Protein AF-C3ZPA9-F1 (afdb_monomer_lite)

Secondary structure (DSSP, 8-state):
-HHHHHTTSBSSSTT-SB-HHHHHHHHHHHHHHTTSS--TTSHHHHHHHHHHHTTPPPPPP------HHHHHHHHHHHHHH--HHHHTT-B-TT-SSS--BTTTT--HHHHHHHHHHHHHHHHHHHHTTSHHHHHT-EEEETTEEEEEEPTTTHHHHTT-HHHHHHHHHHHHSSEEEEEEEEETTEEEEEEEEES-HHHHHHHHHHHHHHHHHTTSS----TTS--B-TT-EEEEETT---TT-EEEEEE--S---GGGTTS-EEEEEE-------TTSTTSHHHHHHHHHHHHHHHHHHHH--HHHH-EEEEEEEEEEEEEE-GGGS-SEEEHHHHHHHHHHHHHHHHHHHHHHTT-SS----------------EEEEEE----HHHHHHHHHHTTEEEEEEEEEEEEEEE-GGG-EEEEEE-TTS-EEEEEPPPEEEEEEEEEPPBS-SS-SS--B--EEEEEEEEE-EE-THHHHT-TTTGGGGSTT--SEEE---TT---TT----EEE-GGGTTT--EEEEEEEEEEEE-TT----HHHHTPEEEEEEEEEEEEE-TTSBEEEEEEEEEEEEEEPPPP-TT-HHHHHHHHHHHHHHHHHHHHH--

pLDDT: mean 75.66, std 15.26, range [31.34, 95.25]

Structure (mmCIF, N/CA/C/O backbone):
data_AF-C3ZPA9-F1
#
_entry.id   AF-C3ZPA9-F1
#
loop_
_atom_site.group_PDB
_atom_site.id
_atom_site.type_symbol
_atom_site.label_atom_id
_atom_site.label_alt_id
_atom_site.label_comp_id
_atom_site.label_asym_id
_atom_site.label_entity_id
_atom_site.label_seq_id
_atom_site.pdbx_PDB_ins_code
_atom_site.Cartn_x
_atom_site.Cartn_y
_atom_site.Cartn_z
_atom_site.occupancy
_atom_site.B_iso_or_equiv
_atom_site.auth_seq_id
_atom_site.auth_comp_id
_atom_site.auth_asym_id
_atom_site.auth_atom_id
_atom_site.pdbx_PDB_model_num
ATOM 1 N N . MET A 1 1 ? -14.128 16.216 23.736 1.00 67.00 1 MET A N 1
ATOM 2 C CA . MET A 1 1 ? -14.723 16.176 22.376 1.00 67.00 1 MET A CA 1
ATOM 3 C C . MET A 1 1 ? -15.664 14.995 22.166 1.00 67.00 1 MET A C 1
ATOM 5 O O . MET A 1 1 ? -16.767 15.211 21.679 1.00 67.00 1 MET A O 1
ATOM 9 N N . ASP A 1 2 ? -15.293 13.771 22.547 1.00 66.31 2 ASP A N 1
ATOM 10 C CA . ASP A 1 2 ? -16.101 12.574 22.236 1.00 66.31 2 ASP A CA 1
ATOM 11 C C . ASP A 1 2 ? -17.494 12.567 22.873 1.00 66.31 2 ASP A C 1
ATOM 13 O O . ASP A 1 2 ? -18.472 12.213 22.214 1.00 66.31 2 ASP A O 1
ATOM 17 N N . TRP A 1 3 ? -17.613 13.076 24.103 1.00 81.00 3 TRP A N 1
ATOM 18 C CA . TRP A 1 3 ? -18.906 13.357 24.731 1.00 81.00 3 TRP A CA 1
ATOM 19 C C . TRP A 1 3 ? -19.785 14.263 23.851 1.00 81.00 3 TRP A C 1
ATOM 21 O O . TRP A 1 3 ? -20.915 13.916 23.510 1.00 81.00 3 TRP A O 1
ATOM 31 N N . ALA A 1 4 ? -19.254 15.403 23.414 1.00 75.06 4 ALA A N 1
ATOM 32 C CA . ALA A 1 4 ? -20.023 16.391 22.672 1.00 75.06 4 ALA A CA 1
ATOM 33 C C . ALA A 1 4 ? -20.476 15.886 21.292 1.00 75.06 4 ALA A C 1
ATOM 35 O O . ALA A 1 4 ? -21.582 16.212 20.859 1.00 75.06 4 ALA A O 1
ATOM 36 N N . ARG A 1 5 ? -19.679 15.039 20.630 1.00 70.38 5 ARG A N 1
ATOM 37 C CA . ARG A 1 5 ? -20.080 14.374 19.378 1.00 70.38 5 ARG A CA 1
ATOM 38 C C . ARG A 1 5 ? -21.204 13.363 19.611 1.00 70.38 5 ARG A C 1
ATOM 40 O O . ARG A 1 5 ? -22.167 13.329 18.843 1.00 70.38 5 ARG A O 1
ATOM 47 N N . LYS A 1 6 ? -21.102 12.566 20.683 1.00 70.44 6 LYS A N 1
ATOM 48 C CA . LYS A 1 6 ? -22.097 11.550 21.062 1.00 70.44 6 LYS A CA 1
ATOM 49 C C . LYS A 1 6 ? -23.479 12.160 21.307 1.00 70.44 6 LYS A C 1
ATOM 51 O O . LYS A 1 6 ? -24.470 11.594 20.860 1.00 70.44 6 LYS A O 1
ATOM 56 N N . PHE A 1 7 ? -23.540 13.320 21.960 1.00 72.19 7 PHE A N 1
ATOM 57 C CA . PHE A 1 7 ? -24.799 13.970 22.348 1.00 72.19 7 PHE A CA 1
ATOM 58 C C . PHE A 1 7 ? -25.251 15.109 21.411 1.00 72.19 7 PHE A C 1
ATOM 60 O O . PHE A 1 7 ? -26.175 15.854 21.738 1.00 72.19 7 PHE A O 1
ATOM 67 N N . HIS A 1 8 ? -24.644 15.245 20.224 1.00 69.69 8 HIS A N 1
ATOM 68 C CA . HIS A 1 8 ? -24.975 16.302 19.245 1.00 69.69 8 HIS A CA 1
ATOM 69 C C . HIS A 1 8 ? -24.857 17.713 19.830 1.00 69.69 8 HIS A C 1
ATOM 71 O O . HIS A 1 8 ? -25.686 18.593 19.582 1.00 69.69 8 HIS A O 1
ATOM 77 N N . ILE A 1 9 ? -23.825 17.901 20.647 1.00 81.38 9 ILE A N 1
ATOM 78 C CA . ILE A 1 9 ? -23.425 19.195 21.185 1.00 81.38 9 ILE A CA 1
ATOM 79 C C . ILE A 1 9 ? -22.490 19.864 20.198 1.00 81.38 9 ILE A C 1
ATOM 81 O O . ILE A 1 9 ? -22.755 20.998 19.813 1.00 81.38 9 ILE A O 1
ATOM 85 N N . CYS A 1 10 ? -21.467 19.145 19.723 1.00 74.50 10 CYS A N 1
ATOM 86 C CA . CYS A 1 10 ? -20.591 19.639 18.671 1.00 74.50 10 CYS A CA 1
ATOM 87 C C . CYS A 1 10 ? -20.725 18.860 17.357 1.00 74.50 10 CYS A C 1
ATOM 89 O O . CYS A 1 10 ? -20.904 17.641 17.356 1.00 74.50 10 CYS A O 1
ATOM 91 N N . GLY A 1 11 ? -20.634 19.576 16.235 1.00 64.62 11 GLY A N 1
ATOM 92 C CA . GLY A 1 11 ? -20.637 18.998 14.896 1.00 64.62 11 GLY A CA 1
ATOM 93 C C . GLY A 1 11 ? -21.068 19.992 13.816 1.00 64.62 11 GLY A C 1
ATOM 94 O O . GLY A 1 11 ? -21.208 21.188 14.056 1.00 64.62 11 GLY A O 1
ATOM 95 N N . ARG A 1 12 ? -21.240 19.498 12.586 1.00 59.47 12 ARG A N 1
ATOM 96 C CA . ARG A 1 12 ? -21.636 20.306 11.410 1.00 59.47 12 ARG A CA 1
ATOM 97 C C . ARG A 1 12 ? -23.031 19.945 10.878 1.00 59.47 12 ARG A C 1
ATOM 99 O O . ARG A 1 12 ? -23.401 20.335 9.773 1.00 59.47 12 ARG A O 1
ATOM 106 N N . GLY A 1 13 ? -23.788 19.147 11.628 1.00 53.38 13 GLY A N 1
ATOM 107 C CA . GLY A 1 13 ? -25.154 18.732 11.336 1.00 53.38 13 GLY A CA 1
ATOM 108 C C . GLY A 1 13 ? -26.199 19.752 11.793 1.00 53.38 13 GLY A C 1
ATOM 109 O O . GLY A 1 13 ? -25.956 20.596 12.650 1.00 53.38 13 GLY A O 1
ATOM 110 N N . ARG A 1 14 ? -27.410 19.656 11.228 1.00 54.62 14 ARG A N 1
ATOM 111 C CA . ARG A 1 14 ? -28.530 20.565 11.541 1.00 54.62 14 ARG A CA 1
ATOM 112 C C . ARG A 1 14 ? -28.908 20.544 13.029 1.00 54.62 14 ARG A C 1
ATOM 114 O O . ARG A 1 14 ? -29.235 21.597 13.580 1.00 54.62 14 ARG A O 1
ATOM 121 N N . ASP A 1 15 ? -28.809 19.372 13.653 1.00 62.81 15 ASP A N 1
ATOM 122 C CA . ASP A 1 15 ? -29.200 19.116 15.047 1.00 62.81 15 ASP A CA 1
ATOM 123 C C . ASP A 1 15 ? -28.067 19.345 16.060 1.00 62.81 15 ASP A C 1
ATOM 125 O O . ASP A 1 15 ? -28.302 19.274 17.273 1.00 62.81 15 ASP A O 1
ATOM 129 N N . ASP A 1 16 ? -26.856 19.628 15.570 1.00 71.88 16 ASP A N 1
ATOM 130 C CA . ASP A 1 16 ? -25.703 19.937 16.409 1.00 71.88 16 ASP A CA 1
ATOM 131 C C . ASP A 1 16 ? -25.826 21.370 16.944 1.00 71.88 16 ASP A C 1
ATOM 133 O O . ASP A 1 16 ? -26.370 22.264 16.276 1.00 71.88 16 ASP A O 1
ATOM 137 N N . VAL A 1 17 ? -25.375 21.590 18.179 1.00 76.75 17 VAL A N 1
ATOM 138 C CA . VAL A 1 17 ? -25.522 22.889 18.841 1.00 76.75 17 VAL A CA 1
ATOM 139 C C . VAL A 1 17 ? -24.467 23.878 18.352 1.00 76.75 17 VAL A C 1
ATOM 141 O O . VAL A 1 17 ? -24.832 24.938 17.846 1.00 76.75 17 VAL A O 1
ATOM 144 N N . ILE A 1 18 ? -23.192 23.508 18.461 1.00 78.75 18 ILE A N 1
ATOM 145 C CA . ILE A 1 18 ? -22.013 24.312 18.111 1.00 78.75 18 ILE A CA 1
ATOM 146 C C . ILE A 1 18 ? -21.097 23.552 17.132 1.00 78.75 18 ILE A C 1
ATOM 148 O O . ILE A 1 18 ? -21.102 22.326 17.111 1.00 78.75 18 ILE A O 1
ATOM 152 N N . PRO A 1 19 ? -20.269 24.230 16.328 1.00 77.50 19 PRO A N 1
ATOM 153 C CA . PRO A 1 19 ? -19.122 23.618 15.660 1.00 77.50 19 PRO A CA 1
ATOM 154 C C . PRO A 1 19 ? -18.093 23.062 16.657 1.00 77.50 19 PRO A C 1
ATOM 156 O O . PRO A 1 19 ? -18.027 23.491 17.812 1.00 77.50 19 PRO A O 1
ATOM 159 N N . GLU A 1 20 ? -17.264 22.119 16.204 1.00 75.44 20 GLU A N 1
ATOM 160 C CA . GLU A 1 20 ? -16.182 21.546 17.021 1.00 75.44 20 GLU A CA 1
ATOM 161 C C . GLU A 1 20 ? -15.175 22.615 17.448 1.00 75.44 20 GLU A C 1
ATOM 163 O O . GLU A 1 20 ? -14.760 22.651 18.601 1.00 75.44 20 GLU A O 1
ATOM 168 N N . GLU A 1 21 ? -14.872 23.525 16.530 1.00 75.75 21 GLU A N 1
ATOM 169 C CA . GLU A 1 21 ? -13.952 24.639 16.703 1.00 75.75 21 GLU A CA 1
ATOM 170 C C . GLU A 1 21 ? -14.412 25.567 17.840 1.00 75.75 21 GLU A C 1
ATOM 172 O O . GLU A 1 21 ? -13.604 26.000 18.658 1.00 75.75 21 GLU A O 1
ATOM 177 N N . ILE A 1 22 ? -15.724 25.800 17.959 1.00 77.31 22 ILE A N 1
ATOM 178 C CA . ILE A 1 22 ? -16.294 26.618 19.038 1.00 77.31 22 ILE A CA 1
ATOM 179 C C . ILE A 1 22 ? -16.170 25.911 20.387 1.00 77.31 22 ILE A C 1
ATOM 181 O O . ILE A 1 22 ? -15.834 26.553 21.376 1.00 77.31 22 ILE A O 1
ATOM 185 N N . LEU A 1 23 ? -16.403 24.597 20.451 1.00 82.19 23 LEU A N 1
ATOM 186 C CA . LEU A 1 23 ? -16.243 23.856 21.704 1.00 82.19 23 LEU A CA 1
ATOM 187 C C . LEU A 1 23 ? -14.784 23.847 22.179 1.00 82.19 23 LEU A C 1
ATOM 189 O O . LEU A 1 23 ? -14.530 23.951 23.377 1.00 82.19 23 LEU A O 1
ATOM 193 N N . THR A 1 24 ? -13.831 23.755 21.250 1.00 81.56 24 THR A N 1
ATOM 194 C CA . THR A 1 24 ? -12.404 23.885 21.562 1.00 81.56 24 THR A CA 1
ATOM 195 C C . THR A 1 24 ? -12.087 25.267 22.124 1.00 81.56 24 THR A C 1
ATOM 197 O O . THR A 1 24 ? -11.423 25.360 23.151 1.00 81.56 24 THR A O 1
ATOM 200 N N . LEU A 1 25 ? -12.606 26.333 21.510 1.00 77.81 25 LEU A N 1
ATOM 201 C CA . LEU A 1 25 ? -12.406 27.702 21.994 1.00 77.81 25 LEU A CA 1
ATOM 202 C C . LEU A 1 25 ? -13.076 27.952 23.352 1.00 77.81 25 LEU A C 1
ATOM 204 O O . LEU A 1 25 ? -12.494 28.630 24.190 1.00 77.81 25 LEU A O 1
ATOM 208 N N . LEU A 1 26 ? -14.244 27.355 23.613 1.00 79.81 26 LEU A N 1
ATOM 209 C CA . LEU A 1 26 ? -14.889 27.391 24.932 1.00 79.81 26 LEU A CA 1
ATOM 210 C C . LEU A 1 26 ? -14.014 26.733 26.006 1.00 79.81 26 LEU A C 1
ATOM 212 O O . LEU A 1 26 ? -13.877 27.271 27.101 1.00 79.81 26 LEU A O 1
ATOM 216 N N . PHE A 1 27 ? -13.405 25.586 25.694 1.00 84.12 27 PHE A N 1
ATOM 217 C CA . PHE A 1 27 ? -12.499 24.904 26.617 1.00 84.12 27 PHE A CA 1
ATOM 218 C C . PHE A 1 27 ? -11.219 25.704 26.868 1.00 84.12 27 PHE A C 1
ATOM 220 O O . PHE A 1 27 ? -10.813 25.845 28.017 1.00 84.12 27 PHE A O 1
ATOM 227 N N . LEU A 1 28 ? -10.616 26.267 25.818 1.00 79.00 28 LEU A N 1
ATOM 228 C CA . LEU A 1 28 ? -9.427 27.110 25.948 1.00 79.00 28 LEU A CA 1
ATOM 229 C C . LEU A 1 28 ? -9.723 28.381 26.750 1.00 79.00 28 LEU A C 1
ATOM 231 O O . LEU A 1 28 ? -8.983 28.687 27.675 1.00 79.00 28 LEU A O 1
ATOM 235 N N . GLY A 1 29 ? -10.836 29.066 26.476 1.00 76.50 29 GLY A N 1
ATOM 236 C CA . GLY A 1 29 ? -11.244 30.245 27.245 1.00 76.50 29 GLY A CA 1
ATOM 237 C C . GLY A 1 29 ? -11.524 29.922 28.717 1.00 76.50 29 GLY A C 1
ATOM 238 O O . GLY A 1 29 ? -11.127 30.676 29.604 1.00 76.50 29 GLY A O 1
ATOM 239 N N . PHE A 1 30 ? -12.141 28.772 29.004 1.00 81.44 30 PHE A N 1
ATOM 240 C CA . PHE A 1 30 ? -12.279 28.274 30.374 1.00 81.44 30 PHE A CA 1
ATOM 241 C C . PHE A 1 30 ? -10.916 28.035 31.028 1.00 81.44 30 PHE A C 1
ATOM 243 O O . PHE A 1 30 ? -10.701 28.483 32.153 1.00 81.44 30 PHE A O 1
ATOM 250 N N . ALA A 1 31 ? -9.999 27.373 30.321 1.00 80.81 31 ALA A N 1
ATOM 251 C CA . ALA A 1 31 ? -8.669 27.068 30.823 1.00 80.81 31 ALA A CA 1
ATOM 252 C C . ALA A 1 31 ? -7.844 28.339 31.093 1.00 80.81 31 ALA A C 1
ATOM 254 O O . ALA A 1 31 ? -7.148 28.392 32.100 1.00 80.81 31 ALA A O 1
ATOM 255 N N . GLU A 1 32 ? -7.966 29.376 30.260 1.00 76.19 32 GLU A N 1
ATOM 256 C CA . GLU A 1 32 ? -7.354 30.692 30.504 1.00 76.19 32 GLU A CA 1
ATOM 257 C C . GLU A 1 32 ? -7.979 31.410 31.708 1.00 76.19 32 GLU A C 1
ATOM 259 O O . GLU A 1 32 ? -7.273 32.037 32.489 1.00 76.19 32 GLU A O 1
ATOM 264 N N . THR A 1 33 ? -9.305 31.335 31.869 1.00 75.44 33 THR A N 1
ATOM 265 C CA . THR A 1 33 ? -10.028 32.037 32.951 1.00 75.44 33 THR A CA 1
ATOM 266 C C . THR A 1 33 ? -9.782 31.406 34.323 1.00 75.44 33 THR A C 1
ATOM 268 O O . THR A 1 33 ? -9.889 32.085 35.339 1.00 75.44 33 THR A O 1
ATOM 271 N N . HIS A 1 34 ? -9.458 30.113 34.356 1.00 77.69 34 HIS A N 1
ATOM 272 C CA . HIS A 1 34 ? -9.168 29.361 35.580 1.00 77.69 34 HIS A CA 1
ATOM 273 C C . HIS A 1 34 ? -7.663 29.127 35.783 1.00 77.69 34 HIS A C 1
ATOM 275 O O . HIS A 1 34 ? -7.296 28.232 36.541 1.00 77.69 34 HIS A O 1
ATOM 281 N N . ASP A 1 35 ? -6.814 29.890 35.081 1.00 77.31 35 ASP A N 1
ATOM 282 C CA . ASP A 1 35 ? -5.347 29.848 35.168 1.00 77.31 35 ASP A CA 1
ATOM 283 C C . ASP A 1 35 ? -4.737 28.440 34.954 1.00 77.31 35 ASP A C 1
ATOM 285 O O . ASP A 1 35 ? -3.662 28.118 35.457 1.00 77.31 35 ASP A O 1
ATOM 289 N N . ILE A 1 36 ? -5.418 27.586 34.178 1.00 78.56 36 ILE A N 1
ATOM 290 C CA . ILE A 1 36 ? -4.947 26.244 33.790 1.00 78.56 36 ILE A CA 1
ATOM 291 C C . ILE A 1 36 ? -3.893 26.353 32.681 1.00 78.56 36 ILE A C 1
ATOM 293 O O . ILE A 1 36 ? -2.937 25.578 32.643 1.00 78.56 36 ILE A O 1
ATOM 297 N N . ILE A 1 37 ? -4.073 27.315 31.770 1.00 75.25 37 ILE A N 1
ATOM 298 C CA . ILE A 1 37 ? -3.113 27.656 30.716 1.00 75.25 37 ILE A CA 1
ATOM 299 C C . ILE A 1 37 ? -2.760 29.141 30.779 1.00 75.25 37 ILE A C 1
ATOM 301 O O . ILE A 1 37 ? -3.549 29.960 31.249 1.00 75.25 37 ILE A O 1
ATOM 305 N N . ALA A 1 38 ? -1.575 29.489 30.273 1.00 72.31 38 ALA A N 1
ATOM 306 C CA . ALA A 1 38 ? -1.171 30.881 30.119 1.00 72.31 38 ALA A CA 1
ATOM 307 C C . ALA A 1 38 ? -2.116 31.616 29.157 1.00 72.31 38 ALA A C 1
ATOM 309 O O . ALA A 1 38 ? -2.601 31.039 28.182 1.00 72.31 38 ALA A O 1
ATOM 310 N N . LYS A 1 39 ? -2.344 32.905 29.415 1.00 73.12 39 LYS A N 1
ATOM 311 C CA . LYS A 1 39 ? -3.181 33.752 28.560 1.00 73.12 39 LYS A CA 1
ATOM 312 C C . LYS A 1 39 ? -2.501 33.902 27.203 1.00 73.12 39 LYS A C 1
ATOM 314 O O . LYS A 1 39 ? -1.463 34.546 27.098 1.00 73.12 39 LYS A O 1
ATOM 319 N N . LEU A 1 40 ? -3.108 33.369 26.145 1.00 64.44 40 LEU A N 1
ATOM 320 C CA . LEU A 1 40 ? -2.532 33.329 24.792 1.00 64.44 40 LEU A CA 1
ATOM 321 C C . LEU A 1 40 ? -2.366 34.718 24.151 1.00 64.44 40 LEU A C 1
ATOM 323 O O . LEU A 1 40 ? -1.795 34.853 23.070 1.00 64.44 40 LEU A O 1
ATOM 327 N N . ARG A 1 41 ? -2.899 35.761 24.793 1.00 64.06 41 ARG A N 1
ATOM 328 C CA . ARG A 1 41 ? -2.755 37.170 24.398 1.00 64.06 41 ARG A CA 1
ATOM 329 C C . ARG A 1 41 ? -1.682 37.924 25.170 1.00 64.06 41 ARG A C 1
ATOM 331 O O . ARG A 1 41 ? -1.528 39.123 24.954 1.00 64.06 41 ARG A O 1
ATOM 338 N N . ASP A 1 42 ? -0.968 37.246 26.056 1.00 70.00 42 ASP A N 1
ATOM 339 C CA . ASP A 1 42 ? 0.247 37.788 26.637 1.00 70.00 42 ASP A CA 1
ATOM 340 C C . ASP A 1 42 ? 1.278 38.026 25.507 1.00 70.00 42 ASP A C 1
ATOM 342 O O . ASP A 1 42 ? 1.533 37.100 24.726 1.00 70.00 42 ASP A O 1
ATOM 346 N N . PRO A 1 43 ? 1.827 39.248 25.357 1.00 69.00 43 PRO A N 1
ATOM 347 C CA . PRO A 1 43 ? 2.789 39.580 24.303 1.00 69.00 43 PRO A CA 1
ATOM 348 C C . PRO A 1 43 ? 3.996 38.634 24.250 1.00 69.00 43 PRO A C 1
ATOM 350 O O . PRO A 1 43 ? 4.494 38.318 23.162 1.00 69.00 43 PRO A O 1
ATOM 353 N N . ASP A 1 44 ? 4.435 38.141 25.409 1.00 70.88 44 ASP A N 1
ATOM 354 C CA . ASP A 1 44 ? 5.591 37.254 25.512 1.00 70.88 44 ASP A CA 1
ATOM 355 C C . ASP A 1 44 ? 5.244 35.849 24.991 1.00 70.88 44 ASP A C 1
ATOM 357 O O . ASP A 1 44 ? 5.989 35.263 24.200 1.00 70.88 44 ASP A O 1
ATOM 361 N N . ILE A 1 45 ? 4.044 35.356 25.320 1.00 70.00 45 ILE A N 1
ATOM 362 C CA . ILE A 1 45 ? 3.511 34.076 24.828 1.00 70.00 45 ILE A CA 1
ATOM 363 C C . ILE A 1 45 ? 3.203 34.136 23.327 1.00 70.00 45 ILE A C 1
ATOM 365 O O . ILE A 1 45 ? 3.452 33.167 22.609 1.00 70.00 45 ILE A O 1
ATOM 369 N N . GLN A 1 46 ? 2.705 35.266 22.812 1.00 69.25 46 GLN A N 1
ATOM 370 C CA . GLN A 1 46 ? 2.467 35.441 21.373 1.00 69.25 46 GLN A CA 1
ATOM 371 C C . GLN A 1 46 ? 3.764 35.370 20.571 1.00 69.25 46 GLN A C 1
ATOM 373 O O . GLN A 1 46 ? 3.818 34.697 19.541 1.00 69.25 46 GLN A O 1
ATOM 378 N N . THR A 1 47 ? 4.820 36.006 21.073 1.00 70.94 47 THR A N 1
ATOM 379 C CA . THR A 1 47 ? 6.147 35.972 20.451 1.00 70.94 47 THR A CA 1
ATOM 380 C C . THR A 1 47 ? 6.710 34.546 20.427 1.00 70.94 47 THR A C 1
ATOM 382 O O . THR A 1 47 ? 7.278 34.110 19.421 1.00 70.94 47 THR A O 1
ATOM 385 N N . GLU A 1 48 ? 6.501 33.778 21.500 1.00 71.00 48 GLU A N 1
ATOM 386 C CA . GLU A 1 48 ? 6.876 32.364 21.571 1.00 71.00 48 GLU A CA 1
ATOM 387 C C . GLU A 1 48 ? 6.036 31.486 20.623 1.00 71.00 48 GLU A C 1
ATOM 389 O O . GLU A 1 48 ? 6.584 30.670 19.880 1.00 71.00 48 GLU A O 1
ATOM 394 N N . CYS A 1 49 ? 4.720 31.692 20.558 1.00 67.00 49 CYS A N 1
ATOM 395 C CA . CYS A 1 49 ? 3.834 30.999 19.621 1.00 67.00 49 CYS A CA 1
ATOM 396 C C . CYS A 1 49 ? 4.196 31.276 18.156 1.00 67.00 49 CYS A C 1
ATOM 398 O O . CYS A 1 49 ? 4.242 30.346 17.352 1.00 67.00 49 CYS A O 1
ATOM 400 N N . GLU A 1 50 ? 4.513 32.521 17.793 1.00 70.88 50 GLU A N 1
ATOM 401 C CA . GLU A 1 50 ? 4.985 32.858 16.445 1.00 70.88 50 GLU A CA 1
ATOM 402 C C . GLU A 1 50 ? 6.317 32.175 16.114 1.00 70.88 50 GLU A C 1
ATOM 404 O O . GLU A 1 50 ? 6.516 31.698 14.994 1.00 70.88 50 GLU A O 1
ATOM 409 N N . ALA A 1 51 ? 7.222 32.085 17.088 1.00 68.44 51 ALA A N 1
ATOM 410 C CA . ALA A 1 51 ? 8.471 31.347 16.962 1.00 68.44 51 ALA A CA 1
ATOM 411 C C . ALA A 1 51 ? 8.240 29.837 16.742 1.00 68.44 51 ALA A C 1
ATOM 413 O O . ALA A 1 51 ? 8.922 29.238 15.905 1.00 68.44 51 ALA A O 1
ATOM 414 N N . ILE A 1 52 ? 7.264 29.237 17.432 1.00 70.62 52 ILE A N 1
ATOM 415 C CA . ILE A 1 52 ? 6.877 27.824 17.278 1.00 70.62 52 ILE A CA 1
ATOM 416 C C . ILE A 1 52 ? 6.241 27.569 15.907 1.00 70.62 52 ILE A C 1
ATOM 418 O O . ILE A 1 52 ? 6.630 26.631 15.214 1.00 70.62 52 ILE A O 1
ATOM 422 N N . VAL A 1 53 ? 5.320 28.432 15.463 1.00 68.88 53 VAL A N 1
ATOM 423 C CA . VAL A 1 53 ? 4.700 28.344 14.125 1.00 68.88 53 VAL A CA 1
ATOM 424 C C . VAL A 1 53 ? 5.752 28.455 13.013 1.00 68.88 53 VAL A C 1
ATOM 426 O O . VAL A 1 53 ? 5.608 27.836 11.961 1.00 68.88 53 VAL A O 1
ATOM 429 N N . ARG A 1 54 ? 6.849 29.185 13.255 1.00 70.25 54 ARG A N 1
ATOM 430 C CA . ARG A 1 54 ? 8.012 29.287 12.354 1.00 70.25 54 ARG A CA 1
ATOM 431 C C . ARG A 1 54 ? 9.042 28.157 12.526 1.00 70.25 54 ARG A C 1
ATOM 433 O O . ARG A 1 54 ? 10.115 28.228 11.932 1.00 70.25 54 ARG A O 1
ATOM 440 N N . GLY A 1 55 ? 8.728 27.116 13.300 1.00 59.38 55 GLY A N 1
ATOM 441 C CA . GLY A 1 55 ? 9.503 25.874 13.372 1.00 59.38 55 GLY A CA 1
ATOM 442 C C . GLY A 1 55 ? 10.501 25.761 14.529 1.00 59.38 55 GLY A C 1
ATOM 443 O O . GLY A 1 55 ? 11.314 24.837 14.521 1.00 59.38 55 GLY A O 1
ATOM 444 N N . LYS A 1 56 ? 10.475 26.650 15.533 1.00 66.31 56 LYS A N 1
ATOM 445 C CA . LYS A 1 56 ? 11.273 26.452 16.759 1.00 66.31 56 LYS A CA 1
ATOM 446 C C . LYS A 1 56 ? 10.624 25.403 17.669 1.00 66.31 56 LYS A C 1
ATOM 448 O O . LYS A 1 56 ? 9.415 25.419 17.881 1.00 66.31 56 LYS A O 1
ATOM 453 N N . GLN A 1 57 ? 11.434 24.507 18.236 1.00 49.47 57 GLN A N 1
ATOM 454 C CA . GLN A 1 57 ? 10.967 23.536 19.230 1.00 49.47 57 GLN A CA 1
ATOM 455 C C . GLN A 1 57 ? 10.558 24.248 20.528 1.00 49.47 57 GLN A C 1
ATOM 457 O O . GLN A 1 57 ? 11.352 24.991 21.104 1.00 49.47 57 GLN A O 1
ATOM 462 N N . SER A 1 58 ? 9.333 24.000 20.993 1.00 51.88 58 SER A N 1
ATOM 463 C CA . SER A 1 58 ? 8.832 24.484 22.282 1.00 51.88 58 SER A CA 1
ATOM 464 C C . SER A 1 58 ? 9.317 23.598 23.429 1.00 51.88 58 SER A C 1
ATOM 466 O O . SER A 1 58 ? 9.252 22.370 23.325 1.00 51.88 58 SER A O 1
ATOM 468 N N . LYS A 1 59 ? 9.694 24.194 24.564 1.00 50.00 59 LYS A N 1
ATOM 469 C CA . LYS A 1 59 ? 9.686 23.466 25.841 1.00 50.00 59 LYS A CA 1
ATOM 470 C C . LYS A 1 59 ? 8.240 23.426 26.350 1.00 50.00 59 LYS A C 1
ATOM 472 O O . LYS A 1 59 ? 7.581 24.459 26.296 1.00 50.00 59 LYS A O 1
ATOM 477 N N . PRO A 1 60 ? 7.720 22.280 26.819 1.00 45.84 60 PRO A N 1
ATOM 478 C CA . PRO A 1 60 ? 6.371 22.234 27.365 1.00 45.84 60 PRO A CA 1
ATOM 479 C C . PRO A 1 60 ? 6.295 23.147 28.591 1.00 45.84 60 PRO A C 1
ATOM 481 O O . PRO A 1 60 ? 7.021 22.950 29.566 1.00 45.84 60 PRO A O 1
ATOM 484 N N . THR A 1 61 ? 5.437 24.164 28.529 1.00 50.97 61 THR A N 1
ATOM 485 C CA . THR A 1 61 ? 5.096 24.983 29.690 1.00 50.97 61 THR A CA 1
ATOM 486 C C . THR A 1 61 ? 4.479 24.063 30.740 1.00 50.97 61 THR A C 1
ATOM 488 O O . THR A 1 61 ? 3.602 23.259 30.424 1.00 50.97 61 THR A O 1
ATOM 491 N N . SER A 1 62 ? 4.967 24.141 31.978 1.00 44.19 62 SER A N 1
ATOM 492 C CA . SER A 1 62 ? 4.454 23.349 33.097 1.00 44.19 62 SER A CA 1
ATOM 493 C C . SER A 1 62 ? 2.977 23.675 33.319 1.00 44.19 62 SER A C 1
ATOM 495 O O . SER A 1 62 ? 2.654 24.696 33.921 1.00 44.19 62 SER A O 1
ATOM 497 N N . ILE A 1 63 ? 2.081 22.810 32.842 1.00 54.25 63 ILE A N 1
ATOM 498 C CA . ILE A 1 63 ? 0.667 22.828 33.221 1.00 54.25 63 ILE A CA 1
ATOM 499 C C . ILE A 1 63 ? 0.637 22.547 34.727 1.00 54.25 63 ILE A C 1
ATOM 501 O O . ILE A 1 63 ? 1.263 21.585 35.181 1.00 54.25 63 ILE A O 1
ATOM 505 N N . GLN A 1 64 ? -0.019 23.400 35.520 1.00 55.41 64 GLN A N 1
ATOM 506 C CA . GLN A 1 64 ? -0.236 23.098 36.937 1.00 55.41 64 GLN A CA 1
ATOM 507 C C . GLN A 1 64 ? -0.884 21.715 37.034 1.00 55.41 64 GLN A C 1
ATOM 509 O O . GLN A 1 64 ? -1.842 21.443 36.313 1.00 55.41 64 GLN A O 1
ATOM 514 N N . SER A 1 65 ? -0.351 20.828 37.879 1.00 49.62 65 SER A N 1
ATOM 515 C CA . SER A 1 65 ? -0.816 19.443 37.990 1.00 49.62 65 SER A CA 1
ATOM 516 C C . SER A 1 65 ? -2.209 19.378 38.631 1.00 49.62 65 SER A C 1
ATOM 518 O O . SER A 1 65 ? -2.353 19.046 39.808 1.00 49.62 65 SER A O 1
ATOM 520 N N . LEU A 1 66 ? -3.243 19.738 37.878 1.00 60.09 66 LEU A N 1
ATOM 521 C CA . LEU A 1 66 ? -4.618 19.414 38.213 1.00 60.09 66 LEU A CA 1
ATOM 522 C C . LEU A 1 66 ? -4.959 18.045 37.629 1.00 60.09 66 LEU A C 1
ATOM 524 O O . LEU A 1 66 ? -4.576 17.718 36.510 1.00 60.09 66 LEU A O 1
ATOM 528 N N . ASP A 1 67 ? -5.710 17.260 38.395 1.00 70.94 67 ASP A N 1
ATOM 529 C CA . ASP A 1 67 ? -6.334 16.031 37.916 1.00 70.94 67 ASP A CA 1
ATOM 530 C C . ASP A 1 67 ? -7.286 16.356 36.746 1.00 70.94 67 ASP A C 1
ATOM 532 O O . ASP A 1 67 ? -8.209 17.169 36.890 1.00 70.94 67 ASP A O 1
ATOM 536 N N . ASP A 1 68 ? -7.070 15.714 35.592 1.00 71.31 68 ASP A N 1
ATOM 537 C CA . ASP A 1 68 ? -7.880 15.852 34.373 1.00 71.31 68 ASP A CA 1
ATOM 538 C C . ASP A 1 68 ? -9.388 15.688 34.647 1.00 71.31 68 ASP A C 1
ATOM 540 O O . ASP A 1 68 ? -10.225 16.340 34.012 1.00 71.31 68 ASP A O 1
ATOM 544 N N . GLY A 1 69 ? -9.759 14.842 35.615 1.00 70.81 69 GLY A N 1
ATOM 545 C CA . GLY A 1 69 ? -11.144 14.637 36.036 1.00 70.81 69 GLY A CA 1
ATOM 546 C C . GLY A 1 69 ? -11.749 15.866 36.716 1.00 70.81 69 GLY A C 1
ATOM 547 O O . GLY A 1 69 ? -12.898 16.220 36.442 1.00 70.81 69 GLY A O 1
ATOM 548 N N . VAL A 1 70 ? -10.967 16.567 37.541 1.00 75.69 70 VAL A N 1
ATOM 549 C CA . VAL A 1 70 ? -11.382 17.810 38.211 1.00 75.69 70 VAL A CA 1
ATOM 550 C C . VAL A 1 70 ? -11.526 18.945 37.200 1.00 75.69 70 VAL A C 1
ATOM 552 O O . VAL A 1 70 ? -12.479 19.721 37.280 1.00 75.69 70 VAL A O 1
ATOM 555 N N . VAL A 1 71 ? -10.626 19.022 36.215 1.00 82.88 71 VAL A N 1
ATOM 556 C CA . VAL A 1 71 ? -10.713 20.004 35.121 1.00 82.88 71 VAL A CA 1
ATOM 557 C C . VAL A 1 71 ? -11.989 19.790 34.308 1.00 82.88 71 VAL A C 1
ATOM 559 O O . VAL A 1 71 ? -12.717 20.746 34.040 1.00 82.88 71 VAL A O 1
ATOM 562 N N . LEU A 1 72 ? -12.306 18.538 33.962 1.00 82.00 72 LEU A N 1
ATOM 563 C CA . LEU A 1 72 ? -13.535 18.197 33.242 1.00 82.00 72 LEU A CA 1
ATOM 564 C C . LEU A 1 72 ? -14.802 18.490 34.052 1.00 82.00 72 LEU A C 1
ATOM 566 O O . LEU A 1 72 ? -15.761 19.026 33.496 1.00 82.00 72 LEU A O 1
ATOM 570 N N . LEU A 1 73 ? -14.809 18.177 35.351 1.00 82.88 73 LEU A N 1
ATOM 571 C CA . LEU A 1 73 ? -15.923 18.495 36.249 1.00 82.88 73 LEU A CA 1
ATOM 572 C C . LEU A 1 73 ? -16.185 20.000 36.303 1.00 82.88 73 LEU A C 1
ATOM 574 O O . LEU A 1 73 ? -17.310 20.427 36.049 1.00 82.88 73 LEU A O 1
ATOM 578 N N . LYS A 1 74 ? -15.139 20.796 36.547 1.00 83.50 74 LYS A N 1
ATOM 579 C CA . LYS A 1 74 ? -15.233 22.261 36.591 1.00 83.50 74 LYS A CA 1
ATOM 580 C C . LYS A 1 74 ? -15.654 22.848 35.248 1.00 83.50 74 LYS A C 1
ATOM 582 O O . LYS A 1 74 ? -16.440 23.786 35.220 1.00 83.50 74 LYS A O 1
ATOM 587 N N . PHE A 1 75 ? -15.187 22.283 34.135 1.00 86.75 75 PHE A N 1
ATOM 588 C CA . PHE A 1 75 ? -15.616 22.702 32.801 1.00 86.75 75 PHE A CA 1
ATOM 589 C C . PHE A 1 75 ? -17.125 22.482 32.596 1.00 86.75 75 PHE A C 1
ATOM 591 O O . PHE A 1 75 ? -17.826 23.395 32.154 1.00 86.75 75 PHE A O 1
ATOM 598 N N . PHE A 1 76 ? -17.648 21.301 32.947 1.00 87.25 76 PHE A N 1
ATOM 599 C CA . PHE A 1 76 ? -19.084 21.024 32.838 1.00 87.25 76 PHE A CA 1
ATOM 600 C C . PHE A 1 76 ? -19.915 21.881 33.795 1.00 87.25 76 PHE A C 1
ATOM 602 O O . PHE A 1 76 ? -20.946 22.410 33.387 1.00 87.25 76 PHE A O 1
ATOM 609 N N . GLU A 1 77 ? -19.451 22.074 35.029 1.00 85.06 77 GLU A N 1
ATOM 610 C CA . GLU A 1 77 ? -20.086 22.938 36.026 1.00 85.06 77 GLU A CA 1
ATOM 611 C C . GLU A 1 77 ? -20.181 24.390 35.542 1.00 85.06 77 GLU A C 1
ATOM 613 O O . GLU A 1 77 ? -21.272 24.971 35.512 1.00 85.06 77 GLU A O 1
ATOM 618 N N . HIS A 1 78 ? -19.056 24.941 35.080 1.00 82.44 78 HIS A N 1
ATOM 619 C CA . HIS A 1 78 ? -18.938 26.308 34.585 1.00 82.44 78 HIS A CA 1
ATOM 620 C C . HIS A 1 78 ? -19.945 26.569 33.459 1.00 82.44 78 HIS A C 1
ATOM 622 O O . HIS A 1 78 ? -20.779 27.465 33.555 1.00 82.44 78 HIS A O 1
ATOM 628 N N . PHE A 1 79 ? -19.976 25.722 32.427 1.00 79.31 79 PHE A N 1
ATOM 629 C CA . PHE A 1 79 ? -20.903 25.908 31.305 1.00 79.31 79 PHE A CA 1
ATOM 630 C C . PHE A 1 79 ? -22.334 25.402 31.556 1.00 79.31 79 PHE A C 1
ATOM 632 O O . PHE A 1 79 ? -23.221 25.677 30.745 1.00 79.31 79 PHE A O 1
ATOM 639 N N . SER A 1 80 ? -22.598 24.703 32.666 1.00 77.62 80 SER A N 1
ATOM 640 C CA . SER A 1 80 ? -23.963 24.345 33.091 1.00 77.62 80 SER A CA 1
ATOM 641 C C . SER A 1 80 ? -24.703 25.495 33.784 1.00 77.62 80 SER A C 1
ATOM 643 O O . SER A 1 80 ? -25.934 25.555 33.734 1.00 77.62 80 SER A O 1
ATOM 645 N N . SER A 1 81 ? -23.956 26.418 34.398 1.00 68.81 81 SER A N 1
ATOM 646 C CA . SER A 1 81 ? -24.464 27.513 35.236 1.00 68.81 81 SER A CA 1
ATOM 647 C C . SER A 1 81 ? -24.390 28.892 34.567 1.00 68.81 81 SER A C 1
ATOM 649 O O . SER A 1 81 ? -25.054 29.828 35.014 1.00 68.81 81 SER A O 1
ATOM 651 N N . ILE A 1 82 ? -23.640 29.011 33.469 1.00 64.06 82 ILE A N 1
ATOM 652 C CA . ILE A 1 82 ? -23.428 30.262 32.738 1.00 64.06 82 ILE A CA 1
ATOM 653 C C . ILE A 1 82 ? -24.729 30.875 32.185 1.00 64.06 82 ILE A C 1
ATOM 655 O O . ILE A 1 82 ? -25.586 30.202 31.599 1.00 64.06 82 ILE A O 1
ATOM 659 N N . SER A 1 83 ? -24.842 32.202 32.312 1.00 56.78 83 SER A N 1
ATOM 660 C CA . SER A 1 83 ? -25.916 32.994 31.713 1.00 56.78 83 SER A CA 1
ATOM 661 C C . SER A 1 83 ? -25.686 33.230 30.210 1.00 56.78 83 SER A C 1
ATOM 663 O O . SER A 1 83 ? -24.556 33.269 29.723 1.00 56.78 83 SER A O 1
ATOM 665 N N . LYS A 1 84 ? -26.763 33.479 29.449 1.00 53.09 84 LYS A N 1
ATOM 666 C CA . LYS A 1 84 ? -26.715 33.760 27.998 1.00 53.09 84 LYS A CA 1
ATOM 667 C C . LYS A 1 84 ? -25.655 34.798 27.589 1.00 53.09 84 LYS A C 1
ATOM 669 O O . LYS A 1 84 ? -25.140 34.736 26.479 1.00 53.09 84 LYS A O 1
ATOM 674 N N . ARG A 1 85 ? -25.343 35.769 28.458 1.00 54.72 85 ARG A N 1
ATOM 675 C CA . ARG A 1 85 ? -24.363 36.830 28.180 1.00 54.72 85 ARG A CA 1
ATOM 676 C C . ARG A 1 85 ? -22.915 36.342 28.226 1.00 54.72 85 ARG A C 1
ATOM 678 O O . ARG A 1 85 ? -22.126 36.839 27.439 1.00 54.72 85 ARG A O 1
ATOM 685 N N . GLU A 1 86 ? -22.566 35.377 29.071 1.00 58.16 86 GLU A N 1
ATOM 686 C CA . GLU A 1 86 ? -21.167 34.939 29.236 1.00 58.16 86 GLU A CA 1
ATOM 687 C C . GLU A 1 86 ? -20.773 33.882 28.191 1.00 58.16 86 GLU A C 1
ATOM 689 O O . GLU A 1 86 ? -19.668 33.929 27.661 1.00 58.16 86 GLU A O 1
ATOM 694 N N . LEU A 1 87 ? -21.709 33.016 27.774 1.00 56.97 87 LEU A N 1
ATOM 695 C CA . LEU A 1 87 ? -21.533 32.105 26.625 1.00 56.97 87 LEU A CA 1
ATOM 696 C C . LEU A 1 87 ? -21.271 32.863 25.306 1.00 56.97 87 LEU A C 1
ATOM 698 O O . LEU A 1 87 ? -20.593 32.350 24.416 1.00 56.97 87 LEU A O 1
ATOM 702 N N . LEU A 1 88 ? -21.801 34.088 25.190 1.00 53.59 88 LEU A N 1
ATOM 703 C CA . LEU A 1 88 ? -21.635 34.979 24.037 1.00 53.59 88 LEU A CA 1
ATOM 704 C C . LEU A 1 88 ? -20.358 35.839 24.104 1.00 53.59 88 LEU A C 1
ATOM 706 O O . LEU A 1 88 ? -20.077 36.566 23.156 1.00 53.59 88 LEU A O 1
ATOM 710 N N . MET A 1 89 ? -19.559 35.761 25.167 1.00 57.34 89 MET A N 1
ATOM 711 C CA . MET A 1 89 ? -18.366 36.602 25.334 1.00 57.34 89 MET A CA 1
ATOM 712 C C . MET A 1 89 ? -17.064 35.939 24.869 1.00 57.34 89 MET A C 1
ATOM 714 O O . MET A 1 89 ? -16.016 36.566 24.992 1.00 57.34 89 MET A O 1
ATOM 718 N N . VAL A 1 90 ? -17.094 34.714 24.321 1.00 58.75 90 VAL A N 1
ATOM 719 C CA . VAL A 1 90 ? -15.869 34.056 23.826 1.00 58.75 90 VAL A CA 1
ATOM 720 C C . VAL A 1 90 ? -15.362 34.810 22.593 1.00 58.75 90 VAL A C 1
ATOM 722 O O . VAL A 1 90 ? -16.042 34.808 21.558 1.00 58.75 90 VAL A O 1
ATOM 725 N N . PRO A 1 91 ? -14.203 35.483 22.689 1.00 57.06 91 PRO A N 1
ATOM 726 C CA . PRO A 1 91 ? -13.709 36.317 21.612 1.00 57.06 91 PRO A CA 1
ATOM 727 C C . PRO A 1 91 ? -13.146 35.443 20.490 1.00 57.06 91 PRO A C 1
ATOM 729 O O . PRO A 1 91 ? -12.469 34.448 20.744 1.00 57.06 91 PRO A O 1
ATOM 732 N N . ASP A 1 92 ? -13.385 35.834 19.240 1.00 60.88 92 ASP A N 1
ATOM 733 C CA . ASP A 1 92 ? -12.704 35.228 18.097 1.00 60.88 92 ASP A CA 1
ATOM 734 C C . ASP A 1 92 ? -11.204 35.589 18.148 1.00 60.88 92 ASP A C 1
ATOM 736 O O . ASP A 1 92 ? -10.861 36.775 18.069 1.00 60.88 92 ASP A O 1
ATOM 740 N N . PRO A 1 93 ? -10.290 34.609 18.295 1.00 59.97 93 PRO A N 1
ATOM 741 C CA . PRO A 1 93 ? -8.859 34.885 18.381 1.00 59.97 93 PRO A CA 1
ATOM 742 C C . PRO A 1 93 ? -8.271 35.429 17.069 1.00 59.97 93 PRO A C 1
ATOM 744 O O . PRO A 1 93 ? -7.181 35.994 17.094 1.00 59.97 93 PRO A O 1
ATOM 747 N N . SER A 1 94 ? -8.977 35.308 15.938 1.00 56.06 94 SER A N 1
ATOM 748 C CA . SER A 1 94 ? -8.543 35.844 14.640 1.00 56.06 94 SER A CA 1
ATOM 749 C C . SER A 1 94 ? -8.836 37.339 14.449 1.00 56.06 94 SER A C 1
ATOM 751 O O . SER A 1 94 ? -8.318 37.955 13.515 1.00 56.06 94 SER A O 1
ATOM 753 N N . MET A 1 95 ? -9.630 37.949 15.337 1.00 56.91 95 MET A N 1
ATOM 754 C CA . MET A 1 95 ? -10.084 39.336 15.215 1.00 56.91 95 MET A CA 1
ATOM 755 C C . MET A 1 95 ? -9.411 40.237 16.259 1.00 56.91 95 MET A C 1
ATOM 757 O O . MET A 1 95 ? -9.499 40.001 17.463 1.00 56.91 95 MET A O 1
ATOM 761 N N . LYS A 1 96 ? -8.762 41.317 15.798 1.00 53.53 96 LYS A N 1
ATOM 762 C CA . LYS A 1 96 ? -8.044 42.279 16.660 1.00 53.53 96 LYS A CA 1
ATOM 763 C C . LYS A 1 96 ? -8.970 43.110 17.562 1.00 53.53 96 LYS A C 1
ATOM 765 O O . LYS A 1 96 ? -8.549 43.553 18.624 1.00 53.53 96 LYS A O 1
ATOM 770 N N . GLU A 1 97 ? -10.236 43.283 17.183 1.00 54.16 97 GLU A N 1
ATOM 771 C CA . GLU A 1 97 ? -11.222 44.076 17.926 1.00 54.16 97 GLU A CA 1
ATOM 772 C C . GLU A 1 97 ? -12.397 43.199 18.385 1.00 54.16 97 GLU A C 1
ATOM 774 O O . GLU A 1 97 ? -13.036 42.505 17.593 1.00 54.16 97 GLU A O 1
ATOM 779 N N . HIS A 1 98 ? -12.684 43.217 19.689 1.00 53.31 98 HIS A N 1
ATOM 780 C CA . HIS A 1 98 ? -13.666 42.351 20.350 1.00 53.31 98 HIS A CA 1
ATOM 781 C C . HIS A 1 98 ? -15.105 42.787 20.053 1.00 53.31 98 HIS A C 1
ATOM 783 O O . HIS A 1 98 ? -15.747 43.424 20.888 1.00 53.31 98 HIS A O 1
ATOM 789 N N . ARG A 1 99 ? -15.629 42.494 18.859 1.00 51.72 99 ARG A N 1
ATOM 790 C CA . ARG A 1 99 ? -17.006 42.896 18.509 1.00 51.72 99 ARG A CA 1
ATOM 791 C C . ARG A 1 99 ? -17.892 41.824 17.883 1.00 51.72 99 ARG A C 1
ATOM 793 O O . ARG A 1 99 ? -19.050 42.117 17.607 1.00 51.72 99 ARG A O 1
ATOM 800 N N . ARG A 1 100 ? -17.414 40.592 17.693 1.00 51.88 100 ARG A N 1
ATOM 801 C CA . ARG A 1 100 ? -18.265 39.469 17.266 1.00 51.88 100 ARG A CA 1
ATOM 802 C C . ARG A 1 100 ? -18.118 38.287 18.206 1.00 51.88 100 ARG A C 1
ATOM 804 O O . ARG A 1 100 ? -17.001 37.828 18.432 1.00 51.88 100 ARG A O 1
ATOM 811 N N . SER A 1 101 ? -19.244 37.802 18.722 1.00 57.25 101 SER A N 1
ATOM 812 C CA . SER A 1 101 ? -19.276 36.533 19.436 1.00 57.25 101 SER A CA 1
ATOM 813 C C . SER A 1 101 ? -19.136 35.402 18.430 1.00 57.25 101 SER A C 1
ATOM 815 O O . SER A 1 101 ? -19.830 35.382 17.411 1.00 57.25 101 SER A O 1
ATOM 817 N N . LEU A 1 102 ? -18.317 34.398 18.744 1.00 59.00 102 LEU A N 1
ATOM 818 C CA . LEU A 1 102 ? -18.267 33.150 17.974 1.00 59.00 102 LEU A CA 1
ATOM 819 C C . LEU A 1 102 ? -19.641 32.450 17.913 1.00 59.00 102 LEU A C 1
ATOM 821 O O . LEU A 1 102 ? -19.895 31.644 17.019 1.00 59.00 102 LEU A O 1
ATOM 825 N N . VAL A 1 103 ? -20.542 32.770 18.849 1.00 61.94 103 VAL A N 1
ATOM 826 C CA . VAL A 1 103 ? -21.780 32.034 19.133 1.00 61.94 103 VAL A CA 1
ATOM 827 C C . VAL A 1 103 ? -23.047 32.863 18.833 1.00 61.94 103 VAL A C 1
ATOM 829 O O . VAL A 1 103 ? -24.160 32.418 19.115 1.00 61.94 103 VAL A O 1
ATOM 832 N N . ASP A 1 104 ? -22.922 34.031 18.181 1.00 59.34 104 ASP A N 1
ATOM 833 C CA . ASP A 1 104 ? -24.035 34.974 17.913 1.00 59.34 104 ASP A CA 1
ATOM 834 C C . ASP A 1 104 ? -25.222 34.360 17.131 1.00 59.34 104 ASP A C 1
ATOM 836 O O . ASP A 1 104 ? -26.326 34.906 17.113 1.00 59.34 104 ASP A O 1
ATOM 840 N N . HIS A 1 105 ? -25.029 33.205 16.488 1.00 63.66 105 HIS A N 1
ATOM 841 C CA . HIS A 1 105 ? -26.010 32.557 15.611 1.00 63.66 105 HIS A CA 1
ATOM 842 C C . HIS A 1 105 ? -26.762 31.370 16.239 1.00 63.66 105 HIS A C 1
ATOM 844 O O . HIS A 1 105 ? -27.515 30.679 15.544 1.00 63.66 105 HIS A O 1
ATOM 850 N N . ILE A 1 106 ? -26.587 31.099 17.536 1.00 70.94 106 ILE A N 1
ATOM 851 C CA . ILE A 1 106 ? -27.240 29.954 18.185 1.00 70.94 106 ILE A CA 1
ATOM 852 C C . ILE A 1 106 ? -28.650 30.306 18.652 1.00 70.94 106 ILE A C 1
ATOM 854 O O . ILE A 1 106 ? -28.880 31.221 19.437 1.00 70.94 106 ILE A O 1
ATOM 858 N N . SER A 1 107 ? -29.631 29.532 18.182 1.00 74.50 107 SER A N 1
ATOM 859 C CA . SER A 1 107 ? -31.017 29.649 18.647 1.00 74.50 107 SER A CA 1
ATOM 860 C C . SER A 1 107 ? -31.135 29.345 20.148 1.00 74.50 107 SER A C 1
ATOM 862 O O . SER A 1 107 ? -30.468 28.434 20.638 1.00 74.50 107 SER A O 1
ATOM 864 N N . ARG A 1 108 ? -32.086 29.982 20.847 1.00 74.69 108 ARG A N 1
ATOM 865 C CA . ARG A 1 108 ? -32.370 29.718 22.277 1.00 74.69 108 ARG A CA 1
ATOM 866 C C . ARG A 1 108 ? -32.602 28.231 22.596 1.00 74.69 108 ARG A C 1
ATOM 868 O O . ARG A 1 108 ? -32.254 27.766 23.673 1.00 74.69 108 ARG A O 1
ATOM 875 N N . ALA A 1 109 ? -33.178 27.470 21.660 1.00 77.56 109 ALA A N 1
ATOM 876 C CA . ALA A 1 109 ? -33.409 26.033 21.826 1.00 77.56 109 ALA A CA 1
ATOM 877 C C . ALA A 1 109 ? -32.099 25.226 21.866 1.00 77.56 109 ALA A C 1
ATOM 879 O O . ALA A 1 109 ? -31.939 24.328 22.690 1.00 77.56 109 ALA A O 1
ATOM 880 N N . LYS A 1 110 ? -31.144 25.571 20.996 1.00 79.44 110 LYS A N 1
ATOM 881 C CA . LYS A 1 110 ? -29.812 24.956 20.968 1.00 79.44 110 LYS A CA 1
ATOM 882 C C . LYS A 1 110 ? -28.987 25.362 22.190 1.00 79.44 110 LYS A C 1
ATOM 884 O O . LYS A 1 110 ? -28.369 24.503 22.798 1.00 79.44 110 LYS A O 1
ATOM 889 N N . GLU A 1 111 ? -29.056 26.625 22.597 1.00 75.44 111 GLU A N 1
ATOM 890 C CA . GLU A 1 111 ? -28.442 27.123 23.836 1.00 75.44 111 GLU A CA 1
ATOM 891 C C . GLU A 1 111 ? -28.917 26.326 25.062 1.00 75.44 111 GLU A C 1
ATOM 893 O O . GLU A 1 111 ? -28.103 25.779 25.804 1.00 75.44 111 GLU A O 1
ATOM 898 N N . LYS A 1 112 ? -30.239 26.166 25.217 1.00 79.88 112 LYS A N 1
ATOM 899 C CA . LYS A 1 112 ? -30.823 25.338 26.278 1.00 79.88 112 LYS A CA 1
ATOM 900 C C . LYS A 1 112 ? -30.302 23.898 26.215 1.00 79.88 112 LYS A C 1
ATOM 902 O O . LYS A 1 112 ? -29.877 23.366 27.231 1.00 79.88 112 LYS A O 1
ATOM 907 N N . LYS A 1 113 ? -30.261 23.293 25.023 1.00 82.38 113 LYS A N 1
ATOM 908 C CA . LYS A 1 113 ? -29.731 21.935 24.824 1.00 82.38 113 LYS A CA 1
ATOM 909 C C . LYS A 1 113 ? -28.261 21.811 25.243 1.00 82.38 113 LYS A C 1
ATOM 911 O O . LYS A 1 113 ? -27.913 20.811 25.865 1.00 82.38 113 LYS A O 1
ATOM 916 N N . LEU A 1 114 ? -27.411 22.789 24.919 1.00 83.00 114 LEU A N 1
ATOM 917 C CA . LEU A 1 114 ? -26.006 22.810 25.346 1.00 83.00 114 LEU A CA 1
ATOM 918 C C . LEU A 1 114 ? -25.907 22.819 26.868 1.00 83.00 114 LEU A C 1
ATOM 920 O O . LEU A 1 114 ? -25.247 21.950 27.427 1.00 83.00 114 LEU A O 1
ATOM 924 N N . ARG A 1 115 ? -26.604 23.749 27.524 1.00 80.75 115 ARG A N 1
ATOM 925 C CA . ARG A 1 115 ? -26.588 23.886 28.983 1.00 80.75 115 ARG A CA 1
ATOM 926 C C . ARG A 1 115 ? -27.118 22.640 29.686 1.00 80.75 115 ARG A C 1
ATOM 928 O O . ARG A 1 115 ? -26.454 22.115 30.572 1.00 80.75 115 ARG A O 1
ATOM 935 N N . ASP A 1 116 ? -28.272 22.133 29.257 1.00 82.06 116 ASP A N 1
ATOM 936 C CA . ASP A 1 116 ? -28.890 20.941 29.843 1.00 82.06 116 ASP A CA 1
ATOM 937 C C . ASP A 1 116 ? -27.972 19.715 29.664 1.00 82.06 116 ASP A C 1
ATOM 939 O O . ASP A 1 116 ? -27.860 18.877 30.554 1.00 82.06 116 ASP A O 1
ATOM 943 N N . SER A 1 117 ? -27.239 19.641 28.547 1.00 84.06 117 SER A N 1
ATOM 944 C CA . SER A 1 117 ? -26.272 18.566 28.307 1.00 84.06 117 SER A CA 1
ATOM 945 C C . SER A 1 117 ? -24.995 18.724 29.133 1.00 84.06 117 SER A C 1
ATOM 947 O O . SER A 1 117 ? -24.478 17.719 29.612 1.00 84.06 117 SER A O 1
ATOM 949 N N . MET A 1 118 ? -24.490 19.948 29.323 1.00 86.38 118 MET A N 1
ATOM 950 C CA . MET A 1 118 ? -23.364 20.234 30.225 1.00 86.38 118 MET A CA 1
ATOM 951 C C . MET A 1 118 ? -23.728 19.890 31.674 1.00 86.38 118 MET A C 1
ATOM 953 O O . MET A 1 118 ? -22.954 19.224 32.351 1.00 86.38 118 MET A O 1
ATOM 957 N N . LEU A 1 119 ? -24.939 20.242 32.118 1.00 83.25 119 LEU A N 1
ATOM 958 C CA . LEU A 1 119 ? -25.455 19.893 33.444 1.00 83.25 119 LEU A CA 1
ATOM 959 C C . LEU A 1 119 ? -25.606 18.377 33.617 1.00 83.25 119 LEU A C 1
ATOM 961 O O . LEU A 1 119 ? -25.198 17.809 34.627 1.00 83.25 119 LEU A O 1
ATOM 965 N N . HIS A 1 120 ? -26.145 17.700 32.602 1.00 81.06 120 HIS A N 1
ATOM 966 C CA . HIS A 1 120 ? -26.225 16.244 32.582 1.00 81.06 120 HIS A CA 1
ATOM 967 C C . HIS A 1 120 ? -24.831 15.605 32.638 1.00 81.06 120 HIS A C 1
ATOM 969 O O . HIS A 1 120 ? -24.627 14.636 33.362 1.00 81.06 120 HIS A O 1
ATOM 975 N N . ALA A 1 121 ? -23.856 16.150 31.905 1.00 80.94 121 ALA A N 1
ATOM 976 C CA . ALA A 1 121 ? -22.479 15.674 31.936 1.00 80.94 121 ALA A CA 1
ATOM 977 C C . ALA A 1 121 ? -21.825 15.882 33.305 1.00 80.94 121 ALA A C 1
ATOM 979 O O . ALA A 1 121 ? -21.191 14.959 33.809 1.00 80.94 121 ALA A O 1
ATOM 980 N N . TYR A 1 122 ? -22.042 17.043 33.924 1.00 84.25 122 TYR A N 1
ATOM 981 C CA . TYR A 1 122 ? -21.600 17.342 35.281 1.00 84.25 122 TYR A CA 1
ATOM 982 C C . TYR A 1 122 ? -22.151 16.322 36.280 1.00 84.25 122 TYR A C 1
ATOM 984 O O . TYR A 1 122 ? -21.371 15.644 36.941 1.00 84.25 122 TYR A O 1
ATOM 992 N N . HIS A 1 123 ? -23.476 16.133 36.333 1.00 77.94 123 HIS A N 1
ATOM 993 C CA . HIS A 1 123 ? -24.082 15.163 37.246 1.00 77.94 123 HIS A CA 1
ATOM 994 C C . HIS A 1 123 ? -23.605 13.739 36.971 1.00 77.94 123 HIS A C 1
ATOM 996 O O . HIS A 1 123 ? -23.315 13.014 37.914 1.00 77.94 123 HIS A O 1
ATOM 1002 N N . HIS A 1 124 ? -23.442 13.344 35.707 1.00 72.31 124 HIS A N 1
ATOM 1003 C CA . HIS A 1 124 ? -22.914 12.022 35.383 1.00 72.31 124 HIS A CA 1
ATOM 1004 C C . HIS A 1 124 ? -21.475 11.813 35.850 1.00 72.31 124 HIS A C 1
ATOM 1006 O O . HIS A 1 124 ? -21.175 10.736 36.345 1.00 72.31 124 HIS A O 1
ATOM 1012 N N . VAL A 1 125 ? -20.590 12.798 35.696 1.00 74.69 125 VAL A N 1
ATOM 1013 C CA . VAL A 1 125 ? -19.191 12.672 36.136 1.00 74.69 125 VAL A CA 1
ATOM 1014 C C . VAL A 1 125 ? -19.069 12.817 37.659 1.00 74.69 125 VAL A C 1
ATOM 1016 O O . VAL A 1 125 ? -18.182 12.214 38.252 1.00 74.69 125 VAL A O 1
ATOM 1019 N N . ALA A 1 126 ? -19.963 13.581 38.296 1.00 73.31 126 ALA A N 1
ATOM 1020 C CA . ALA A 1 126 ? -19.981 13.787 39.743 1.00 73.31 126 ALA A CA 1
ATOM 1021 C C . ALA A 1 126 ? -20.645 12.631 40.517 1.00 73.31 126 ALA A C 1
ATOM 1023 O O . ALA A 1 126 ? -20.235 12.337 41.636 1.00 73.31 126 ALA A O 1
ATOM 1024 N N . GLN A 1 127 ? -21.677 11.990 39.949 1.00 69.50 127 GLN A N 1
ATOM 1025 C CA . GLN A 1 127 ? -22.460 10.924 40.597 1.00 69.50 127 GLN A CA 1
ATOM 1026 C C . GLN A 1 127 ? -22.047 9.512 40.164 1.00 69.50 127 GLN A C 1
ATOM 1028 O O . GLN A 1 127 ? -22.149 8.583 40.963 1.00 69.50 127 GLN A O 1
ATOM 1033 N N . ALA A 1 128 ? -21.608 9.320 38.914 1.00 54.69 128 ALA A N 1
ATOM 1034 C CA . ALA A 1 128 ? -21.050 8.053 38.448 1.00 54.69 128 ALA A CA 1
ATOM 1035 C C . ALA A 1 128 ? -19.522 8.146 38.452 1.00 54.69 128 ALA A C 1
ATOM 1037 O O . ALA A 1 128 ? -18.960 9.196 38.169 1.00 54.69 128 ALA A O 1
ATOM 1038 N N . ILE A 1 129 ? -18.862 7.039 38.780 1.00 50.62 129 ILE A N 1
ATOM 1039 C CA . ILE A 1 129 ? -17.426 6.898 39.071 1.00 50.62 129 ILE A CA 1
ATOM 1040 C C . ILE A 1 129 ? -16.560 7.182 37.812 1.00 50.62 129 ILE A C 1
ATOM 1042 O O . ILE A 1 129 ? -15.939 6.288 37.241 1.00 50.62 129 ILE A O 1
ATOM 1046 N N . GLY A 1 130 ? -16.540 8.428 37.330 1.00 57.00 130 GLY A N 1
ATOM 1047 C CA . GLY A 1 130 ? -15.660 8.927 36.272 1.00 57.00 130 GLY A CA 1
ATOM 1048 C C . GLY A 1 130 ? -16.255 9.070 34.859 1.00 57.00 130 GLY A C 1
ATOM 1049 O O . GLY A 1 130 ? -17.394 8.723 34.546 1.00 57.00 130 GLY A O 1
ATOM 1050 N N . VAL A 1 131 ? -15.412 9.585 33.955 1.00 59.50 131 VAL A N 1
ATOM 1051 C CA . VAL A 1 131 ? -15.704 9.968 32.551 1.00 59.50 131 VAL A CA 1
ATOM 1052 C C . VAL A 1 131 ? -16.195 8.794 31.679 1.00 59.50 131 VAL A C 1
ATOM 1054 O O . VAL A 1 131 ? -16.790 8.984 30.614 1.00 59.50 131 VAL A O 1
ATOM 1057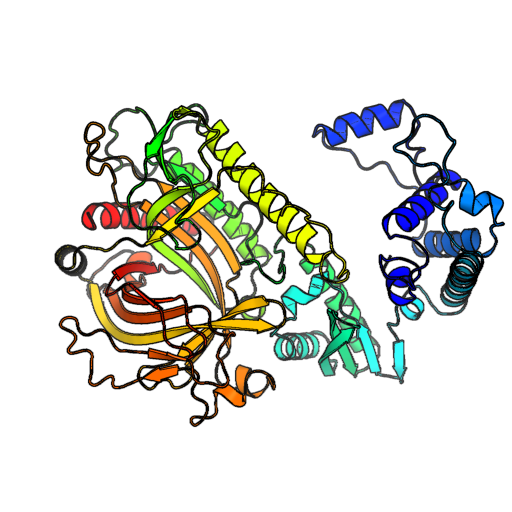 N N . PHE A 1 132 ? -15.997 7.558 32.129 1.00 55.62 132 PHE A N 1
ATOM 1058 C CA . PHE A 1 132 ? -16.338 6.343 31.391 1.00 55.62 132 PHE A CA 1
ATOM 1059 C C . PHE A 1 132 ? -17.849 6.109 31.249 1.00 55.62 132 PHE A C 1
ATOM 1061 O O . PHE A 1 132 ? -18.310 5.767 30.153 1.00 55.62 132 PHE A O 1
ATOM 1068 N N . GLY A 1 133 ? -18.638 6.421 32.285 1.00 57.12 133 GLY A N 1
ATOM 1069 C CA . GLY A 1 133 ? -20.104 6.369 32.215 1.00 57.12 133 GLY A CA 1
ATOM 1070 C C . GLY A 1 133 ? -20.677 7.369 31.203 1.00 57.12 133 GLY A C 1
ATOM 1071 O O . GLY A 1 133 ? -21.595 7.050 30.445 1.00 57.12 133 GLY A O 1
ATOM 1072 N N . LEU A 1 134 ? -20.057 8.549 31.099 1.00 62.16 134 LEU A N 1
ATOM 1073 C CA . LEU A 1 134 ? -20.424 9.606 30.153 1.00 62.16 134 LEU A CA 1
ATOM 1074 C C . LEU A 1 134 ? -20.214 9.167 28.687 1.00 62.16 134 LEU A C 1
ATOM 1076 O O . LEU A 1 134 ? -21.058 9.385 27.806 1.00 62.16 134 LEU A O 1
ATOM 1080 N N . LEU A 1 135 ? -19.100 8.483 28.415 1.00 59.88 135 LEU A N 1
ATOM 1081 C CA . LEU A 1 135 ? -18.739 8.002 27.078 1.00 59.88 135 LEU A CA 1
ATOM 1082 C C . LEU A 1 135 ? -19.460 6.705 26.685 1.00 59.88 135 LEU A C 1
ATOM 1084 O O . LEU A 1 135 ? -19.560 6.393 25.498 1.00 59.88 135 LEU A O 1
ATOM 1088 N N . GLY A 1 136 ? -20.129 6.032 27.624 1.00 53.03 136 GLY A N 1
ATOM 1089 C CA . GLY A 1 136 ? -20.845 4.780 27.369 1.00 53.03 136 GLY A CA 1
ATOM 1090 C C . GLY A 1 136 ? -19.931 3.559 27.376 1.00 53.03 136 GLY A C 1
ATOM 1091 O O . GLY A 1 136 ? -20.221 2.600 26.670 1.00 53.03 136 GLY A O 1
ATOM 1092 N N . ARG A 1 137 ? -18.843 3.601 28.156 1.00 53.50 137 ARG A N 1
ATOM 1093 C CA . ARG A 1 137 ? -18.174 2.388 28.633 1.00 53.50 137 ARG A CA 1
ATOM 1094 C C . ARG A 1 137 ? -19.000 1.888 29.811 1.00 53.50 137 ARG A C 1
ATOM 1096 O O . ARG A 1 137 ? -18.814 2.315 30.946 1.00 53.50 137 ARG A O 1
ATOM 1103 N N . GLN A 1 138 ? -20.044 1.135 29.496 1.00 52.78 138 GLN A N 1
ATOM 1104 C CA . GLN A 1 138 ? -20.950 0.586 30.494 1.00 52.78 138 GLN A CA 1
ATOM 1105 C C . GLN A 1 138 ? -20.553 -0.865 30.740 1.00 52.78 138 GLN A C 1
ATOM 1107 O O . GLN A 1 138 ? -20.520 -1.665 29.802 1.00 52.78 138 GLN A O 1
ATOM 1112 N N . MET A 1 139 ? -20.323 -1.221 32.006 1.00 51.22 139 MET A N 1
ATOM 1113 C CA . MET A 1 139 ? -20.680 -2.568 32.432 1.00 51.22 139 MET A CA 1
ATOM 1114 C C . MET A 1 139 ? -22.196 -2.658 32.291 1.00 51.22 139 MET A C 1
ATOM 1116 O O . MET A 1 139 ? -22.935 -2.041 33.056 1.00 51.22 139 MET A O 1
ATOM 1120 N N . THR A 1 140 ? -22.660 -3.320 31.236 1.00 55.12 140 THR A N 1
ATOM 1121 C CA . THR A 1 140 ? -24.103 -3.440 30.973 1.00 55.12 140 THR A CA 1
ATOM 1122 C C . THR A 1 140 ? -24.740 -4.484 31.893 1.00 55.12 140 THR A C 1
ATOM 1124 O O . THR A 1 140 ? -25.936 -4.410 32.161 1.00 55.12 140 THR A O 1
ATOM 1127 N N . ALA A 1 141 ? -23.926 -5.406 32.422 1.00 57.47 141 ALA A N 1
ATOM 1128 C CA . ALA A 1 141 ? -24.241 -6.371 33.471 1.00 57.47 141 ALA A CA 1
ATOM 1129 C C . ALA A 1 141 ? -22.944 -6.772 34.218 1.00 57.47 141 ALA A C 1
ATOM 1131 O O . ALA A 1 141 ? -21.849 -6.545 33.688 1.00 57.47 141 ALA A O 1
ATOM 1132 N N . PRO A 1 142 ? -23.022 -7.375 35.424 1.00 64.75 142 PRO A N 1
ATOM 1133 C CA . PRO A 1 142 ? -21.861 -7.987 36.071 1.00 64.75 142 PRO A CA 1
ATOM 1134 C C . PRO A 1 142 ? -21.161 -8.957 35.112 1.00 64.75 142 PRO A C 1
ATOM 1136 O O . PRO A 1 142 ? -21.805 -9.826 34.528 1.00 64.75 142 PRO A O 1
ATOM 1139 N N . GLY A 1 143 ? -19.856 -8.775 34.914 1.00 77.06 143 GLY A N 1
ATOM 1140 C CA . GLY A 1 143 ? -19.059 -9.599 34.005 1.00 77.06 143 GLY A CA 1
ATOM 1141 C C . GLY A 1 143 ? -19.259 -9.337 32.506 1.00 77.06 143 GLY A C 1
ATOM 1142 O O . GLY A 1 143 ? -18.809 -10.151 31.706 1.00 77.06 143 GLY A O 1
ATOM 1143 N N . HIS A 1 144 ? -19.896 -8.226 32.103 1.00 84.12 144 HIS A N 1
ATOM 1144 C CA . HIS A 1 144 ? -20.062 -7.851 30.692 1.00 84.12 144 HIS A CA 1
ATOM 1145 C C . HIS A 1 144 ? -19.719 -6.375 30.429 1.00 84.12 144 HIS A C 1
ATOM 1147 O O . HIS A 1 144 ? -20.390 -5.464 30.923 1.00 84.12 144 HIS A O 1
ATOM 1153 N N . LEU A 1 145 ? -18.700 -6.145 29.600 1.00 82.06 145 LEU A N 1
ATOM 1154 C CA . LEU A 1 145 ? -18.173 -4.841 29.199 1.00 82.06 145 LEU A CA 1
ATOM 1155 C C . LEU A 1 145 ? -18.489 -4.550 27.730 1.00 82.06 145 LEU A C 1
ATOM 1157 O O . LEU A 1 145 ? -18.251 -5.385 26.862 1.00 82.06 145 LEU A O 1
ATOM 1161 N N . VAL A 1 146 ? -18.945 -3.330 27.441 1.00 80.81 146 VAL A N 1
ATOM 1162 C CA . VAL A 1 146 ? -19.146 -2.854 26.067 1.00 80.81 146 VAL A CA 1
ATOM 1163 C C . VAL A 1 146 ? -18.359 -1.563 25.840 1.00 80.81 146 VAL A C 1
ATOM 1165 O O . VAL A 1 146 ? -18.562 -0.567 26.537 1.00 80.81 146 VAL A O 1
ATOM 1168 N N . LEU A 1 147 ? -17.474 -1.568 24.841 1.00 78.81 147 LEU A N 1
ATOM 1169 C CA . LEU A 1 147 ? -16.625 -0.443 24.453 1.00 78.81 147 LEU A CA 1
ATOM 1170 C C . LEU A 1 147 ? -16.910 -0.026 23.011 1.00 78.81 147 LEU A C 1
ATOM 1172 O O . LEU A 1 147 ? -16.882 -0.841 22.094 1.00 78.81 147 LEU A O 1
ATOM 1176 N N . ASN A 1 148 ? -17.110 1.269 22.781 1.00 74.88 148 ASN A N 1
ATOM 1177 C CA . ASN A 1 148 ? -17.057 1.812 21.426 1.00 74.88 148 ASN A CA 1
ATOM 1178 C C . ASN A 1 148 ? -15.595 2.096 21.080 1.00 74.88 148 ASN A C 1
ATOM 1180 O O . ASN A 1 148 ? -14.963 2.913 21.750 1.00 74.88 148 ASN A O 1
ATOM 1184 N N . LEU A 1 149 ? -15.077 1.441 20.044 1.00 74.38 149 LEU A N 1
ATOM 1185 C CA . LEU A 1 149 ? -13.713 1.664 19.580 1.00 74.38 149 LEU A CA 1
ATOM 1186 C C . LEU A 1 149 ? -13.621 3.021 18.876 1.00 74.38 149 LEU A C 1
ATOM 1188 O O . LEU A 1 149 ? -14.484 3.378 18.064 1.00 74.38 149 LEU A O 1
ATOM 1192 N N . CYS A 1 150 ? -12.587 3.793 19.213 1.00 66.19 150 CYS A N 1
ATOM 1193 C CA . CYS A 1 150 ? -12.391 5.127 18.661 1.00 66.19 150 CYS A CA 1
ATOM 1194 C C . CYS A 1 150 ? -12.115 5.104 17.146 1.00 66.19 150 CYS A C 1
ATOM 1196 O O . CYS A 1 150 ? -11.806 4.072 16.543 1.00 66.19 150 CYS A O 1
ATOM 1198 N N . ARG A 1 151 ? -12.195 6.272 16.503 1.00 62.31 151 ARG A N 1
ATOM 1199 C CA . ARG A 1 151 ? -11.979 6.376 15.053 1.00 62.31 151 ARG A CA 1
ATOM 1200 C C . ARG A 1 151 ? -10.538 6.035 14.667 1.00 62.31 151 ARG A C 1
ATOM 1202 O O . ARG A 1 151 ? -10.288 5.565 13.563 1.00 62.31 151 ARG A O 1
ATOM 1209 N N . GLU A 1 152 ? -9.606 6.283 15.568 1.00 59.62 152 GLU A N 1
ATOM 1210 C CA . GLU A 1 152 ? -8.177 6.082 15.382 1.00 59.62 152 GLU A CA 1
ATOM 1211 C C . GLU A 1 152 ? -7.857 4.581 15.285 1.00 59.62 152 GLU A C 1
ATOM 1213 O O . GLU A 1 152 ? -7.073 4.172 14.434 1.00 59.62 152 GLU A O 1
ATOM 1218 N N . SER A 1 153 ? -8.560 3.737 16.048 1.00 64.00 153 SER A N 1
ATOM 1219 C CA . SER A 1 153 ? -8.394 2.276 16.020 1.00 64.00 153 SER A CA 1
ATOM 1220 C C . SER A 1 153 ? -9.121 1.578 14.861 1.00 64.00 153 SER A C 1
ATOM 1222 O O . SER A 1 153 ? -8.834 0.415 14.574 1.00 64.00 153 SER A O 1
ATOM 1224 N N . LEU A 1 154 ? -10.003 2.281 14.125 1.00 66.12 154 LEU A N 1
ATOM 1225 C CA . LEU A 1 154 ? -10.732 1.724 12.970 1.00 66.12 154 LEU A CA 1
ATOM 1226 C C . LEU A 1 154 ? -9.798 1.049 11.975 1.00 66.12 154 LEU A C 1
ATOM 1228 O O . LEU A 1 154 ? -10.128 -0.004 11.444 1.00 66.12 154 LEU A O 1
ATOM 1232 N N . GLY A 1 155 ? -8.644 1.663 11.715 1.00 60.53 155 GLY A N 1
ATOM 1233 C CA . GLY A 1 155 ? -7.685 1.142 10.757 1.00 60.53 155 GLY A CA 1
ATOM 1234 C C . GLY A 1 155 ? -7.157 -0.247 11.115 1.00 60.53 155 GLY A C 1
ATOM 1235 O O . GLY A 1 155 ? -7.019 -1.106 10.252 1.00 60.53 155 GLY A O 1
ATOM 1236 N N . PHE A 1 156 ? -6.925 -0.471 12.403 1.00 64.88 156 PHE A N 1
ATOM 1237 C CA . PHE A 1 156 ? -6.360 -1.708 12.935 1.00 64.88 156 PHE A CA 1
ATOM 1238 C C . PHE A 1 156 ? -7.389 -2.833 13.037 1.00 64.88 156 PHE A C 1
ATOM 1240 O O . PHE A 1 156 ? -7.036 -4.011 13.022 1.00 64.88 156 PHE A O 1
ATOM 1247 N N . VAL A 1 157 ? -8.665 -2.468 13.141 1.00 72.75 157 VAL A N 1
ATOM 1248 C CA . VAL A 1 157 ? -9.774 -3.402 13.351 1.00 72.75 157 VAL A CA 1
ATOM 1249 C C . VAL A 1 157 ? -10.480 -3.749 12.042 1.00 72.75 157 VAL A C 1
ATOM 1251 O O . VAL A 1 157 ? -10.998 -4.854 11.892 1.00 72.75 157 VAL A O 1
ATOM 1254 N N . LEU A 1 158 ? -10.491 -2.836 11.070 1.00 71.88 158 LEU A N 1
ATOM 1255 C CA . LEU A 1 158 ? -11.225 -3.009 9.823 1.00 71.88 158 LEU A CA 1
ATOM 1256 C C . LEU A 1 158 ? -10.748 -4.250 9.054 1.00 71.88 158 LEU A C 1
ATOM 1258 O O . LEU A 1 158 ? -9.575 -4.388 8.702 1.00 71.88 158 LEU A O 1
ATOM 1262 N N . HIS A 1 159 ? -11.690 -5.154 8.773 1.00 68.56 159 HIS A N 1
ATOM 1263 C CA . HIS A 1 159 ? -11.455 -6.465 8.155 1.00 68.56 159 HIS A CA 1
ATOM 1264 C C . HIS A 1 159 ? -10.619 -7.437 9.011 1.00 68.56 159 HIS A C 1
ATOM 1266 O O . HIS A 1 159 ? -10.263 -8.502 8.516 1.00 68.56 159 HIS A O 1
ATOM 1272 N N . ALA A 1 160 ? -10.237 -7.067 10.240 1.00 71.50 160 ALA A N 1
ATOM 1273 C CA . ALA A 1 160 ? -9.474 -7.846 11.227 1.00 71.50 160 ALA A CA 1
ATOM 1274 C C . ALA A 1 160 ? -10.257 -8.066 12.528 1.00 71.50 160 ALA A C 1
ATOM 1276 O O . ALA A 1 160 ? -9.646 -8.254 13.579 1.00 71.50 160 ALA A O 1
ATOM 1277 N N . GLU A 1 161 ? -11.582 -7.977 12.481 1.00 79.38 161 GLU A N 1
ATOM 1278 C CA . GLU A 1 161 ? -12.432 -7.943 13.668 1.00 79.38 161 GLU A CA 1
ATOM 1279 C C . GLU A 1 161 ? -12.239 -9.199 14.525 1.00 79.38 161 GLU A C 1
ATOM 1281 O O . GLU A 1 161 ? -11.841 -9.093 15.684 1.00 79.38 161 GLU A O 1
ATOM 1286 N N . ASP A 1 162 ? -12.409 -10.377 13.922 1.00 76.31 162 ASP A N 1
ATOM 1287 C CA . ASP A 1 162 ? -12.310 -11.664 14.619 1.00 76.31 162 ASP A CA 1
ATOM 1288 C C . ASP A 1 162 ? -10.896 -11.945 15.125 1.00 76.31 162 ASP A C 1
ATOM 1290 O O . ASP A 1 162 ? -10.716 -12.471 16.219 1.00 76.31 162 ASP A O 1
ATOM 1294 N N . PHE A 1 163 ? -9.877 -11.552 14.354 1.00 76.50 163 PHE A N 1
ATOM 1295 C CA . PHE A 1 163 ? -8.486 -11.699 14.773 1.00 76.50 163 PHE A CA 1
ATOM 1296 C C . PHE A 1 163 ? -8.186 -10.843 16.010 1.00 76.50 163 PHE A C 1
ATOM 1298 O O . PHE A 1 163 ? -7.620 -11.330 16.986 1.00 76.50 163 PHE A O 1
ATOM 1305 N N . ASN A 1 164 ? -8.586 -9.567 15.990 1.00 79.56 164 ASN A N 1
ATOM 1306 C CA . ASN A 1 164 ? -8.390 -8.684 17.136 1.00 79.56 164 ASN A CA 1
ATOM 1307 C C . ASN A 1 164 ? -9.201 -9.153 18.347 1.00 79.56 164 ASN A C 1
ATOM 1309 O O . ASN A 1 164 ? -8.711 -9.037 19.467 1.00 79.56 164 ASN A O 1
ATOM 1313 N N . ALA A 1 165 ? -10.399 -9.697 18.129 1.00 86.56 165 ALA A N 1
ATOM 1314 C CA . ALA A 1 165 ? -11.216 -10.281 19.181 1.00 86.56 165 ALA A CA 1
ATOM 1315 C C . ALA A 1 165 ? -10.518 -11.490 19.826 1.00 86.56 165 ALA A C 1
ATOM 1317 O O . ALA A 1 165 ? -10.284 -11.466 21.029 1.00 86.56 165 ALA A O 1
ATOM 1318 N N . ALA A 1 166 ? -10.076 -12.474 19.034 1.00 82.50 166 ALA A N 1
ATOM 1319 C CA . ALA A 1 166 ? -9.350 -13.647 19.528 1.00 82.50 166 ALA A CA 1
ATOM 1320 C C . ALA A 1 166 ? -8.058 -13.261 20.268 1.00 82.50 166 ALA A C 1
ATOM 1322 O O . ALA A 1 166 ? -7.831 -13.694 21.391 1.00 82.50 166 ALA A O 1
ATOM 1323 N N . ARG A 1 167 ? -7.260 -12.347 19.701 1.00 84.81 167 ARG A N 1
ATOM 1324 C CA . ARG A 1 167 ? -6.030 -11.857 20.339 1.00 84.81 167 ARG A CA 1
ATOM 1325 C C . ARG A 1 167 ? -6.303 -11.187 21.684 1.00 84.81 167 ARG A C 1
ATOM 1327 O O . ARG A 1 167 ? -5.567 -11.400 22.642 1.00 84.81 167 ARG A O 1
ATOM 1334 N N . LEU A 1 168 ? -7.320 -10.326 21.750 1.00 88.81 168 LEU A N 1
ATOM 1335 C CA . LEU A 1 168 ? -7.705 -9.681 23.005 1.00 88.81 168 LEU A CA 1
ATOM 1336 C C . LEU A 1 168 ? -8.233 -10.712 23.999 1.00 88.81 168 LEU A C 1
ATOM 1338 O O . LEU A 1 168 ? -7.942 -10.584 25.184 1.00 88.81 168 LEU A O 1
ATOM 1342 N N . SER A 1 169 ? -8.931 -11.746 23.534 1.00 90.81 169 SER A N 1
ATOM 1343 C CA . SER A 1 169 ? -9.331 -12.860 24.384 1.00 90.81 169 SER A CA 1
ATOM 1344 C C . SER A 1 169 ? -8.147 -13.584 25.004 1.00 90.81 169 SER A C 1
ATOM 1346 O O . SER A 1 169 ? -8.076 -13.679 26.228 1.00 90.81 169 SER A O 1
ATOM 1348 N N . ASP A 1 170 ? -7.180 -13.995 24.189 1.00 87.69 170 ASP A N 1
ATOM 1349 C CA . ASP A 1 170 ? -5.999 -14.728 24.648 1.00 87.69 170 ASP A CA 1
ATOM 1350 C C . ASP A 1 170 ? -5.147 -13.897 25.621 1.00 87.69 170 ASP A C 1
ATOM 1352 O O . ASP A 1 170 ? -4.668 -14.403 26.633 1.00 87.69 170 ASP A O 1
ATOM 1356 N N . LEU A 1 171 ? -4.986 -12.596 25.350 1.00 88.25 171 LEU A N 1
ATOM 1357 C CA . LEU A 1 171 ? -4.172 -11.698 26.179 1.00 88.25 171 LEU A CA 1
ATOM 1358 C C . LEU A 1 171 ? -4.809 -11.362 27.528 1.00 88.25 171 LEU A C 1
ATOM 1360 O O . LEU A 1 171 ? -4.104 -11.070 28.493 1.00 88.25 171 LEU A O 1
ATOM 1364 N N . THR A 1 172 ? -6.138 -11.318 27.587 1.00 91.38 172 THR A N 1
ATOM 1365 C CA . THR A 1 172 ? -6.851 -10.785 28.755 1.00 91.38 172 THR A CA 1
ATOM 1366 C C . THR A 1 172 ? -7.527 -11.873 29.577 1.00 91.38 172 THR A C 1
ATOM 1368 O O . THR A 1 172 ? -7.810 -11.638 30.753 1.00 91.38 172 THR A O 1
ATOM 1371 N N . GLY A 1 173 ? -7.760 -13.051 28.994 1.00 88.12 173 GLY A N 1
ATOM 1372 C CA . GLY A 1 173 ? -8.572 -14.120 29.570 1.00 88.12 173 GLY A CA 1
ATOM 1373 C C . GLY A 1 173 ? -10.082 -13.867 29.478 1.00 88.12 173 GLY A C 1
ATOM 1374 O O . GLY A 1 173 ? -10.858 -14.690 29.956 1.00 88.12 173 GLY A O 1
ATOM 1375 N N . ALA A 1 174 ? -10.517 -12.746 28.889 1.00 93.38 174 ALA A N 1
ATOM 1376 C CA . ALA A 1 174 ? -11.929 -12.462 28.648 1.00 93.38 174 ALA A CA 1
ATOM 1377 C C . ALA A 1 174 ? -12.397 -13.098 27.332 1.00 93.38 174 ALA A C 1
ATOM 1379 O O . ALA A 1 174 ? -11.642 -13.202 26.371 1.00 93.38 174 ALA A O 1
ATOM 1380 N N . GLN A 1 175 ? -13.672 -13.448 27.213 1.00 93.88 175 GLN A N 1
ATOM 1381 C CA . GLN A 1 175 ? -14.272 -13.705 25.907 1.00 93.88 175 GLN A CA 1
ATOM 1382 C C . GLN A 1 175 ? -14.552 -12.360 25.236 1.00 93.88 175 GLN A C 1
ATOM 1384 O O . GLN A 1 175 ? -15.275 -11.550 25.798 1.00 93.88 175 GLN A O 1
ATOM 1389 N N . VAL A 1 176 ? -13.997 -12.102 24.055 1.00 92.94 176 VAL A N 1
ATOM 1390 C CA . VAL A 1 176 ? -14.093 -10.813 23.363 1.00 92.94 176 VAL A CA 1
ATOM 1391 C C . VAL A 1 176 ? -14.731 -11.025 21.996 1.00 92.94 176 VAL A C 1
ATOM 1393 O O . VAL A 1 176 ? -14.412 -11.972 21.283 1.00 92.94 176 VAL A O 1
ATOM 1396 N N . ALA A 1 177 ? -15.628 -10.123 21.612 1.00 89.94 177 ALA A N 1
ATOM 1397 C CA . ALA A 1 177 ? -16.217 -10.047 20.286 1.00 89.94 177 ALA A CA 1
ATOM 1398 C C . ALA A 1 177 ? -16.137 -8.609 19.773 1.00 89.94 177 ALA A C 1
ATOM 1400 O O . ALA A 1 177 ? -16.470 -7.665 20.487 1.00 89.94 177 ALA A O 1
ATOM 1401 N N . ILE A 1 178 ? -15.729 -8.425 18.518 1.00 86.69 178 ILE A N 1
ATOM 1402 C CA . ILE A 1 178 ? -15.712 -7.107 17.879 1.00 86.69 178 ILE A CA 1
ATOM 1403 C C . ILE A 1 178 ? -16.725 -7.105 16.746 1.00 86.69 178 ILE A C 1
ATOM 1405 O O . ILE A 1 178 ? -16.620 -7.864 15.788 1.00 86.69 178 ILE A O 1
ATOM 1409 N N . ARG A 1 179 ? -17.721 -6.228 16.849 1.00 81.38 179 ARG A N 1
ATOM 1410 C CA . ARG A 1 179 ? -18.831 -6.140 15.904 1.00 81.38 179 ARG A CA 1
ATOM 1411 C C . ARG A 1 179 ? -18.843 -4.790 15.217 1.00 81.38 179 ARG A C 1
ATOM 1413 O O . ARG A 1 179 ? -18.622 -3.743 15.828 1.00 81.38 179 ARG A O 1
ATOM 1420 N N . ARG A 1 180 ? -19.161 -4.804 13.925 1.00 74.81 180 ARG A N 1
ATOM 1421 C CA . ARG A 1 180 ? -19.441 -3.577 13.177 1.00 74.81 180 ARG A CA 1
ATOM 1422 C C . ARG A 1 180 ? -20.741 -2.971 13.680 1.00 74.81 180 ARG A C 1
ATOM 1424 O O . ARG A 1 180 ? -21.772 -3.637 13.696 1.00 74.81 180 ARG A O 1
ATOM 1431 N N . ARG A 1 181 ? -20.710 -1.682 14.010 1.00 69.38 181 ARG A N 1
ATOM 1432 C CA . ARG A 1 181 ? -21.914 -0.892 14.269 1.00 69.38 181 ARG A CA 1
ATOM 1433 C C . ARG A 1 181 ? -21.908 0.343 13.393 1.00 69.38 181 ARG A C 1
ATOM 1435 O O . ARG A 1 181 ? -20.936 1.093 13.331 1.00 69.38 181 ARG A O 1
ATOM 1442 N N . MET A 1 182 ? -23.028 0.581 12.733 1.00 57.81 182 MET A N 1
ATOM 1443 C CA . MET A 1 182 ? -23.239 1.829 12.019 1.00 57.81 182 MET A CA 1
ATOM 1444 C C . MET A 1 182 ? -23.599 2.923 13.025 1.00 57.81 182 MET A C 1
ATOM 1446 O O . MET A 1 182 ? -24.643 2.870 13.672 1.00 57.81 182 MET A O 1
ATOM 1450 N N . PHE A 1 183 ? -22.737 3.930 13.147 1.00 55.34 183 PHE A N 1
ATOM 1451 C CA . PHE A 1 183 ? -23.049 5.178 13.833 1.00 55.34 183 PHE A CA 1
ATOM 1452 C C . PHE A 1 183 ? -23.451 6.199 12.769 1.00 55.34 183 PHE A C 1
ATOM 1454 O O . PHE A 1 183 ? -22.604 6.873 12.177 1.00 55.34 183 PHE A O 1
ATOM 1461 N N . ARG A 1 184 ? -24.758 6.285 12.484 1.00 59.22 184 ARG A N 1
ATOM 1462 C CA . ARG A 1 184 ? -25.308 7.039 11.340 1.00 59.22 184 ARG A CA 1
ATOM 1463 C C . ARG A 1 184 ? -24.713 6.527 10.012 1.00 59.22 184 ARG A C 1
ATOM 1465 O O . ARG A 1 184 ? -24.877 5.362 9.673 1.00 59.22 184 ARG A O 1
ATOM 1472 N N . ASP A 1 185 ? -23.965 7.390 9.317 1.00 47.12 185 ASP A N 1
ATOM 1473 C CA . ASP A 1 185 ? -23.238 7.125 8.077 1.00 47.12 185 ASP A CA 1
ATOM 1474 C C . ASP A 1 185 ? -21.742 6.903 8.340 1.00 47.12 185 ASP A C 1
ATOM 1476 O O . ASP A 1 185 ? -20.948 7.111 7.427 1.00 47.12 185 ASP A O 1
ATOM 1480 N N . VAL A 1 186 ? -21.296 6.486 9.533 1.00 48.28 186 VAL A N 1
ATOM 1481 C CA . VAL A 1 186 ? -19.892 6.121 9.841 1.00 48.28 186 VAL A CA 1
ATOM 1482 C C . VAL A 1 186 ? -19.828 4.699 10.405 1.00 48.28 186 VAL A C 1
ATOM 1484 O O . VAL A 1 186 ? -20.565 4.376 11.330 1.00 48.28 186 VAL A O 1
ATOM 1487 N N . ILE A 1 187 ? -18.982 3.835 9.826 1.00 57.28 187 ILE A N 1
ATOM 1488 C CA . ILE A 1 187 ? -18.715 2.509 10.399 1.00 57.28 187 ILE A CA 1
ATOM 1489 C C . ILE A 1 187 ? -17.893 2.759 11.655 1.00 57.28 187 ILE A C 1
ATOM 1491 O O . ILE A 1 187 ? -16.822 3.358 11.570 1.00 57.28 187 ILE A O 1
ATOM 1495 N N . GLY A 1 188 ? -18.419 2.335 12.794 1.00 66.62 188 GLY A N 1
ATOM 1496 C CA . GLY A 1 188 ? -17.660 2.156 14.018 1.00 66.62 188 GLY A CA 1
ATOM 1497 C C . GLY A 1 188 ? -17.609 0.682 14.388 1.00 66.62 188 GLY A C 1
ATOM 1498 O O . GLY A 1 188 ? -18.284 -0.159 13.784 1.00 66.62 188 GLY A O 1
ATOM 1499 N N . PHE A 1 189 ? -16.820 0.382 15.407 1.00 76.06 189 PHE A N 1
ATOM 1500 C CA . PHE A 1 189 ? -16.769 -0.944 15.998 1.00 76.06 189 PHE A CA 1
ATOM 1501 C C . PHE A 1 189 ? -17.188 -0.862 17.455 1.00 76.06 189 PHE A C 1
ATOM 1503 O O . PHE A 1 189 ? -16.828 0.077 18.166 1.00 76.06 189 PHE A O 1
ATOM 1510 N N . ILE A 1 190 ? -17.965 -1.849 17.873 1.00 82.69 190 ILE A N 1
ATOM 1511 C CA . ILE A 1 190 ? -18.208 -2.132 19.277 1.00 82.69 190 ILE A CA 1
ATOM 1512 C C . ILE A 1 190 ? -17.369 -3.348 19.623 1.00 82.69 190 ILE A C 1
ATOM 1514 O O . ILE A 1 190 ? -17.400 -4.342 18.899 1.00 82.69 190 ILE A O 1
ATOM 1518 N N . LEU A 1 191 ? -16.649 -3.265 20.727 1.00 88.94 191 LEU A N 1
ATOM 1519 C CA . LEU A 1 191 ? -16.070 -4.409 21.396 1.00 88.94 191 LEU A CA 1
ATOM 1520 C C . LEU A 1 191 ? -16.983 -4.795 22.560 1.00 88.94 191 LEU A C 1
ATOM 1522 O O . LEU A 1 191 ? -17.304 -3.961 23.403 1.00 88.94 191 LEU A O 1
ATOM 1526 N N . GLU A 1 192 ? -17.397 -6.051 22.592 1.00 90.75 192 GLU A N 1
ATOM 1527 C CA . GLU A 1 192 ? -18.116 -6.680 23.696 1.00 90.75 192 GLU A CA 1
ATOM 1528 C C . GLU A 1 192 ? -17.165 -7.678 24.359 1.00 90.75 192 GLU A C 1
ATOM 1530 O O . GLU A 1 192 ? -16.475 -8.423 23.661 1.00 90.75 192 GLU A O 1
ATOM 1535 N N . ALA A 1 193 ? -17.078 -7.667 25.686 1.00 91.69 193 ALA A N 1
ATOM 1536 C CA . ALA A 1 193 ? -16.217 -8.570 26.436 1.00 91.69 193 ALA A CA 1
ATOM 1537 C C . ALA A 1 193 ? -16.934 -9.160 27.653 1.00 91.69 193 ALA A C 1
ATOM 1539 O O . ALA A 1 193 ? -17.608 -8.435 28.386 1.00 91.69 193 ALA A O 1
ATOM 1540 N N . TRP A 1 194 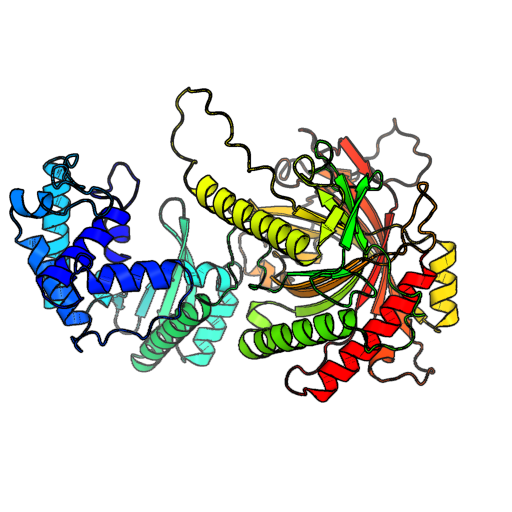? -16.749 -10.457 27.891 1.00 93.69 194 TRP A N 1
ATOM 1541 C CA . TRP A 1 194 ? -17.295 -11.202 29.023 1.00 93.69 194 TRP A CA 1
ATOM 1542 C C . TRP A 1 194 ? -16.171 -11.827 29.847 1.00 93.69 194 TRP A C 1
ATOM 1544 O O . TRP A 1 194 ? -15.255 -12.429 29.289 1.00 93.69 194 TRP A O 1
ATOM 1554 N N . GLY A 1 195 ? -16.226 -11.701 31.169 1.00 90.75 195 GLY A N 1
ATOM 1555 C CA . GLY A 1 195 ? -15.195 -12.236 32.059 1.00 90.75 195 GLY A CA 1
ATOM 1556 C C . GLY A 1 195 ? -15.283 -11.680 33.474 1.00 90.75 195 GLY A C 1
ATOM 1557 O O . GLY A 1 195 ? -16.191 -10.913 33.796 1.00 90.75 195 GLY A O 1
ATOM 1558 N N . ASP A 1 196 ? -14.332 -12.066 34.324 1.00 86.75 196 ASP A N 1
ATOM 1559 C CA . ASP A 1 196 ? -14.180 -11.463 35.648 1.00 86.75 196 ASP A CA 1
ATOM 1560 C C . ASP A 1 196 ? -13.689 -10.004 35.565 1.00 86.75 196 ASP A C 1
ATOM 1562 O O . ASP A 1 196 ? -13.267 -9.509 34.516 1.00 86.75 196 ASP A O 1
ATOM 1566 N N . GLN A 1 197 ? -13.772 -9.280 36.681 1.00 80.38 197 GLN A N 1
ATOM 1567 C CA . GLN A 1 197 ? -13.463 -7.850 36.717 1.00 80.38 197 GLN A CA 1
ATOM 1568 C C . GLN A 1 197 ? -12.006 -7.541 36.327 1.00 80.38 197 GLN A C 1
ATOM 1570 O O . GLN A 1 197 ? -11.747 -6.515 35.695 1.00 80.38 197 GLN A O 1
ATOM 1575 N N . ASP A 1 198 ? -11.063 -8.427 36.650 1.00 82.44 198 ASP A N 1
ATOM 1576 C CA . ASP A 1 198 ? -9.655 -8.249 36.298 1.00 82.44 198 ASP A CA 1
ATOM 1577 C C . ASP A 1 198 ? -9.399 -8.487 34.807 1.00 82.44 198 ASP A C 1
ATOM 1579 O O . ASP A 1 198 ? -8.653 -7.729 34.184 1.00 82.44 198 ASP A O 1
ATOM 1583 N N . ALA A 1 199 ? -10.046 -9.486 34.207 1.00 88.06 199 ALA A N 1
ATOM 1584 C CA . ALA A 1 199 ? -10.007 -9.740 32.773 1.00 88.06 199 ALA A CA 1
ATOM 1585 C C . ALA A 1 199 ? -10.600 -8.565 31.989 1.00 88.06 199 ALA A C 1
ATOM 1587 O O . ALA A 1 199 ? -9.980 -8.079 31.042 1.00 88.06 199 ALA A O 1
ATOM 1588 N N . LEU A 1 200 ? -11.748 -8.037 32.426 1.00 85.25 200 LEU A N 1
ATOM 1589 C CA . LEU A 1 200 ? -12.373 -6.872 31.796 1.00 85.25 200 LEU A CA 1
ATOM 1590 C C . LEU A 1 200 ? -11.511 -5.606 31.926 1.00 85.25 200 LEU A C 1
ATOM 1592 O O . LEU A 1 200 ? -11.386 -4.855 30.960 1.00 85.25 200 LEU A O 1
ATOM 1596 N N . ARG A 1 201 ? -10.844 -5.396 33.068 1.00 81.00 201 ARG A N 1
ATOM 1597 C CA . ARG A 1 201 ? -9.886 -4.290 33.237 1.00 81.00 201 ARG A CA 1
ATOM 1598 C C . ARG A 1 201 ? -8.697 -4.414 32.280 1.00 81.00 201 ARG A C 1
ATOM 1600 O O . ARG A 1 201 ? -8.324 -3.430 31.642 1.00 81.00 201 ARG A O 1
ATOM 1607 N N . ARG A 1 202 ? -8.140 -5.621 32.111 1.00 86.12 202 ARG A N 1
ATOM 1608 C CA . ARG A 1 202 ? -7.080 -5.879 31.118 1.00 86.12 202 ARG A CA 1
ATOM 1609 C C . ARG A 1 202 ? -7.551 -5.587 29.689 1.00 86.12 202 ARG A C 1
ATOM 1611 O O . ARG A 1 202 ? -6.783 -5.024 28.912 1.00 86.12 202 ARG A O 1
ATOM 1618 N N . VAL A 1 203 ? -8.806 -5.902 29.345 1.00 88.75 203 VAL A N 1
ATOM 1619 C CA . VAL A 1 203 ? -9.401 -5.528 28.045 1.00 88.75 203 VAL A CA 1
ATOM 1620 C C . VAL A 1 203 ? -9.390 -4.013 27.850 1.00 88.75 203 VAL A C 1
ATOM 1622 O O . VAL A 1 203 ? -8.951 -3.545 26.800 1.00 88.75 203 VAL A O 1
ATOM 1625 N N . GLU A 1 204 ? -9.818 -3.228 28.840 1.00 82.81 204 GLU A N 1
ATOM 1626 C CA . GLU A 1 204 ? -9.797 -1.763 28.732 1.00 82.81 204 GLU A CA 1
ATOM 1627 C C . GLU A 1 204 ? -8.380 -1.199 28.558 1.00 82.81 204 GLU A C 1
ATOM 1629 O O . GLU A 1 204 ? -8.169 -0.290 27.747 1.00 82.81 204 GLU A O 1
ATOM 1634 N N . GLU A 1 205 ? -7.402 -1.742 29.286 1.00 82.56 205 GLU A N 1
ATOM 1635 C CA . GLU A 1 205 ? -5.994 -1.351 29.179 1.00 82.56 205 GLU A CA 1
ATOM 1636 C C . GLU A 1 205 ? -5.416 -1.671 27.794 1.00 82.56 205 GLU A C 1
ATOM 1638 O O . GLU A 1 205 ? -4.776 -0.813 27.180 1.00 82.56 205 GLU A O 1
ATOM 1643 N N . GLU A 1 206 ? -5.674 -2.868 27.261 1.00 85.62 206 GLU A N 1
ATOM 1644 C CA . GLU A 1 206 ? -5.208 -3.275 25.931 1.00 85.62 206 GLU A CA 1
ATOM 1645 C C . GLU A 1 206 ? -5.883 -2.487 24.808 1.00 85.62 206 GLU A C 1
ATOM 1647 O O . GLU A 1 206 ? -5.217 -2.092 23.846 1.00 85.62 206 GLU A O 1
ATOM 1652 N N . VAL A 1 207 ? -7.176 -2.176 24.939 1.00 82.38 207 VAL A N 1
ATOM 1653 C CA . VAL A 1 207 ? -7.862 -1.275 24.005 1.00 82.38 207 VAL A CA 1
ATOM 1654 C C . VAL A 1 207 ? -7.233 0.113 24.065 1.00 82.38 207 VAL A C 1
ATOM 1656 O O . VAL A 1 207 ? -6.897 0.665 23.023 1.00 82.38 207 VAL A O 1
ATOM 1659 N N . LYS A 1 208 ? -6.961 0.666 25.252 1.00 76.88 208 LYS A N 1
ATOM 1660 C CA . LYS A 1 208 ? -6.289 1.969 25.377 1.00 76.88 208 LYS A CA 1
ATOM 1661 C C . LYS A 1 208 ? -4.891 1.956 24.745 1.00 76.88 208 LYS A C 1
ATOM 1663 O O . LYS A 1 208 ? -4.532 2.904 24.048 1.00 76.88 208 LYS A O 1
ATOM 1668 N N . LYS A 1 209 ? -4.110 0.885 24.933 1.00 78.56 209 LYS A N 1
ATOM 1669 C CA . LYS A 1 209 ? -2.806 0.708 24.266 1.00 78.56 209 LYS A CA 1
ATOM 1670 C C . LYS A 1 209 ? -2.959 0.646 22.749 1.00 78.56 209 LYS A C 1
ATOM 1672 O O . LYS A 1 209 ? -2.180 1.289 22.047 1.00 78.56 209 LYS A O 1
ATOM 1677 N N . LEU A 1 210 ? -3.959 -0.079 22.244 1.00 74.44 210 LEU A N 1
ATOM 1678 C CA . LEU A 1 210 ? -4.279 -0.127 20.819 1.00 74.44 210 LEU A CA 1
ATOM 1679 C C . LEU A 1 210 ? -4.593 1.277 20.293 1.00 74.44 210 LEU A C 1
ATOM 1681 O O . LEU A 1 210 ? -4.010 1.687 19.296 1.00 74.44 210 LEU A O 1
ATOM 1685 N N . GLU A 1 211 ? -5.445 2.040 20.978 1.00 71.62 211 GLU A N 1
ATOM 1686 C CA . GLU A 1 211 ? -5.815 3.406 20.591 1.00 71.62 211 GLU A CA 1
ATOM 1687 C C . GLU A 1 211 ? -4.618 4.367 20.610 1.00 71.62 211 GLU A C 1
ATOM 1689 O O . GLU A 1 211 ? -4.507 5.215 19.728 1.00 71.62 211 GLU A O 1
ATOM 1694 N N . ILE A 1 212 ? -3.702 4.234 21.576 1.00 67.94 212 ILE A N 1
ATOM 1695 C CA . ILE A 1 212 ? -2.467 5.031 21.641 1.00 67.94 212 ILE A CA 1
ATOM 1696 C C . ILE A 1 212 ? -1.528 4.667 20.488 1.00 67.94 212 ILE A C 1
ATOM 1698 O O . ILE A 1 212 ? -1.085 5.559 19.770 1.00 67.94 212 ILE A O 1
ATOM 1702 N N . ARG A 1 213 ? -1.277 3.373 20.254 1.00 65.12 213 ARG A N 1
ATOM 1703 C CA . ARG A 1 213 ? -0.448 2.907 19.127 1.00 65.12 213 ARG A CA 1
ATOM 1704 C C . ARG A 1 213 ? -1.046 3.306 17.780 1.00 65.12 213 ARG A C 1
ATOM 1706 O O . ARG A 1 213 ? -0.316 3.627 16.854 1.00 65.12 213 ARG A O 1
ATOM 1713 N N . SER A 1 214 ? -2.373 3.380 17.697 1.00 58.78 214 SER A N 1
ATOM 1714 C CA . SER A 1 214 ? -3.084 3.793 16.485 1.00 58.78 214 SER A CA 1
ATOM 1715 C C . SER A 1 214 ? -2.941 5.280 16.142 1.00 58.78 214 SER A C 1
ATOM 1717 O O . SER A 1 214 ? -3.352 5.693 15.059 1.00 58.78 214 SER A O 1
ATOM 1719 N N . LYS A 1 215 ? -2.388 6.098 17.049 1.00 54.19 215 LYS A N 1
ATOM 1720 C CA . LYS A 1 215 ? -2.093 7.520 16.810 1.00 54.19 215 LYS A CA 1
ATOM 1721 C C . LYS A 1 215 ? -0.744 7.745 16.110 1.00 54.19 215 LYS A C 1
ATOM 1723 O O . LYS A 1 215 ? -0.479 8.873 15.700 1.00 54.19 215 LYS A O 1
ATOM 1728 N N . HIS A 1 216 ? 0.084 6.707 15.961 1.00 47.69 216 HIS A N 1
ATOM 1729 C CA . HIS A 1 216 ? 1.338 6.738 15.199 1.00 47.69 216 HIS A CA 1
ATOM 1730 C C . HIS A 1 216 ? 1.086 6.590 13.680 1.00 47.69 216 HIS A C 1
ATOM 1732 O O . HIS A 1 216 ? -0.014 6.205 13.273 1.00 47.69 216 HIS A O 1
ATOM 1738 N N . PRO A 1 217 ? 2.028 7.021 12.815 1.00 46.47 217 PRO A N 1
ATOM 1739 C CA . PRO A 1 217 ? 1.764 7.699 11.543 1.00 46.47 217 PRO A CA 1
ATOM 1740 C C . PRO A 1 217 ? 1.443 6.753 10.377 1.00 46.47 217 PRO A C 1
ATOM 1742 O O . PRO A 1 217 ? 1.883 6.966 9.244 1.00 46.47 217 PRO A O 1
ATOM 1745 N N . VAL A 1 218 ? 0.627 5.731 10.620 1.00 44.84 218 VAL A N 1
ATOM 1746 C CA . VAL A 1 218 ? -0.008 4.935 9.571 1.00 44.84 218 VAL A CA 1
ATOM 1747 C C . VAL A 1 218 ? -1.466 5.371 9.470 1.00 44.84 218 VAL A C 1
ATOM 1749 O O . VAL A 1 218 ? -2.358 4.711 10.007 1.00 44.84 218 VAL A O 1
ATOM 1752 N N . PRO A 1 219 ? -1.770 6.496 8.792 1.00 42.03 219 PRO A N 1
ATOM 1753 C CA . PRO A 1 219 ? -3.145 6.855 8.529 1.00 42.03 219 PRO A CA 1
ATOM 1754 C C . PRO A 1 219 ? -3.743 5.784 7.615 1.00 42.03 219 PRO A C 1
ATOM 1756 O O . PRO A 1 219 ? -3.610 5.823 6.389 1.00 42.03 219 PRO A O 1
ATOM 1759 N N . MET A 1 220 ? -4.479 4.853 8.219 1.00 42.56 220 MET A N 1
ATOM 1760 C CA . MET A 1 220 ? -5.490 4.010 7.581 1.00 42.56 220 MET A CA 1
ATOM 1761 C C . MET A 1 220 ? -6.676 4.894 7.161 1.00 42.56 220 MET A C 1
ATOM 1763 O O . MET A 1 220 ? -7.831 4.724 7.551 1.00 42.56 220 MET A O 1
ATOM 1767 N N . ALA A 1 221 ? -6.383 5.934 6.388 1.00 37.69 221 ALA A N 1
ATOM 1768 C CA . ALA A 1 221 ? -7.377 6.781 5.786 1.00 37.69 221 ALA A CA 1
ATOM 1769 C C . ALA A 1 221 ? -8.081 5.953 4.706 1.00 37.69 221 ALA A C 1
ATOM 1771 O O . ALA A 1 221 ? -7.507 5.677 3.658 1.00 37.69 221 ALA A O 1
ATOM 1772 N N . VAL A 1 222 ? -9.347 5.609 4.953 1.00 38.16 222 VAL A N 1
ATOM 1773 C CA . VAL A 1 222 ? -10.302 5.094 3.956 1.00 38.16 222 VAL A CA 1
ATOM 1774 C C . VAL A 1 222 ? -10.119 5.855 2.632 1.00 38.16 222 VAL A C 1
ATOM 1776 O O . VAL A 1 222 ? -10.396 7.059 2.575 1.00 38.16 222 VAL A O 1
ATOM 1779 N N . GLY A 1 223 ? -9.592 5.178 1.606 1.00 38.91 223 GLY A N 1
ATOM 1780 C CA . GLY A 1 223 ? -9.316 5.740 0.275 1.00 38.91 223 GLY A CA 1
ATOM 1781 C C . GLY A 1 223 ? -7.845 6.031 -0.081 1.00 38.91 223 GLY A C 1
ATOM 1782 O O . GLY A 1 223 ? -7.590 6.345 -1.241 1.00 38.91 223 GLY A O 1
ATOM 1783 N N . ARG A 1 224 ? -6.876 5.904 0.841 1.00 49.31 224 ARG A N 1
ATOM 1784 C CA . ARG A 1 224 ? -5.425 5.938 0.538 1.00 49.31 224 ARG A CA 1
ATOM 1785 C C . ARG A 1 224 ? -4.859 4.512 0.496 1.00 49.31 224 ARG A C 1
ATOM 1787 O O . ARG A 1 224 ? -5.398 3.621 1.146 1.00 49.31 224 ARG A O 1
ATOM 1794 N N . GLN A 1 225 ? -3.741 4.307 -0.206 1.00 49.50 225 GLN A N 1
ATOM 1795 C CA . GLN A 1 225 ? -2.791 3.269 0.211 1.00 49.50 225 GLN A CA 1
ATOM 1796 C C . GLN A 1 225 ? -2.130 3.777 1.501 1.00 49.50 225 GLN A C 1
ATOM 1798 O O . GLN A 1 225 ? -1.487 4.830 1.434 1.00 49.50 225 GLN A O 1
ATOM 1803 N N . PRO A 1 226 ? -2.332 3.130 2.663 1.00 54.44 226 PRO A N 1
ATOM 1804 C CA . PRO A 1 226 ? -1.679 3.541 3.900 1.00 54.44 226 PRO A CA 1
ATOM 1805 C C . PRO A 1 226 ? -0.169 3.558 3.663 1.00 54.44 226 PRO A C 1
ATOM 1807 O O . PRO A 1 226 ? 0.406 2.548 3.269 1.00 54.44 226 PRO A O 1
ATOM 1810 N N . SER A 1 227 ? 0.463 4.721 3.807 1.00 56.25 227 SER A N 1
ATOM 1811 C CA . SER A 1 227 ? 1.916 4.842 3.729 1.00 56.25 227 SER A CA 1
ATOM 1812 C C . SER A 1 227 ? 2.431 5.541 4.965 1.00 56.25 227 SER A C 1
ATOM 1814 O O . SER A 1 227 ? 1.873 6.577 5.338 1.00 56.25 227 SER A O 1
ATOM 1816 N N . VAL A 1 228 ? 3.481 4.975 5.551 1.00 64.56 228 VAL A N 1
ATOM 1817 C CA . VAL A 1 228 ? 4.160 5.527 6.723 1.00 64.56 228 VAL A CA 1
ATOM 1818 C C . VAL A 1 228 ? 4.748 6.893 6.363 1.00 64.56 228 VAL A C 1
ATOM 1820 O O . VAL A 1 228 ? 5.179 7.123 5.225 1.00 64.56 228 VAL A O 1
ATOM 1823 N N . GLN A 1 229 ? 4.711 7.826 7.313 1.00 64.81 229 GLN A N 1
ATOM 1824 C CA . GLN A 1 229 ? 5.326 9.143 7.164 1.00 64.81 229 GLN A CA 1
ATOM 1825 C C . GLN A 1 229 ? 6.807 9.013 6.775 1.00 64.81 229 GLN A C 1
ATOM 1827 O O . GLN A 1 229 ? 7.527 8.168 7.300 1.00 64.81 229 GLN A O 1
ATOM 1832 N N . GLU A 1 230 ? 7.245 9.828 5.809 1.00 68.50 230 GLU A N 1
ATOM 1833 C CA . GLU A 1 230 ? 8.625 9.823 5.283 1.00 68.50 230 GLU A CA 1
ATOM 1834 C C . GLU A 1 230 ? 9.070 8.470 4.684 1.00 68.50 230 GLU A C 1
ATOM 1836 O O . GLU A 1 230 ? 10.249 8.228 4.435 1.00 68.50 230 GLU A O 1
ATOM 1841 N N . GLY A 1 231 ? 8.111 7.588 4.386 1.00 74.69 231 GLY A N 1
ATOM 1842 C CA . GLY A 1 231 ? 8.335 6.317 3.707 1.00 74.69 231 GLY A CA 1
ATOM 1843 C C . GLY A 1 231 ? 8.411 6.433 2.184 1.00 74.69 231 GLY A C 1
ATOM 1844 O O . GLY A 1 231 ? 8.425 5.407 1.516 1.00 74.69 231 GLY A O 1
ATOM 1845 N N . ARG A 1 232 ? 8.422 7.638 1.594 1.00 83.62 232 ARG A N 1
ATOM 1846 C CA . ARG A 1 232 ? 8.500 7.839 0.133 1.00 83.62 232 ARG A CA 1
ATOM 1847 C C . ARG A 1 232 ? 9.631 8.784 -0.245 1.00 83.62 232 ARG A C 1
ATOM 1849 O O . ARG A 1 232 ? 9.721 9.859 0.332 1.00 83.62 232 ARG A O 1
ATOM 1856 N N . CYS A 1 233 ? 10.442 8.405 -1.228 1.00 86.62 233 CYS A N 1
ATOM 1857 C CA . CYS A 1 233 ? 11.563 9.215 -1.704 1.00 86.62 233 CYS A CA 1
ATOM 1858 C C . CYS A 1 233 ? 11.864 8.925 -3.182 1.00 86.62 233 CYS A C 1
ATOM 1860 O O . CYS A 1 233 ? 11.644 7.806 -3.649 1.00 86.62 233 CYS A O 1
ATOM 1862 N N . ILE A 1 234 ? 12.384 9.924 -3.896 1.00 90.62 234 ILE A N 1
ATOM 1863 C CA . ILE A 1 234 ? 13.005 9.754 -5.212 1.00 90.62 234 ILE A CA 1
ATOM 1864 C C . ILE A 1 234 ? 14.493 10.059 -5.052 1.00 90.62 234 ILE A C 1
ATOM 1866 O O . ILE A 1 234 ? 14.850 11.106 -4.520 1.00 90.62 234 ILE A O 1
ATOM 1870 N N . VAL A 1 235 ? 15.348 9.155 -5.514 1.00 91.06 235 VAL A N 1
ATOM 1871 C CA . VAL A 1 235 ? 16.806 9.295 -5.502 1.00 91.06 235 VAL A CA 1
ATOM 1872 C C . VAL A 1 235 ? 17.299 9.311 -6.939 1.00 91.06 235 VAL A C 1
ATOM 1874 O O . VAL A 1 235 ? 16.839 8.526 -7.762 1.00 91.06 235 VAL A O 1
ATOM 1877 N N . PHE A 1 236 ? 18.243 10.194 -7.248 1.00 90.00 236 PHE A N 1
ATOM 1878 C CA . PHE A 1 236 ? 18.874 10.260 -8.564 1.00 90.00 236 PHE A CA 1
ATOM 1879 C C . PHE A 1 236 ? 20.210 9.523 -8.537 1.00 90.00 236 PHE A C 1
ATOM 1881 O O . PHE A 1 236 ? 21.030 9.757 -7.651 1.00 90.00 236 PHE A O 1
ATOM 1888 N N . GLU A 1 237 ? 20.446 8.647 -9.510 1.00 87.00 237 GLU A N 1
ATOM 1889 C CA . GLU A 1 237 ? 21.714 7.927 -9.630 1.00 87.00 237 GLU A CA 1
ATOM 1890 C C . GLU A 1 237 ? 22.890 8.905 -9.791 1.00 87.00 237 GLU A C 1
ATOM 1892 O O . GLU A 1 237 ? 22.868 9.836 -10.606 1.00 87.00 237 GLU A O 1
ATOM 1897 N N . GLY A 1 238 ? 23.934 8.694 -8.986 1.00 81.38 238 GLY A N 1
ATOM 1898 C CA . GLY A 1 238 ? 25.135 9.525 -8.962 1.00 81.38 238 GLY A CA 1
ATOM 1899 C C . GLY A 1 238 ? 24.935 10.928 -8.373 1.00 81.38 238 GLY A C 1
ATOM 1900 O O . GLY A 1 238 ? 25.810 11.785 -8.535 1.00 81.38 238 GLY A O 1
ATOM 1901 N N . PHE A 1 239 ? 23.811 11.162 -7.693 1.00 85.19 239 PHE A N 1
ATOM 1902 C CA . PHE A 1 239 ? 23.602 12.306 -6.810 1.00 85.19 239 PHE A CA 1
ATOM 1903 C C . PHE A 1 239 ? 24.764 12.467 -5.819 1.00 85.19 239 PHE A C 1
ATOM 1905 O O . PHE A 1 239 ? 25.266 11.483 -5.271 1.00 85.19 239 PHE A O 1
ATOM 1912 N N . LYS A 1 240 ? 25.171 13.713 -5.564 1.00 85.19 240 LYS A N 1
ATOM 1913 C CA . LYS A 1 240 ? 26.198 14.082 -4.579 1.00 85.19 240 LYS A CA 1
ATOM 1914 C C . LYS A 1 240 ? 25.650 15.011 -3.503 1.00 85.19 240 LYS A C 1
ATOM 1916 O O . LYS A 1 240 ? 26.057 14.900 -2.348 1.00 85.19 240 LYS A O 1
ATOM 1921 N N . SER A 1 241 ? 24.780 15.948 -3.877 1.00 86.50 241 SER A N 1
ATOM 1922 C CA . SER A 1 241 ? 24.301 17.002 -2.985 1.00 86.50 241 SER A CA 1
ATOM 1923 C C . SER A 1 241 ? 22.933 17.537 -3.389 1.00 86.50 241 SER A C 1
ATOM 1925 O O . SER A 1 241 ? 22.594 17.613 -4.563 1.00 86.50 241 SER A O 1
ATOM 1927 N N . LYS A 1 242 ? 22.169 18.023 -2.403 1.00 89.06 242 LYS A N 1
ATOM 1928 C CA . LYS A 1 242 ? 20.868 18.698 -2.581 1.00 89.06 242 LYS A CA 1
ATOM 1929 C C . LYS A 1 242 ? 20.931 19.908 -3.539 1.00 89.06 242 LYS A C 1
ATOM 1931 O O . LYS A 1 242 ? 19.900 20.345 -4.046 1.00 89.06 242 LYS A O 1
ATOM 1936 N N . LYS A 1 243 ? 22.135 20.439 -3.786 1.00 89.88 243 LYS A N 1
ATOM 1937 C CA . LYS A 1 243 ? 22.410 21.546 -4.717 1.00 89.88 243 LYS A CA 1
ATOM 1938 C C . LYS A 1 243 ? 22.659 21.105 -6.162 1.00 89.88 243 LYS A C 1
ATOM 1940 O O . LYS A 1 243 ? 22.789 21.976 -7.018 1.00 89.88 243 LYS A O 1
ATOM 1945 N N . ASP A 1 244 ? 22.752 19.804 -6.431 1.00 89.19 244 ASP A N 1
ATOM 1946 C CA . ASP A 1 244 ? 22.898 19.302 -7.795 1.00 89.19 244 ASP A CA 1
ATOM 1947 C C . ASP A 1 244 ? 21.667 19.698 -8.620 1.00 89.19 244 ASP A C 1
ATOM 1949 O O . ASP A 1 244 ? 20.556 19.808 -8.090 1.00 89.19 244 ASP A O 1
ATOM 1953 N N . ASN A 1 245 ? 21.865 19.940 -9.914 1.00 90.12 245 ASN A N 1
ATOM 1954 C CA . ASN A 1 245 ? 20.793 20.383 -10.797 1.00 90.12 245 ASN A CA 1
ATOM 1955 C C . ASN A 1 245 ? 20.095 19.192 -11.452 1.00 90.12 245 ASN A C 1
ATOM 1957 O O . ASN A 1 245 ? 20.716 18.196 -11.806 1.00 90.12 245 ASN A O 1
ATOM 1961 N N . ILE A 1 246 ? 18.794 19.331 -11.654 1.00 91.06 246 ILE A N 1
ATOM 1962 C CA . ILE A 1 246 ? 17.914 18.415 -12.362 1.00 91.06 246 ILE A CA 1
ATOM 1963 C C . ILE A 1 246 ? 17.350 19.154 -13.570 1.00 91.06 246 ILE A C 1
ATOM 1965 O O . ILE A 1 246 ? 16.949 20.312 -13.459 1.00 91.06 246 ILE A O 1
ATOM 1969 N N . GLN A 1 247 ? 17.268 18.466 -14.703 1.00 90.50 247 GLN A N 1
ATOM 1970 C CA . GLN A 1 247 ? 16.525 18.877 -15.883 1.00 90.50 247 GLN A CA 1
ATOM 1971 C C . GLN A 1 247 ? 15.242 18.057 -16.021 1.00 90.50 247 GLN A C 1
ATOM 1973 O O . GLN A 1 247 ? 15.269 16.827 -15.979 1.00 90.50 247 GLN A O 1
ATOM 1978 N N . LEU A 1 248 ? 14.124 18.736 -16.244 1.00 90.50 248 LEU A N 1
ATOM 1979 C CA . LEU A 1 248 ? 12.852 18.138 -16.620 1.00 90.50 248 LEU A CA 1
ATOM 1980 C C . LEU A 1 248 ? 12.752 18.094 -18.149 1.00 90.50 248 LEU A C 1
ATOM 1982 O O . LEU A 1 248 ? 12.707 19.132 -18.814 1.00 90.50 248 LEU A O 1
ATOM 1986 N N . ARG A 1 249 ? 12.725 16.887 -18.718 1.00 88.56 249 ARG A N 1
ATOM 1987 C CA . ARG A 1 249 ? 12.521 16.660 -20.160 1.00 88.56 249 ARG A CA 1
ATOM 1988 C C . ARG A 1 249 ? 11.105 16.149 -20.407 1.00 88.56 249 ARG A C 1
ATOM 1990 O O . ARG A 1 249 ? 10.567 15.442 -19.562 1.00 88.56 249 ARG A O 1
ATOM 1997 N N . SER A 1 250 ? 10.491 16.488 -21.539 1.00 88.88 250 SER A N 1
ATOM 1998 C CA . SER A 1 250 ? 9.140 16.013 -21.880 1.00 88.88 250 SER A CA 1
ATOM 1999 C C . SER A 1 250 ? 9.066 14.482 -21.850 1.00 88.88 250 SER A C 1
ATOM 2001 O O . SER A 1 250 ? 9.974 13.815 -22.338 1.00 88.88 250 SER A O 1
ATOM 2003 N N . TYR A 1 251 ? 7.995 13.929 -21.275 1.00 87.88 251 TYR A N 1
ATOM 2004 C CA . TYR A 1 251 ? 7.780 12.483 -21.200 1.00 87.88 251 TYR A CA 1
ATOM 2005 C C . TYR A 1 251 ? 6.649 12.043 -22.133 1.00 87.88 251 TYR A C 1
ATOM 2007 O O . TYR A 1 251 ? 5.487 12.417 -21.947 1.00 87.88 251 TYR A O 1
ATOM 2015 N N . ASP A 1 252 ? 6.984 11.222 -23.124 1.00 83.50 252 ASP A N 1
ATOM 2016 C CA . ASP A 1 252 ? 6.064 10.685 -24.128 1.00 83.50 252 ASP A CA 1
ATOM 2017 C C . ASP A 1 252 ? 5.753 9.187 -23.949 1.00 83.50 252 ASP A C 1
ATOM 2019 O O . ASP A 1 252 ? 4.810 8.688 -24.564 1.00 83.50 252 ASP A O 1
ATOM 2023 N N . GLY A 1 253 ? 6.456 8.501 -23.042 1.00 80.56 253 GLY A N 1
ATOM 2024 C CA . GLY A 1 253 ? 6.290 7.074 -22.764 1.00 80.56 253 GLY A CA 1
ATOM 2025 C C . GLY A 1 253 ? 4.932 6.656 -22.173 1.00 80.56 253 GLY A C 1
ATOM 2026 O O . GLY A 1 253 ? 3.972 7.433 -22.059 1.00 80.56 253 GLY A O 1
ATOM 2027 N N . GLN A 1 254 ? 4.847 5.375 -21.785 1.00 80.88 254 GLN A N 1
ATOM 2028 C CA . GLN A 1 254 ? 3.646 4.807 -21.164 1.00 80.88 254 GLN A CA 1
ATOM 2029 C C . GLN A 1 254 ? 3.258 5.593 -19.906 1.00 80.88 254 GLN A C 1
ATOM 2031 O O . GLN A 1 254 ? 4.095 5.956 -19.093 1.00 80.88 254 GLN A O 1
ATOM 2036 N N . ARG A 1 255 ? 1.966 5.819 -19.684 1.00 83.62 255 ARG A N 1
ATOM 2037 C CA . ARG A 1 255 ? 1.479 6.625 -18.556 1.00 83.62 255 ARG A CA 1
ATOM 2038 C C . ARG A 1 255 ? 0.258 5.987 -17.917 1.00 83.62 255 ARG A C 1
ATOM 2040 O O . ARG A 1 255 ? -0.418 5.161 -18.524 1.00 83.62 255 ARG A O 1
ATOM 2047 N N . ASN A 1 256 ? -0.028 6.375 -16.677 1.00 80.81 256 ASN A N 1
ATOM 2048 C CA . ASN A 1 256 ? -1.278 5.978 -16.042 1.00 80.81 256 ASN A CA 1
ATOM 2049 C C . ASN A 1 256 ? -2.443 6.722 -16.718 1.00 80.81 256 ASN A C 1
ATOM 2051 O O . ASN A 1 256 ? -2.313 7.928 -16.930 1.00 80.81 256 ASN A O 1
ATOM 2055 N N . PRO A 1 257 ? -3.598 6.073 -16.966 1.00 76.69 257 PRO A N 1
ATOM 2056 C CA . PRO A 1 257 ? -4.742 6.712 -17.630 1.00 76.69 257 PRO A CA 1
ATOM 2057 C C . PRO A 1 257 ? -5.272 7.968 -16.920 1.00 76.69 257 PRO A C 1
ATOM 2059 O O . PRO A 1 257 ? -5.879 8.837 -17.534 1.00 76.69 257 PRO A O 1
ATOM 2062 N N . GLU A 1 258 ? -5.049 8.086 -15.607 1.00 76.69 258 GLU A N 1
ATOM 2063 C CA . GLU A 1 258 ? -5.417 9.274 -14.822 1.00 76.69 258 GLU A CA 1
ATOM 2064 C C . GLU A 1 258 ? -4.563 10.514 -15.176 1.00 76.69 258 GLU A C 1
ATOM 2066 O O . GLU A 1 258 ? -4.835 11.617 -14.696 1.00 76.69 258 GLU A O 1
ATOM 2071 N N . HIS A 1 259 ? -3.510 10.343 -15.982 1.00 84.81 259 HIS A N 1
ATOM 2072 C CA . HIS A 1 259 ? -2.526 11.367 -16.332 1.00 84.81 259 HIS A CA 1
ATOM 2073 C C . HIS A 1 259 ? -2.572 11.783 -17.811 1.00 84.81 259 HIS A C 1
ATOM 2075 O O . HIS A 1 259 ? -1.776 12.628 -18.209 1.00 84.81 259 HIS A O 1
ATOM 2081 N N . ASP A 1 260 ? -3.501 11.242 -18.609 1.00 81.12 260 ASP A N 1
ATOM 2082 C CA . ASP A 1 260 ? -3.587 11.483 -20.062 1.00 81.12 260 ASP A CA 1
ATOM 2083 C C . ASP A 1 260 ? -3.655 12.981 -20.424 1.00 81.12 260 ASP A C 1
ATOM 2085 O O . ASP A 1 260 ? -3.060 13.406 -21.409 1.00 81.12 260 ASP A O 1
ATOM 2089 N N . ASN A 1 261 ? -4.319 13.792 -19.591 1.00 83.75 261 ASN A N 1
ATOM 2090 C CA . ASN A 1 261 ? -4.536 15.228 -19.820 1.00 83.75 261 ASN A CA 1
ATOM 2091 C C . ASN A 1 261 ? -3.617 16.135 -18.976 1.00 83.75 261 ASN A C 1
ATOM 2093 O O . ASN A 1 261 ? -3.968 17.284 -18.706 1.00 83.75 261 ASN A O 1
ATOM 2097 N N . LYS A 1 262 ? -2.488 15.620 -18.478 1.00 88.31 262 LYS A N 1
ATOM 2098 C CA . LYS A 1 262 ? -1.554 16.369 -17.620 1.00 88.31 262 LYS A CA 1
ATOM 2099 C C . LYS A 1 262 ? -0.235 16.622 -18.346 1.00 88.31 262 LYS A C 1
ATOM 2101 O O . LYS A 1 262 ? 0.157 15.834 -19.201 1.00 88.31 262 LYS A O 1
ATOM 2106 N N . THR A 1 263 ? 0.482 17.687 -17.979 1.00 89.75 263 THR A N 1
ATOM 2107 C CA . THR A 1 263 ? 1.875 17.853 -18.423 1.00 89.75 263 THR A CA 1
ATOM 2108 C C . THR A 1 263 ? 2.734 16.787 -17.765 1.00 89.75 263 THR A C 1
ATOM 2110 O O . THR A 1 263 ? 2.641 16.622 -16.548 1.00 89.75 263 THR A O 1
ATOM 2113 N N . LEU A 1 264 ? 3.519 16.055 -18.560 1.00 91.56 264 LEU A N 1
ATOM 2114 C CA . LEU A 1 264 ? 4.363 14.954 -18.099 1.00 91.56 264 LEU A CA 1
ATOM 2115 C C . LEU A 1 264 ? 5.817 15.214 -18.452 1.00 91.56 264 LEU A C 1
ATOM 2117 O O . LEU A 1 264 ? 6.138 15.533 -19.600 1.00 91.56 264 LEU A O 1
ATOM 2121 N N . GLU A 1 265 ? 6.689 15.017 -17.476 1.00 91.31 265 GLU A N 1
ATOM 2122 C CA . GLU A 1 265 ? 8.125 15.182 -17.643 1.00 91.31 265 GLU A CA 1
ATOM 2123 C C . GLU A 1 265 ? 8.892 14.079 -16.924 1.00 91.31 265 GLU A C 1
ATOM 2125 O O . GLU A 1 265 ? 8.413 13.462 -15.977 1.00 91.31 265 GLU A O 1
ATOM 2130 N N . SER A 1 266 ? 10.103 13.817 -17.387 1.00 90.25 266 SER A N 1
ATOM 2131 C CA . SER A 1 266 ? 11.044 12.888 -16.789 1.00 90.25 266 SER A CA 1
ATOM 2132 C C . SER A 1 266 ? 12.196 13.700 -16.190 1.00 90.25 266 SER A C 1
ATOM 2134 O O . SER A 1 266 ? 12.820 14.481 -16.919 1.00 90.25 266 SER A O 1
ATOM 2136 N N . PRO A 1 267 ? 12.452 13.588 -14.873 1.00 91.12 267 PRO A N 1
ATOM 2137 C CA . PRO A 1 267 ? 13.507 14.345 -14.215 1.00 91.12 267 PRO A CA 1
ATOM 2138 C C . PRO A 1 267 ? 14.860 13.642 -14.373 1.00 91.12 267 PRO A C 1
ATOM 2140 O O . PRO A 1 267 ? 14.953 12.437 -14.157 1.00 91.12 267 P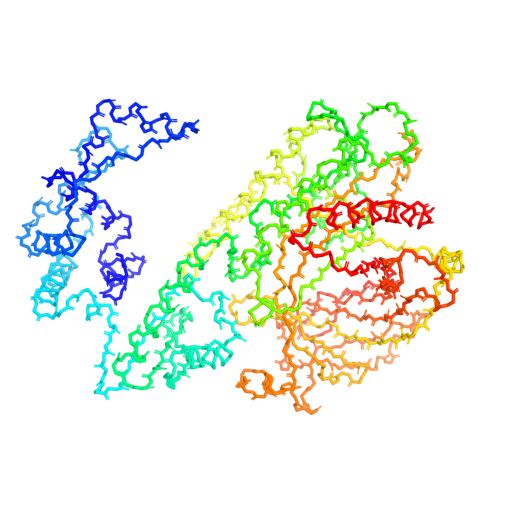RO A O 1
ATOM 2143 N N . TYR A 1 268 ? 15.919 14.379 -14.698 1.00 86.94 268 TYR A N 1
ATOM 2144 C CA . TYR A 1 268 ? 17.276 13.843 -14.849 1.00 86.94 268 TYR A CA 1
ATOM 2145 C C . TYR A 1 268 ? 18.299 14.717 -14.149 1.00 86.94 268 TYR A C 1
ATOM 2147 O O . TYR A 1 268 ? 18.254 15.932 -14.279 1.00 86.94 268 TYR A O 1
ATOM 2155 N N . LEU A 1 269 ? 19.256 14.105 -13.461 1.00 86.88 269 LEU A N 1
ATOM 2156 C CA . LEU A 1 269 ? 20.385 14.826 -12.882 1.00 86.88 269 LEU A CA 1
ATOM 2157 C C . LEU A 1 269 ? 21.292 15.373 -14.003 1.00 86.88 269 LEU A C 1
ATOM 2159 O O . LEU A 1 269 ? 21.724 14.608 -14.865 1.00 86.88 269 LEU A O 1
ATOM 2163 N N . LEU A 1 270 ? 21.571 16.677 -13.989 1.00 80.38 270 LEU A N 1
ATOM 2164 C CA . LEU A 1 270 ? 22.518 17.347 -14.884 1.00 80.38 270 LEU A CA 1
ATOM 2165 C C . LEU A 1 270 ? 23.947 17.194 -14.346 1.00 80.38 270 LEU A C 1
ATOM 2167 O O . LEU A 1 270 ? 24.176 17.431 -13.165 1.00 80.38 270 LEU A O 1
ATOM 2171 N N . ASP A 1 271 ? 24.871 16.808 -15.229 1.00 66.94 271 ASP A N 1
ATOM 2172 C CA . ASP A 1 271 ? 26.332 16.748 -15.077 1.00 66.94 271 ASP A CA 1
ATOM 2173 C C . ASP A 1 271 ? 26.914 16.418 -13.685 1.00 66.94 271 ASP A C 1
ATOM 2175 O O . ASP A 1 271 ? 27.005 17.229 -12.766 1.00 66.94 271 ASP A O 1
ATOM 2179 N N . GLY A 1 272 ? 27.495 15.222 -13.602 1.00 53.62 272 GLY A N 1
ATOM 2180 C CA . GLY A 1 272 ? 28.580 14.870 -12.688 1.00 53.62 272 GLY A CA 1
ATOM 2181 C C . GLY A 1 272 ? 29.551 13.935 -13.422 1.00 53.62 272 GLY A C 1
ATOM 2182 O O . GLY A 1 272 ? 29.148 13.348 -14.426 1.00 53.62 272 GLY A O 1
ATOM 2183 N N . PRO A 1 273 ? 30.814 13.764 -12.973 1.00 47.59 273 PRO A N 1
ATOM 2184 C CA . PRO A 1 273 ? 31.750 12.844 -13.619 1.00 47.59 273 PRO A CA 1
ATOM 2185 C C . PRO A 1 273 ? 31.093 11.474 -13.827 1.00 47.59 273 PRO A C 1
ATOM 2187 O O . PRO A 1 273 ? 30.367 11.003 -12.941 1.00 47.59 273 PRO A O 1
ATOM 2190 N N . GLN A 1 274 ? 31.340 10.870 -14.997 1.00 47.06 274 GLN A N 1
ATOM 2191 C CA . GLN A 1 274 ? 30.970 9.493 -15.334 1.00 47.06 274 GLN A CA 1
ATOM 2192 C C . GLN A 1 274 ? 31.729 8.541 -14.406 1.00 47.06 274 GLN A C 1
ATOM 2194 O O . GLN A 1 274 ? 32.712 7.910 -14.776 1.00 47.06 274 GLN A O 1
ATOM 2199 N N . ILE A 1 275 ? 31.325 8.487 -13.144 1.00 48.41 275 ILE A N 1
ATOM 2200 C CA . ILE A 1 275 ? 31.755 7.430 -12.254 1.00 48.41 275 ILE A CA 1
ATOM 2201 C C . ILE A 1 275 ? 30.938 6.232 -12.705 1.00 48.41 275 ILE A C 1
ATOM 2203 O O . ILE A 1 275 ? 29.725 6.199 -12.506 1.00 48.41 275 ILE A O 1
ATOM 2207 N N . THR A 1 276 ? 31.607 5.286 -13.357 1.00 45.12 276 THR A N 1
ATOM 2208 C CA . THR A 1 276 ? 31.155 3.901 -13.450 1.00 45.12 276 THR A CA 1
ATOM 2209 C C . THR A 1 276 ? 30.692 3.500 -12.055 1.00 45.12 276 THR A C 1
ATOM 2211 O O . THR A 1 276 ? 31.516 3.382 -11.145 1.00 45.12 276 THR A O 1
ATOM 2214 N N . THR A 1 277 ? 29.382 3.387 -11.855 1.00 45.03 277 THR A N 1
ATOM 2215 C CA . THR A 1 277 ? 28.719 3.031 -10.596 1.00 45.03 277 THR A CA 1
ATOM 2216 C C . THR A 1 277 ? 29.010 1.566 -10.255 1.00 45.03 277 THR A C 1
ATOM 2218 O O . THR A 1 277 ? 28.127 0.726 -10.200 1.00 45.03 277 THR A O 1
ATOM 2221 N N . GLN A 1 278 ? 30.285 1.237 -10.038 1.00 45.59 278 GLN A N 1
ATOM 2222 C CA . GLN A 1 278 ? 30.740 -0.062 -9.543 1.00 45.59 278 GLN A CA 1
ATOM 2223 C C . GLN A 1 278 ? 31.078 -0.011 -8.047 1.00 45.59 278 GLN A C 1
ATOM 2225 O O . GLN A 1 278 ? 31.056 -1.037 -7.369 1.00 45.59 278 GLN A O 1
ATOM 2230 N N . THR A 1 279 ? 31.320 1.173 -7.479 1.00 49.72 279 THR A N 1
ATOM 2231 C CA . THR A 1 279 ? 31.534 1.335 -6.037 1.00 49.72 279 THR A CA 1
ATOM 2232 C C . THR A 1 279 ? 30.237 1.781 -5.365 1.00 49.72 279 THR A C 1
ATOM 2234 O O . THR A 1 279 ? 29.831 2.938 -5.425 1.00 49.72 279 THR A O 1
ATOM 2237 N N . GLY A 1 280 ? 29.544 0.828 -4.737 1.00 55.25 280 GLY A N 1
ATOM 2238 C CA . GLY A 1 280 ? 28.292 1.031 -3.992 1.00 55.25 280 GLY A CA 1
ATOM 2239 C C . GLY A 1 280 ? 28.432 1.850 -2.699 1.00 55.25 280 GLY A C 1
ATOM 2240 O O . GLY A 1 280 ? 27.975 1.393 -1.660 1.00 55.25 280 GLY A O 1
ATOM 2241 N N . ASP A 1 281 ? 29.075 3.021 -2.761 1.00 65.94 281 ASP A N 1
ATOM 2242 C CA . ASP A 1 281 ? 29.320 3.951 -1.642 1.00 65.94 281 ASP A CA 1
ATOM 2243 C C . ASP A 1 281 ? 28.986 5.421 -1.988 1.00 65.94 281 ASP A C 1
ATOM 2245 O O . ASP A 1 281 ? 29.353 6.349 -1.254 1.00 65.94 281 ASP A O 1
ATOM 2249 N N . GLY A 1 282 ? 28.277 5.648 -3.100 1.00 80.75 282 GLY A N 1
ATOM 2250 C CA . GLY A 1 282 ? 27.783 6.963 -3.519 1.00 80.75 282 GLY A CA 1
ATOM 2251 C C . GLY A 1 282 ? 26.780 7.583 -2.535 1.00 80.75 282 GLY A C 1
ATOM 2252 O O . GLY A 1 282 ? 26.252 6.916 -1.638 1.00 80.75 282 GLY A O 1
ATOM 2253 N N . ALA A 1 283 ? 26.526 8.892 -2.662 1.00 86.50 283 ALA A N 1
ATOM 2254 C CA . ALA A 1 283 ? 25.583 9.576 -1.771 1.00 86.50 283 ALA A CA 1
ATOM 2255 C C . ALA A 1 283 ? 24.138 9.084 -1.973 1.00 86.50 283 ALA A C 1
ATOM 2257 O O . ALA A 1 283 ? 23.374 9.044 -1.014 1.00 86.50 283 ALA A O 1
ATOM 2258 N N . ASP A 1 284 ? 23.800 8.639 -3.182 1.00 87.31 284 ASP A N 1
ATOM 2259 C CA . ASP A 1 284 ? 22.570 7.917 -3.513 1.00 87.31 284 ASP A CA 1
ATOM 2260 C C . ASP A 1 284 ? 22.403 6.624 -2.696 1.00 87.31 284 ASP A C 1
ATOM 2262 O O . ASP A 1 284 ? 21.378 6.444 -2.033 1.00 87.31 284 ASP A O 1
ATOM 2266 N N . PHE A 1 285 ? 23.428 5.766 -2.655 1.00 90.31 285 PHE A N 1
ATOM 2267 C CA . PHE A 1 285 ? 23.418 4.550 -1.838 1.00 90.31 285 PHE A CA 1
ATOM 2268 C C . PHE A 1 285 ? 23.307 4.868 -0.341 1.00 90.31 285 PHE A C 1
ATOM 2270 O O . PHE A 1 285 ? 22.540 4.227 0.377 1.00 90.31 285 PHE A O 1
ATOM 2277 N N . LYS A 1 286 ? 24.033 5.883 0.147 1.00 90.56 286 LYS A N 1
ATOM 2278 C CA . LYS A 1 286 ? 23.953 6.307 1.557 1.00 90.56 286 LYS A CA 1
ATOM 2279 C C . LYS A 1 286 ? 22.545 6.765 1.937 1.00 90.56 286 LYS A C 1
ATOM 2281 O O . LYS A 1 286 ? 22.073 6.425 3.021 1.00 90.56 286 LYS A O 1
ATOM 2286 N N . LEU A 1 287 ? 21.871 7.495 1.050 1.00 89.00 287 LEU A N 1
ATOM 2287 C CA . LEU A 1 287 ? 20.503 7.971 1.259 1.00 89.00 287 LEU A CA 1
ATOM 2288 C C . LEU A 1 287 ? 19.513 6.798 1.272 1.00 89.00 287 LEU A C 1
ATOM 2290 O O . LEU A 1 287 ? 18.661 6.718 2.159 1.00 89.00 287 LEU A O 1
ATOM 2294 N N . PHE A 1 288 ? 19.694 5.830 0.368 1.00 90.88 288 PHE A N 1
ATOM 2295 C CA . PHE A 1 288 ? 18.963 4.564 0.400 1.00 90.88 288 PHE A CA 1
ATOM 2296 C C . PHE A 1 288 ? 19.166 3.813 1.726 1.00 90.88 288 PHE A C 1
ATOM 2298 O O . PHE A 1 288 ? 18.182 3.461 2.378 1.00 90.88 288 PHE A O 1
ATOM 2305 N N . LEU A 1 289 ? 20.412 3.608 2.163 1.00 92.06 289 LEU A N 1
ATOM 2306 C CA . LEU A 1 289 ? 20.723 2.899 3.406 1.00 92.06 289 LEU A CA 1
ATOM 2307 C C . LEU A 1 289 ? 20.138 3.614 4.633 1.00 92.06 289 LEU A C 1
ATOM 2309 O O . LEU A 1 289 ? 19.592 2.965 5.524 1.00 92.06 289 LEU A O 1
ATOM 2313 N N . GLN A 1 290 ? 20.212 4.946 4.678 1.00 90.75 290 GLN A N 1
ATOM 2314 C CA . GLN A 1 290 ? 19.622 5.742 5.753 1.00 90.75 290 GLN A CA 1
ATOM 2315 C C . GLN A 1 290 ? 18.098 5.577 5.804 1.00 90.75 290 GLN A C 1
ATOM 2317 O O . GLN A 1 290 ? 17.537 5.369 6.882 1.00 90.75 290 GLN A O 1
ATOM 2322 N N . MET A 1 291 ? 17.429 5.631 4.648 1.00 89.81 291 MET A N 1
ATOM 2323 C CA . MET A 1 291 ? 15.985 5.416 4.556 1.00 89.81 291 MET A CA 1
ATOM 2324 C C . MET A 1 291 ? 15.608 3.994 4.977 1.00 89.81 291 MET A C 1
ATOM 2326 O O . MET A 1 291 ? 14.673 3.821 5.757 1.00 89.81 291 MET A O 1
ATOM 2330 N N . LEU A 1 292 ? 16.356 2.989 4.516 1.00 92.00 292 LEU A N 1
ATOM 2331 C CA . LEU A 1 292 ? 16.129 1.591 4.865 1.00 92.00 292 LEU A CA 1
ATOM 2332 C C . LEU A 1 292 ? 16.279 1.351 6.370 1.00 92.00 292 LEU A C 1
ATOM 2334 O O . LEU A 1 292 ? 15.416 0.714 6.959 1.00 92.00 292 LEU A O 1
ATOM 2338 N N . ARG A 1 293 ? 17.324 1.895 7.009 1.00 91.00 293 ARG A N 1
ATOM 2339 C CA . ARG A 1 293 ? 17.526 1.794 8.466 1.00 91.00 293 ARG A CA 1
ATOM 2340 C C . ARG A 1 293 ? 16.383 2.435 9.239 1.00 91.00 293 ARG A C 1
ATOM 2342 O O . ARG A 1 293 ? 15.842 1.830 10.157 1.00 91.00 293 ARG A O 1
ATOM 2349 N N . ARG A 1 294 ? 15.988 3.645 8.844 1.00 88.50 294 ARG A N 1
ATOM 2350 C CA . ARG A 1 294 ? 14.899 4.365 9.503 1.00 88.50 294 ARG A CA 1
ATOM 2351 C C . ARG A 1 294 ? 13.570 3.621 9.390 1.00 88.50 294 ARG A C 1
ATOM 2353 O O . ARG A 1 294 ? 12.895 3.440 10.394 1.00 88.50 294 ARG A O 1
ATOM 2360 N N . GLN A 1 295 ? 13.200 3.190 8.184 1.00 88.56 295 GLN A N 1
ATOM 2361 C CA . GLN A 1 295 ? 11.949 2.458 7.978 1.00 88.56 295 GLN A CA 1
ATOM 2362 C C . GLN A 1 295 ? 12.018 1.044 8.567 1.00 88.56 295 GLN A C 1
ATOM 2364 O O . GLN A 1 295 ? 11.011 0.549 9.056 1.00 88.56 295 GLN A O 1
ATOM 2369 N N . GLY A 1 296 ? 13.200 0.425 8.592 1.00 89.25 296 GLY A N 1
ATOM 2370 C CA . GLY A 1 296 ? 13.463 -0.832 9.289 1.00 89.25 296 GLY A CA 1
ATOM 2371 C C . GLY A 1 296 ? 13.210 -0.731 10.792 1.00 89.25 296 GLY A C 1
ATOM 2372 O O . GLY A 1 296 ? 12.556 -1.607 11.347 1.00 89.25 296 GLY A O 1
ATOM 2373 N N . GLN A 1 297 ? 13.621 0.370 11.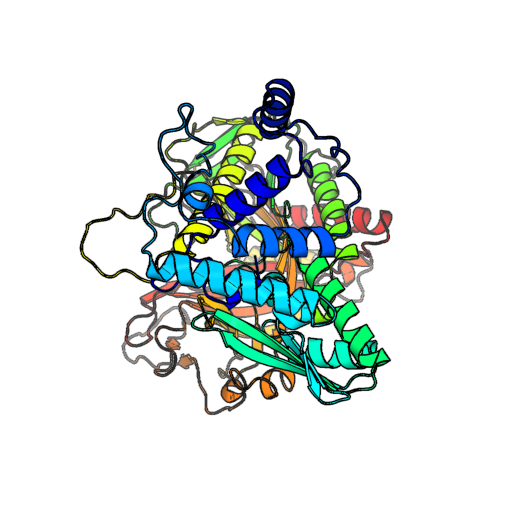430 1.00 86.25 297 GLN A N 1
ATOM 2374 C CA . GLN A 1 297 ? 13.295 0.639 12.833 1.00 86.25 297 GLN A CA 1
ATOM 2375 C C . GLN A 1 297 ? 11.780 0.779 13.039 1.00 86.25 297 GLN A C 1
ATOM 2377 O O . GLN A 1 297 ? 11.219 0.110 13.898 1.00 86.25 297 GLN A O 1
ATOM 2382 N N . CYS A 1 298 ? 11.095 1.564 12.198 1.00 84.06 298 CYS A N 1
ATOM 2383 C CA . CYS A 1 298 ? 9.633 1.681 12.259 1.00 84.06 298 CYS A CA 1
ATOM 2384 C C . CYS A 1 298 ? 8.933 0.323 12.083 1.00 84.06 298 CYS A C 1
ATOM 2386 O O . CYS A 1 298 ? 7.961 0.034 12.773 1.00 84.06 298 CYS A O 1
ATOM 2388 N N . ILE A 1 299 ? 9.434 -0.524 11.180 1.00 87.44 299 ILE A N 1
ATOM 2389 C CA . ILE A 1 299 ? 8.940 -1.892 11.007 1.00 87.44 299 ILE A CA 1
ATOM 2390 C C . ILE A 1 299 ? 9.192 -2.702 12.281 1.00 87.44 299 ILE A C 1
ATOM 2392 O O . ILE A 1 299 ? 8.264 -3.331 12.768 1.00 87.44 299 ILE A O 1
ATOM 2396 N N . SER A 1 300 ? 10.397 -2.671 12.849 1.00 86.56 300 SER A N 1
ATOM 2397 C CA . SER A 1 300 ? 10.717 -3.403 14.081 1.00 86.56 300 SER A CA 1
ATOM 2398 C C . SER A 1 300 ? 9.814 -3.004 15.255 1.00 86.56 300 SER A C 1
ATOM 2400 O O . SER A 1 300 ? 9.444 -3.858 16.058 1.00 86.56 300 SER A O 1
ATOM 2402 N N . ASP A 1 301 ? 9.447 -1.726 15.343 1.00 81.50 301 ASP A N 1
ATOM 2403 C CA . ASP A 1 301 ? 8.657 -1.189 16.452 1.00 81.50 301 ASP A CA 1
ATOM 2404 C C . ASP A 1 301 ? 7.141 -1.392 16.267 1.00 81.50 301 ASP A C 1
ATOM 2406 O O . ASP A 1 301 ? 6.412 -1.603 17.242 1.00 81.50 301 ASP A O 1
ATOM 2410 N N . GLU A 1 302 ? 6.642 -1.317 15.027 1.00 77.19 302 GLU A N 1
ATOM 2411 C CA . GLU A 1 302 ? 5.201 -1.248 14.743 1.00 77.19 302 GLU A CA 1
ATOM 2412 C C . GLU A 1 302 ? 4.637 -2.453 13.977 1.00 77.19 302 GLU A C 1
ATOM 2414 O O . GLU A 1 302 ? 3.430 -2.709 14.061 1.00 77.19 302 GLU A O 1
ATOM 2419 N N . TYR A 1 303 ? 5.456 -3.199 13.226 1.00 82.44 303 TYR A N 1
ATOM 2420 C CA . TYR A 1 303 ? 4.974 -4.328 12.432 1.00 82.44 303 TYR A CA 1
ATOM 2421 C C . TYR A 1 303 ? 4.489 -5.479 13.317 1.00 82.44 303 TYR A C 1
ATOM 2423 O O . TYR A 1 303 ? 5.003 -5.790 14.384 1.00 82.44 303 TYR A O 1
ATOM 2431 N N . ASP A 1 304 ? 3.456 -6.136 12.815 1.00 75.56 304 ASP A N 1
ATOM 2432 C CA . ASP A 1 304 ? 2.785 -7.266 13.436 1.00 75.56 304 ASP A CA 1
ATOM 2433 C C . ASP A 1 304 ? 2.141 -8.013 12.277 1.00 75.56 304 ASP A C 1
ATOM 2435 O O . ASP A 1 304 ? 1.288 -7.452 11.579 1.00 75.56 304 ASP A O 1
ATOM 2439 N N . GLU A 1 305 ? 2.609 -9.228 12.013 1.00 79.38 305 GLU A N 1
ATOM 2440 C CA . GLU A 1 305 ? 2.185 -10.015 10.854 1.00 79.38 305 GLU A CA 1
ATOM 2441 C C . GLU A 1 305 ? 0.683 -10.273 10.858 1.00 79.38 305 GLU A C 1
ATOM 2443 O O . GLU A 1 305 ? 0.027 -10.232 9.817 1.00 79.38 305 GLU A O 1
ATOM 2448 N N . ALA A 1 306 ? 0.101 -10.477 12.031 1.00 67.38 306 ALA A N 1
ATOM 2449 C CA . ALA A 1 306 ? -1.304 -10.797 12.121 1.00 67.38 306 ALA A CA 1
ATOM 2450 C C . ALA A 1 306 ? -2.195 -9.562 11.878 1.00 67.38 306 ALA A C 1
ATOM 2452 O O . ALA A 1 306 ? -3.295 -9.677 11.328 1.00 67.38 306 ALA A O 1
ATOM 2453 N N . LYS A 1 307 ? -1.689 -8.359 12.189 1.00 69.56 307 LYS A N 1
ATOM 2454 C CA . LYS A 1 307 ? -2.354 -7.082 11.870 1.00 69.56 307 LYS A CA 1
ATOM 2455 C C . LYS A 1 307 ? -2.149 -6.652 10.421 1.00 69.56 307 LYS A C 1
ATOM 2457 O O . LYS A 1 307 ? -3.101 -6.300 9.724 1.00 69.56 307 LYS A O 1
ATOM 2462 N N . HIS A 1 308 ? -0.901 -6.645 9.975 1.00 76.12 308 HIS A N 1
ATOM 2463 C CA . HIS A 1 308 ? -0.498 -6.020 8.719 1.00 76.12 308 HIS A CA 1
ATOM 2464 C C . HIS A 1 308 ? -0.466 -7.018 7.552 1.00 76.12 308 HIS A C 1
ATOM 2466 O O . HIS A 1 308 ? -0.451 -6.617 6.386 1.00 76.12 308 HIS A O 1
ATOM 2472 N N . GLY A 1 309 ? -0.529 -8.318 7.844 1.00 80.62 309 GLY A N 1
ATOM 2473 C CA . GLY A 1 309 ? -0.289 -9.385 6.884 1.00 80.62 309 GLY A CA 1
ATOM 2474 C C . GLY A 1 309 ? 1.199 -9.542 6.585 1.00 80.62 309 GLY A C 1
ATOM 2475 O O . GLY A 1 309 ? 2.053 -8.977 7.259 1.00 80.62 309 GLY A O 1
ATOM 2476 N N . GLN A 1 310 ? 1.506 -10.272 5.518 1.00 89.31 310 GLN A N 1
ATOM 2477 C CA . GLN A 1 310 ? 2.876 -10.614 5.155 1.00 89.31 310 GLN A CA 1
ATOM 2478 C C . GLN A 1 310 ? 3.674 -9.373 4.731 1.00 89.31 310 GLN A C 1
ATOM 2480 O O . GLN A 1 310 ? 3.327 -8.716 3.743 1.00 89.31 310 GLN A O 1
ATOM 2485 N N . LEU A 1 311 ? 4.768 -9.083 5.435 1.00 91.81 311 LEU A N 1
ATOM 2486 C CA . LEU A 1 311 ? 5.765 -8.095 5.022 1.00 91.81 311 LEU A CA 1
ATOM 2487 C C . LEU A 1 311 ? 6.587 -8.613 3.838 1.00 91.81 311 LEU A C 1
ATOM 2489 O O . LEU A 1 311 ? 6.983 -9.777 3.794 1.00 91.81 311 LEU A O 1
ATOM 2493 N N . ARG A 1 312 ? 6.854 -7.747 2.857 1.00 93.06 312 ARG A N 1
ATOM 2494 C CA . ARG A 1 312 ? 7.644 -8.107 1.678 1.00 93.06 312 ARG A CA 1
ATOM 2495 C C . ARG A 1 312 ? 8.365 -6.900 1.092 1.00 93.06 312 ARG A C 1
ATOM 2497 O O . ARG A 1 312 ? 7.762 -5.838 0.934 1.00 93.06 312 ARG A O 1
ATOM 2504 N N . ALA A 1 313 ? 9.614 -7.104 0.683 1.00 94.25 313 ALA A N 1
ATOM 2505 C CA . ALA A 1 313 ? 10.343 -6.177 -0.171 1.00 94.25 313 ALA A CA 1
ATOM 2506 C C . ALA A 1 313 ? 10.172 -6.560 -1.649 1.00 94.25 313 ALA A C 1
ATOM 2508 O O . ALA A 1 313 ? 10.093 -7.737 -2.002 1.00 94.25 313 ALA A O 1
ATOM 2509 N N . THR A 1 314 ? 10.089 -5.570 -2.531 1.00 94.94 314 THR A N 1
ATOM 2510 C CA . THR A 1 314 ? 10.062 -5.782 -3.981 1.00 94.94 314 THR A CA 1
ATOM 2511 C C . THR A 1 314 ? 10.844 -4.694 -4.690 1.00 94.94 314 THR A C 1
ATOM 2513 O O . THR A 1 314 ? 10.592 -3.518 -4.427 1.00 94.94 314 THR A O 1
ATOM 2516 N N . PHE A 1 315 ? 11.678 -5.072 -5.650 1.00 94.06 315 PHE A N 1
ATOM 2517 C CA . PHE A 1 315 ? 12.239 -4.163 -6.643 1.00 94.06 315 PHE A CA 1
ATOM 2518 C C . PHE A 1 315 ? 11.488 -4.349 -7.957 1.00 94.06 315 PHE A C 1
ATOM 2520 O O . PHE A 1 315 ? 11.251 -5.477 -8.396 1.00 94.06 315 PHE A O 1
ATOM 2527 N N . ARG A 1 316 ? 11.057 -3.246 -8.563 1.00 93.06 316 ARG A N 1
ATOM 2528 C CA . ARG A 1 316 ? 10.370 -3.230 -9.857 1.00 93.06 316 ARG A CA 1
ATOM 2529 C C . ARG A 1 316 ? 11.098 -2.319 -10.819 1.00 93.06 316 ARG A C 1
ATOM 2531 O O . ARG A 1 316 ? 11.625 -1.295 -10.405 1.00 93.06 316 ARG A O 1
ATOM 2538 N N . TYR A 1 317 ? 11.024 -2.668 -12.090 1.00 90.12 317 TYR A N 1
ATOM 2539 C CA . TYR A 1 317 ? 11.753 -2.014 -13.166 1.00 90.12 317 TYR A CA 1
ATOM 2540 C C . TYR A 1 317 ? 10.781 -1.269 -14.071 1.00 90.12 317 TYR A C 1
ATOM 2542 O O . TYR A 1 317 ? 9.715 -1.799 -14.407 1.00 90.12 317 TYR A O 1
ATOM 2550 N N . GLY A 1 318 ? 11.088 -0.017 -14.392 1.00 89.44 318 GLY A N 1
ATOM 2551 C CA . GLY A 1 318 ? 10.136 0.847 -15.065 1.00 89.44 318 GLY A CA 1
ATOM 2552 C C . GLY A 1 318 ? 10.641 2.242 -15.380 1.00 89.44 318 GLY A C 1
ATOM 2553 O O . GLY A 1 318 ? 11.834 2.463 -15.521 1.00 89.44 318 GLY A O 1
ATOM 2554 N N . ASN A 1 319 ? 9.696 3.170 -15.490 1.00 88.31 319 ASN A N 1
ATOM 2555 C CA . ASN A 1 319 ? 9.938 4.584 -15.727 1.00 88.31 319 ASN A CA 1
ATOM 2556 C C . ASN A 1 319 ? 9.316 5.406 -14.602 1.00 88.31 319 ASN A C 1
ATOM 2558 O O . ASN A 1 319 ? 8.116 5.292 -14.325 1.00 88.31 319 ASN A O 1
ATOM 2562 N N . VAL A 1 320 ? 10.121 6.272 -13.995 1.00 91.25 320 VAL A N 1
ATOM 2563 C CA . VAL A 1 320 ? 9.684 7.320 -13.073 1.00 91.25 320 VAL A CA 1
ATOM 2564 C C . VAL A 1 320 ? 9.452 8.596 -13.873 1.00 91.25 320 VAL A C 1
ATOM 2566 O O . VAL A 1 320 ? 10.355 9.084 -14.550 1.00 91.25 320 VAL A O 1
ATOM 2569 N N . TYR A 1 321 ? 8.256 9.164 -13.778 1.00 91.44 321 TYR A N 1
ATOM 2570 C CA . TYR A 1 321 ? 7.921 10.446 -14.397 1.00 91.44 321 TYR A CA 1
ATOM 2571 C C . TYR A 1 321 ? 7.157 11.324 -13.411 1.00 91.44 321 TYR A C 1
ATOM 2573 O O . TYR A 1 321 ? 6.543 10.841 -12.457 1.00 91.44 321 TYR A O 1
ATOM 2581 N N . VAL A 1 322 ? 7.191 12.626 -13.647 1.00 92.69 322 VAL A N 1
ATOM 2582 C CA . VAL A 1 322 ? 6.459 13.638 -12.894 1.00 92.69 322 VAL A CA 1
ATOM 2583 C C . VAL A 1 322 ? 5.343 14.236 -13.739 1.00 92.69 322 VAL A C 1
ATOM 2585 O O . VAL A 1 322 ? 5.380 14.193 -14.968 1.00 92.69 322 VAL A O 1
ATOM 2588 N N . TYR A 1 323 ? 4.317 14.756 -13.076 1.00 91.44 323 TYR A N 1
ATOM 2589 C CA . TYR A 1 323 ? 3.177 15.394 -13.719 1.00 91.44 323 TYR A CA 1
ATOM 2590 C C . TYR A 1 323 ? 2.737 16.665 -12.998 1.00 91.44 323 TYR A C 1
ATOM 2592 O O . TYR A 1 323 ? 3.088 16.871 -11.838 1.00 91.44 323 TYR A O 1
ATOM 2600 N N . ASN A 1 324 ? 1.941 17.487 -13.693 1.00 89.12 324 ASN A N 1
ATOM 2601 C CA . ASN A 1 324 ? 1.540 18.848 -13.295 1.00 89.12 324 ASN A CA 1
ATOM 2602 C C . ASN A 1 324 ? 2.696 19.863 -13.280 1.00 89.12 324 ASN A C 1
ATOM 2604 O O . ASN A 1 324 ? 2.657 20.873 -12.592 1.00 89.12 324 ASN A O 1
ATOM 2608 N N . THR A 1 325 ? 3.735 19.644 -14.070 1.00 88.69 325 THR A N 1
ATOM 2609 C CA . THR A 1 325 ? 4.943 20.478 -14.061 1.00 88.69 325 THR A CA 1
ATOM 2610 C C . THR A 1 325 ? 4.854 21.784 -14.860 1.00 88.69 325 THR A C 1
ATOM 2612 O O . THR A 1 325 ? 5.839 22.501 -14.961 1.00 88.69 325 THR A O 1
ATOM 2615 N N . SER A 1 326 ? 3.689 22.148 -15.411 1.00 85.69 326 SER A N 1
ATOM 2616 C CA . SER A 1 326 ? 3.534 23.307 -16.313 1.00 85.69 326 SER A CA 1
ATOM 2617 C C . SER A 1 326 ? 3.978 24.656 -15.733 1.00 85.69 326 SER A C 1
ATOM 2619 O O . SER A 1 326 ? 4.226 25.593 -16.482 1.00 85.69 326 SER A O 1
ATOM 2621 N N . HIS A 1 327 ? 4.015 24.768 -14.407 1.00 83.56 327 HIS A N 1
ATOM 2622 C CA . HIS A 1 327 ? 4.376 25.972 -13.661 1.00 83.56 327 HIS A CA 1
ATOM 2623 C C . HIS A 1 327 ? 5.858 26.001 -13.245 1.00 83.56 327 HIS A C 1
ATOM 2625 O O . HIS A 1 327 ? 6.307 26.992 -12.672 1.00 83.56 327 HIS A O 1
ATOM 2631 N N . LEU A 1 328 ? 6.604 24.922 -13.497 1.00 86.75 328 LEU A N 1
ATOM 2632 C CA . LEU A 1 328 ? 7.972 24.750 -13.030 1.00 86.75 328 LEU A CA 1
ATOM 2633 C C . LEU A 1 328 ? 8.997 25.150 -14.088 1.00 86.75 328 LEU A C 1
ATOM 2635 O O . LEU A 1 328 ? 8.772 25.057 -15.295 1.00 86.75 328 LEU A O 1
ATOM 2639 N N . SER A 1 329 ? 10.167 25.562 -13.604 1.00 86.44 329 SER A N 1
ATOM 2640 C CA . SER A 1 329 ? 11.353 25.703 -14.443 1.00 86.44 329 SER A CA 1
ATOM 2641 C C . SER A 1 329 ? 11.788 24.334 -14.968 1.00 86.44 329 SER A C 1
ATOM 2643 O O . SER A 1 329 ? 11.762 23.342 -14.239 1.00 86.44 329 SER A O 1
ATOM 2645 N N . LYS A 1 330 ? 12.269 24.290 -16.215 1.00 89.44 330 LYS A N 1
ATOM 2646 C CA . LYS A 1 330 ? 12.869 23.082 -16.805 1.00 89.44 330 LYS A CA 1
ATOM 2647 C C . LYS A 1 330 ? 14.139 22.641 -16.084 1.00 89.44 330 LYS A C 1
ATOM 2649 O O . LYS A 1 330 ? 14.511 21.481 -16.201 1.00 89.44 330 LYS A O 1
ATOM 2654 N N . THR A 1 331 ? 14.786 23.543 -15.350 1.00 91.00 331 THR A N 1
ATOM 2655 C CA . THR A 1 331 ? 15.970 23.243 -14.542 1.00 91.00 331 THR A CA 1
ATOM 2656 C C . THR A 1 331 ? 15.754 23.708 -13.108 1.00 91.00 331 THR A C 1
ATOM 2658 O O . THR A 1 331 ? 15.321 24.841 -12.888 1.00 91.00 331 THR A O 1
ATOM 2661 N N . MET A 1 332 ? 16.062 22.848 -12.140 1.00 93.25 332 MET A N 1
ATOM 2662 C CA . MET A 1 332 ? 15.914 23.112 -10.703 1.00 93.25 332 MET A CA 1
ATOM 2663 C C . MET A 1 332 ? 16.923 22.299 -9.894 1.00 93.25 332 MET A C 1
ATOM 2665 O O . MET A 1 332 ? 17.460 21.323 -10.403 1.00 93.25 332 MET A O 1
ATOM 2669 N N . THR A 1 333 ? 17.175 22.649 -8.637 1.00 93.12 333 THR A N 1
ATOM 2670 C CA . THR A 1 333 ? 18.014 21.815 -7.761 1.00 93.12 333 THR A CA 1
ATOM 2671 C C . THR A 1 333 ? 17.249 20.601 -7.228 1.00 93.12 333 THR A C 1
ATOM 2673 O O . THR A 1 333 ? 16.017 20.609 -7.175 1.00 93.12 333 THR A O 1
ATOM 2676 N N . VAL A 1 334 ? 17.961 19.571 -6.760 1.00 90.50 334 VAL A N 1
ATOM 2677 C CA . VAL A 1 334 ? 17.342 18.423 -6.062 1.00 90.50 334 VAL A CA 1
ATOM 2678 C C . VAL A 1 334 ? 16.497 18.880 -4.870 1.00 90.50 334 VAL A C 1
ATOM 2680 O O . VAL A 1 334 ? 15.382 18.405 -4.686 1.00 90.50 334 VAL A O 1
ATOM 2683 N N . GLU A 1 335 ? 16.978 19.857 -4.101 1.00 91.56 335 GLU A N 1
ATOM 2684 C CA . GLU A 1 335 ? 16.234 20.434 -2.976 1.00 91.56 335 GLU A CA 1
ATOM 2685 C C . GLU A 1 335 ? 14.925 21.121 -3.394 1.00 91.56 335 GLU A C 1
ATOM 2687 O O . GLU A 1 335 ? 13.934 21.088 -2.667 1.00 91.56 335 GLU A O 1
ATOM 2692 N N . GLN A 1 336 ? 14.910 21.807 -4.539 1.00 91.44 336 GLN A N 1
ATOM 2693 C CA . GLN A 1 336 ? 13.686 22.407 -5.079 1.00 91.44 336 GLN A CA 1
ATOM 2694 C C . GLN A 1 336 ? 12.712 21.318 -5.529 1.00 91.44 336 GLN A C 1
ATOM 2696 O O . GLN A 1 336 ? 11.545 21.347 -5.147 1.00 91.44 336 GLN A O 1
ATOM 2701 N N . PHE A 1 337 ? 13.222 20.321 -6.253 1.00 91.31 337 PHE A N 1
ATOM 2702 C CA . PHE A 1 337 ? 12.440 19.191 -6.736 1.00 91.31 337 PHE A CA 1
ATOM 2703 C C . PHE A 1 337 ? 11.745 18.431 -5.597 1.00 91.31 337 PHE A C 1
ATOM 2705 O O . PHE A 1 337 ? 10.542 18.181 -5.659 1.00 91.31 337 PHE A O 1
ATOM 2712 N N . GLU A 1 338 ? 12.477 18.083 -4.537 1.00 88.88 338 GLU A N 1
ATOM 2713 C CA . GLU A 1 338 ? 11.917 17.373 -3.382 1.00 88.88 338 GLU A CA 1
ATOM 2714 C C . GLU A 1 338 ? 10.845 18.198 -2.670 1.00 88.88 338 GLU A C 1
ATOM 2716 O O . GLU A 1 338 ? 9.771 17.671 -2.379 1.00 88.88 338 GLU A O 1
ATOM 2721 N N . ARG A 1 339 ? 11.093 19.498 -2.450 1.00 87.25 339 ARG A N 1
ATOM 2722 C CA . ARG A 1 339 ? 10.117 20.396 -1.819 1.00 87.25 339 ARG A CA 1
ATOM 2723 C C . ARG A 1 339 ? 8.816 20.478 -2.612 1.00 87.25 339 ARG A C 1
ATOM 2725 O O . ARG A 1 339 ? 7.747 20.431 -2.007 1.00 87.25 339 ARG A O 1
ATOM 2732 N N . ASP A 1 340 ? 8.881 20.560 -3.939 1.00 87.19 340 ASP A N 1
ATOM 2733 C CA . ASP A 1 340 ? 7.678 20.624 -4.777 1.00 87.19 340 ASP A CA 1
ATOM 2734 C C . ASP A 1 340 ? 6.900 19.301 -4.780 1.00 87.19 340 ASP A C 1
ATOM 2736 O O . ASP A 1 340 ? 5.668 19.306 -4.696 1.00 87.19 340 ASP A O 1
ATOM 2740 N N . VAL A 1 341 ? 7.596 18.156 -4.803 1.00 85.06 341 VAL A N 1
ATOM 2741 C CA . VAL A 1 341 ? 6.957 16.834 -4.668 1.00 85.06 341 VAL A CA 1
ATOM 2742 C C . VAL A 1 341 ? 6.296 16.677 -3.295 1.00 85.06 341 VAL A C 1
ATOM 2744 O O . VAL A 1 341 ? 5.178 16.163 -3.199 1.00 85.06 341 VAL A O 1
ATOM 2747 N N . GLU A 1 342 ? 6.955 17.122 -2.224 1.00 82.62 342 GLU A N 1
ATOM 2748 C CA . GLU A 1 342 ? 6.405 17.106 -0.865 1.00 82.62 342 GLU A CA 1
ATOM 2749 C C . GLU A 1 342 ? 5.163 17.994 -0.743 1.00 82.62 342 GLU A C 1
ATOM 2751 O O . GLU A 1 342 ? 4.136 17.543 -0.228 1.00 82.62 342 GLU A O 1
ATOM 2756 N N . GLN A 1 343 ? 5.202 19.213 -1.287 1.00 81.12 343 GLN A N 1
ATOM 2757 C CA . GLN A 1 343 ? 4.031 20.090 -1.356 1.00 81.12 343 GLN A CA 1
ATOM 2758 C C . GLN A 1 343 ? 2.886 19.448 -2.146 1.00 81.12 343 GLN A C 1
ATOM 2760 O O . GLN A 1 343 ? 1.734 19.511 -1.714 1.00 81.12 343 GLN A O 1
ATOM 2765 N N . GLY A 1 344 ? 3.190 18.759 -3.250 1.00 76.88 344 GLY A N 1
ATOM 2766 C CA . GLY A 1 344 ? 2.209 17.992 -4.014 1.00 76.88 344 GLY A CA 1
ATOM 2767 C C . GLY A 1 344 ? 1.534 16.898 -3.192 1.00 76.88 344 GLY A C 1
ATOM 2768 O O . GLY A 1 344 ? 0.308 16.760 -3.235 1.00 76.88 344 GLY A O 1
ATOM 2769 N N . HIS A 1 345 ? 2.297 16.157 -2.386 1.00 73.56 345 HIS A N 1
ATOM 2770 C CA . HIS A 1 345 ? 1.735 15.165 -1.469 1.00 73.56 345 HIS A CA 1
ATOM 2771 C C . HIS A 1 345 ? 0.851 15.808 -0.386 1.00 73.56 345 HIS A C 1
ATOM 2773 O O . HIS A 1 345 ? -0.264 15.335 -0.151 1.00 73.56 345 HIS A O 1
ATOM 2779 N N . LEU A 1 346 ? 1.295 16.914 0.220 1.00 71.62 346 LEU A N 1
ATOM 2780 C CA . LEU A 1 346 ? 0.533 17.642 1.242 1.00 71.62 346 LEU A CA 1
ATOM 2781 C C . LEU A 1 346 ? -0.772 18.238 0.685 1.00 71.62 346 LEU A C 1
ATOM 2783 O O . LEU A 1 346 ? -1.816 18.179 1.341 1.00 71.62 346 LEU A O 1
ATOM 2787 N N . ALA A 1 347 ? -0.749 18.764 -0.542 1.00 68.50 347 ALA A N 1
ATOM 2788 C CA . ALA A 1 347 ? -1.922 19.328 -1.207 1.00 68.50 347 ALA A CA 1
ATOM 2789 C C . ALA A 1 347 ? -3.001 18.266 -1.481 1.00 68.50 347 ALA A C 1
ATOM 2791 O O . ALA A 1 347 ? -4.194 18.519 -1.272 1.00 68.50 347 ALA A O 1
ATOM 2792 N N . ILE A 1 348 ? -2.601 17.053 -1.885 1.00 65.81 348 ILE A N 1
ATOM 2793 C CA . ILE A 1 348 ? -3.521 15.912 -2.010 1.00 65.81 348 ILE A CA 1
ATOM 2794 C C . ILE A 1 348 ? -4.124 15.563 -0.650 1.00 65.81 348 ILE A C 1
ATOM 2796 O O . ILE A 1 348 ? -5.341 15.387 -0.547 1.00 65.81 348 ILE A O 1
ATOM 2800 N N . ASP A 1 349 ? -3.296 15.477 0.392 1.00 60.62 349 ASP A N 1
ATOM 2801 C CA . ASP A 1 349 ? -3.750 15.111 1.733 1.00 60.62 349 ASP A CA 1
ATOM 2802 C C . ASP A 1 349 ? -4.770 16.145 2.269 1.00 60.62 349 ASP A C 1
ATOM 2804 O O . ASP A 1 349 ? -5.814 15.776 2.827 1.00 60.62 349 ASP A O 1
ATOM 2808 N N . ALA A 1 350 ? -4.561 17.436 1.989 1.00 58.56 350 ALA A N 1
ATOM 2809 C CA . ALA A 1 350 ? -5.517 18.504 2.279 1.00 58.56 350 ALA A CA 1
ATOM 2810 C C . ALA A 1 350 ? -6.812 18.391 1.446 1.00 58.56 350 ALA A C 1
ATOM 2812 O O . ALA A 1 350 ? -7.916 18.544 1.985 1.00 58.56 350 ALA A O 1
ATOM 2813 N N . HIS A 1 351 ? -6.716 18.088 0.146 1.00 58.06 351 HIS A N 1
ATOM 2814 C CA . HIS A 1 351 ? -7.879 17.912 -0.729 1.00 58.06 351 HIS A CA 1
ATOM 2815 C C . HIS A 1 351 ? -8.752 16.727 -0.290 1.00 58.06 351 HIS A C 1
ATOM 2817 O O . HIS A 1 351 ? -9.965 16.873 -0.117 1.00 58.06 351 HIS A O 1
ATOM 2823 N N . LEU A 1 352 ? -8.149 15.564 -0.035 1.00 54.12 352 LEU A N 1
ATOM 2824 C CA . LEU A 1 352 ? -8.856 14.358 0.409 1.00 54.12 352 LEU A CA 1
ATOM 2825 C C . LEU A 1 352 ? -9.519 14.550 1.779 1.00 54.12 352 LEU A C 1
ATOM 2827 O O . LEU A 1 352 ? -10.631 14.061 2.010 1.00 54.12 352 LEU A O 1
ATOM 2831 N N . SER A 1 353 ? -8.888 15.322 2.666 1.00 49.78 353 SER A N 1
ATOM 2832 C CA . SER A 1 353 ? -9.472 15.711 3.952 1.00 49.78 353 SER A CA 1
ATOM 2833 C C . SER A 1 353 ? -10.719 16.591 3.780 1.00 49.78 353 SER A C 1
ATOM 2835 O O . SER A 1 353 ? -11.698 16.421 4.509 1.00 49.78 353 SER A O 1
ATOM 2837 N N . ARG A 1 354 ? -10.741 17.472 2.766 1.00 48.88 354 ARG A N 1
ATOM 2838 C CA . ARG A 1 354 ? -11.877 18.361 2.452 1.00 48.88 354 ARG A CA 1
ATOM 2839 C C . ARG A 1 354 ? -13.025 17.656 1.718 1.00 48.88 354 ARG A C 1
ATOM 2841 O O . ARG A 1 354 ? -14.189 17.925 2.022 1.00 48.88 354 ARG A O 1
ATOM 2848 N N . VAL A 1 355 ? -12.742 16.732 0.792 1.00 46.09 355 VAL A N 1
ATOM 2849 C CA . VAL A 1 355 ? -13.773 15.987 0.029 1.00 46.09 355 VAL A CA 1
ATOM 2850 C C . VAL A 1 355 ? -14.672 15.149 0.948 1.00 46.09 355 VAL A C 1
ATOM 2852 O O . VAL A 1 355 ? -15.873 15.022 0.698 1.00 46.09 355 VAL A O 1
ATOM 2855 N N . ARG A 1 356 ? -14.144 14.673 2.082 1.00 43.88 356 ARG A N 1
ATOM 2856 C CA . ARG A 1 356 ? -14.920 13.971 3.122 1.00 43.88 356 ARG A CA 1
ATOM 2857 C C . ARG A 1 356 ? -16.035 14.822 3.751 1.00 43.88 356 ARG A C 1
ATOM 2859 O O . ARG A 1 356 ? -16.984 14.254 4.284 1.00 43.88 356 ARG A O 1
ATOM 2866 N N . GLY A 1 357 ? -15.969 16.153 3.652 1.00 41.06 357 GLY A N 1
ATOM 2867 C CA . GLY A 1 357 ? -16.974 17.069 4.202 1.00 41.06 357 GLY A CA 1
ATOM 2868 C C . GLY A 1 357 ? -18.150 17.405 3.274 1.00 41.06 357 GLY A C 1
ATOM 2869 O O . GLY A 1 357 ? -19.090 18.056 3.718 1.00 41.06 357 GLY A O 1
ATOM 2870 N N . LYS A 1 358 ? -18.131 16.998 1.994 1.00 38.84 358 LYS A N 1
ATOM 2871 C CA . LYS A 1 358 ? -19.012 17.587 0.960 1.00 38.84 358 LYS A CA 1
ATOM 2872 C C . LYS A 1 358 ? -20.240 16.765 0.541 1.00 38.84 358 LYS A C 1
ATOM 2874 O O . LYS A 1 358 ? -20.901 17.128 -0.427 1.00 38.84 358 LYS A O 1
ATOM 2879 N N . ARG A 1 359 ? -20.596 15.675 1.235 1.00 40.62 359 ARG A N 1
ATOM 2880 C CA . ARG A 1 359 ? -21.675 14.767 0.774 1.00 40.62 359 ARG A CA 1
ATOM 2881 C C . ARG A 1 359 ? -23.099 15.043 1.274 1.00 40.62 359 ARG A C 1
ATOM 2883 O O . ARG A 1 359 ? -23.982 14.234 1.008 1.00 40.62 359 ARG A O 1
ATOM 2890 N N . ARG A 1 360 ? -23.384 16.188 1.903 1.00 37.22 360 ARG A N 1
ATOM 2891 C CA . ARG A 1 360 ? -24.775 16.622 2.151 1.00 37.22 360 ARG A CA 1
ATOM 2892 C C . ARG A 1 360 ? -24.965 18.093 1.797 1.00 37.22 360 ARG A C 1
ATOM 2894 O O . ARG A 1 360 ? -24.568 18.975 2.544 1.00 37.22 360 ARG A O 1
ATOM 2901 N N . GLY A 1 361 ? -25.582 18.331 0.641 1.00 36.31 361 GLY A N 1
ATOM 2902 C CA . GLY A 1 361 ? -25.953 19.667 0.181 1.00 36.31 361 GLY A CA 1
ATOM 2903 C C . GLY A 1 361 ? -26.223 19.723 -1.318 1.00 36.31 361 GLY A C 1
ATOM 2904 O O . GLY A 1 361 ? -25.474 20.343 -2.063 1.00 36.31 361 GLY A O 1
ATOM 2905 N N . ARG A 1 362 ? -27.293 19.071 -1.786 1.00 44.69 362 ARG A N 1
ATOM 2906 C CA . ARG A 1 362 ? -27.843 19.342 -3.121 1.00 44.69 362 ARG A CA 1
ATOM 2907 C C . ARG A 1 362 ? -28.503 20.726 -3.070 1.00 44.69 362 ARG A C 1
ATOM 2909 O O . ARG A 1 362 ? -29.610 20.841 -2.555 1.00 44.69 362 ARG A O 1
ATOM 2916 N N . ARG A 1 363 ? -27.856 21.757 -3.618 1.00 37.62 363 ARG A N 1
ATOM 2917 C CA . ARG A 1 363 ? -28.538 22.849 -4.333 1.00 37.62 363 ARG A CA 1
ATOM 2918 C C . ARG A 1 363 ? -27.566 23.621 -5.227 1.00 37.62 363 ARG A C 1
ATOM 2920 O O . ARG A 1 363 ? -26.473 23.984 -4.818 1.00 37.62 363 ARG A O 1
ATOM 2927 N N . ARG A 1 364 ? -28.037 23.785 -6.464 1.00 41.53 364 ARG A N 1
ATOM 2928 C CA . ARG A 1 364 ? -27.548 24.582 -7.592 1.00 41.53 364 ARG A CA 1
ATOM 2929 C C . ARG A 1 364 ? -26.606 25.728 -7.218 1.00 41.53 364 ARG A C 1
ATOM 2931 O O . ARG A 1 364 ? -26.994 26.670 -6.541 1.00 41.53 364 ARG A O 1
ATOM 2938 N N . GLY A 1 365 ? -25.419 25.657 -7.794 1.00 31.34 365 GLY A N 1
ATOM 2939 C CA . GLY A 1 365 ? -24.453 26.731 -7.923 1.00 31.34 365 GLY A CA 1
ATOM 2940 C C . GLY A 1 365 ? -23.235 26.114 -8.583 1.00 31.34 365 GLY A C 1
ATOM 2941 O O . GLY A 1 365 ? -22.745 25.098 -8.097 1.00 31.34 365 GLY A O 1
ATOM 2942 N N . SER A 1 366 ? -22.815 26.657 -9.722 1.00 37.50 366 SER A N 1
ATOM 2943 C CA . SER A 1 366 ? -21.588 26.283 -10.424 1.00 37.50 366 SER A CA 1
ATOM 2944 C C . SER A 1 366 ? -20.382 26.566 -9.523 1.00 37.50 366 SER A C 1
ATOM 2946 O O . SER A 1 366 ? -19.700 27.573 -9.669 1.00 37.50 366 SER A O 1
ATOM 2948 N N . ALA A 1 367 ? -20.151 25.711 -8.532 1.00 34.25 367 ALA A N 1
ATOM 2949 C CA . ALA A 1 367 ? -18.926 25.703 -7.766 1.00 34.25 367 ALA A CA 1
ATOM 2950 C C . ALA A 1 367 ? -17.925 24.932 -8.615 1.00 34.25 367 ALA A C 1
ATOM 2952 O O . ALA A 1 367 ? -17.922 23.699 -8.601 1.00 34.25 367 ALA A O 1
ATOM 2953 N N . SER A 1 368 ? -17.126 25.678 -9.379 1.00 35.47 368 SER A N 1
ATOM 2954 C CA . SER A 1 368 ? -15.871 25.199 -9.942 1.00 35.47 368 SER A CA 1
ATOM 2955 C C . SER A 1 368 ? -15.227 24.254 -8.935 1.00 35.47 368 SER A C 1
ATOM 2957 O O . SER A 1 368 ? -15.003 24.630 -7.777 1.00 35.47 368 SER A O 1
ATOM 2959 N N . THR A 1 369 ? -14.999 23.009 -9.347 1.00 35.06 369 THR A N 1
ATOM 2960 C CA . THR A 1 369 ? -14.127 22.089 -8.624 1.00 35.06 369 THR A CA 1
ATOM 2961 C C . THR A 1 369 ? -12.884 22.898 -8.266 1.00 35.06 369 THR A C 1
ATOM 2963 O O . THR A 1 369 ? -12.271 23.430 -9.192 1.00 35.06 369 THR A O 1
ATOM 2966 N N . PRO A 1 370 ? -12.556 23.121 -6.979 1.00 37.00 370 PRO A N 1
ATOM 2967 C CA . PRO A 1 370 ? -11.346 23.852 -6.661 1.00 37.00 370 PRO A CA 1
ATOM 2968 C C . PRO A 1 370 ? -10.217 23.035 -7.273 1.00 37.00 370 PRO A C 1
ATOM 2970 O O . PRO A 1 370 ? -10.039 21.868 -6.906 1.00 37.00 370 PRO A O 1
ATOM 2973 N N . SER A 1 371 ? -9.574 23.619 -8.285 1.00 43.91 371 SER A N 1
ATOM 2974 C CA . SER A 1 371 ? -8.376 23.078 -8.901 1.00 43.91 371 SER A CA 1
ATOM 2975 C C . SER A 1 371 ? -7.465 22.684 -7.754 1.00 43.91 371 SER A C 1
ATOM 2977 O O . SER A 1 371 ? -7.195 23.505 -6.878 1.00 43.91 371 SER A O 1
ATOM 2979 N N . VAL A 1 372 ? -7.060 21.416 -7.697 1.00 52.41 372 VAL A N 1
ATOM 2980 C CA . VAL A 1 372 ? -5.859 21.088 -6.934 1.00 52.41 372 VAL A CA 1
ATOM 2981 C C . VAL A 1 372 ? -4.801 22.003 -7.542 1.00 52.41 372 VAL A C 1
ATOM 2983 O O . VAL A 1 372 ? -4.645 21.990 -8.767 1.00 52.41 372 VAL A O 1
ATOM 2986 N N . ASP A 1 373 ? -4.206 22.886 -6.738 1.00 53.19 373 ASP A N 1
ATOM 2987 C CA . ASP A 1 373 ? -3.088 23.713 -7.195 1.00 53.19 373 ASP A CA 1
ATOM 2988 C C . ASP A 1 373 ? -2.097 22.824 -7.949 1.00 53.19 373 ASP A C 1
ATOM 2990 O O . ASP A 1 373 ? -1.976 21.637 -7.614 1.00 53.19 373 ASP A O 1
ATOM 2994 N N . PRO A 1 374 ? -1.419 23.340 -8.984 1.00 66.06 374 PRO A N 1
ATOM 2995 C CA . PRO A 1 374 ? -0.714 22.522 -9.957 1.00 66.06 374 PRO A CA 1
ATOM 2996 C C . PRO A 1 374 ? 0.555 21.878 -9.389 1.00 66.06 374 PRO A C 1
ATOM 2998 O O . PRO A 1 374 ? 1.456 21.608 -10.151 1.00 66.06 374 PRO A O 1
ATOM 3001 N N . HIS A 1 375 ? 0.670 21.601 -8.092 1.00 78.50 375 HIS A N 1
ATOM 3002 C CA . HIS A 1 375 ? 1.865 21.017 -7.503 1.00 78.50 375 HIS A CA 1
ATOM 3003 C C . HIS A 1 375 ? 2.266 19.708 -8.188 1.00 78.50 375 HIS A C 1
ATOM 3005 O O . HIS A 1 375 ? 1.430 18.842 -8.498 1.00 78.50 375 HIS A O 1
ATOM 3011 N N . MET A 1 376 ? 3.576 19.584 -8.389 1.00 87.88 376 MET A N 1
ATOM 3012 C CA . MET A 1 376 ? 4.198 18.438 -9.024 1.00 87.88 376 MET A CA 1
ATOM 3013 C C . MET A 1 376 ? 3.993 17.173 -8.199 1.00 87.88 376 MET A C 1
ATOM 3015 O O . MET A 1 376 ? 4.091 17.158 -6.974 1.00 87.88 376 MET A O 1
ATOM 3019 N N . GLN A 1 377 ? 3.714 16.082 -8.896 1.00 87.12 377 GLN A N 1
ATOM 3020 C CA . GLN A 1 377 ? 3.592 14.755 -8.309 1.00 87.12 377 GLN A CA 1
ATOM 3021 C C . GLN A 1 377 ? 4.363 13.768 -9.170 1.00 87.12 377 GLN A C 1
ATOM 3023 O O . GLN A 1 377 ? 4.527 13.982 -10.369 1.00 87.12 377 GLN A O 1
ATOM 3028 N N . HIS A 1 378 ? 4.822 12.675 -8.571 1.00 88.94 378 HIS A N 1
ATOM 3029 C CA . HIS A 1 378 ? 5.547 11.638 -9.293 1.00 88.94 378 HIS A CA 1
ATOM 3030 C C . HIS A 1 378 ? 4.707 10.375 -9.460 1.00 88.94 378 HIS A C 1
ATOM 3032 O O . HIS A 1 378 ? 3.767 10.087 -8.712 1.00 88.94 378 HIS A O 1
ATOM 3038 N N . SER A 1 379 ? 5.066 9.594 -10.466 1.00 90.12 379 SER A N 1
ATOM 3039 C CA . SER A 1 379 ? 4.494 8.295 -10.744 1.00 90.12 379 SER A CA 1
ATOM 3040 C C . SER A 1 379 ? 5.560 7.346 -11.263 1.00 90.12 379 SER A C 1
ATOM 3042 O O . SER A 1 379 ? 6.614 7.757 -11.733 1.00 90.12 379 SER A O 1
ATOM 3044 N N . PHE A 1 380 ? 5.251 6.059 -11.186 1.00 90.50 380 PHE A N 1
ATOM 3045 C CA . PHE A 1 380 ? 6.081 4.999 -11.733 1.00 90.50 380 PHE A CA 1
ATOM 3046 C C . PHE A 1 380 ? 5.190 4.067 -12.526 1.00 90.50 380 PHE A C 1
ATOM 3048 O O . PHE A 1 380 ? 4.143 3.636 -12.023 1.00 90.50 380 PHE A O 1
ATOM 3055 N N . ILE A 1 381 ? 5.640 3.719 -13.720 1.00 86.75 381 ILE A N 1
ATOM 3056 C CA . ILE A 1 381 ? 5.020 2.702 -14.553 1.00 86.75 381 ILE A CA 1
ATOM 3057 C C . ILE A 1 381 ? 6.042 1.596 -14.825 1.00 86.75 381 ILE A C 1
ATOM 3059 O O . ILE A 1 381 ? 7.160 1.904 -15.228 1.00 86.75 381 ILE A O 1
ATOM 3063 N N . PRO A 1 382 ? 5.714 0.317 -14.570 1.00 85.00 382 PRO A N 1
ATOM 3064 C CA . PRO A 1 382 ? 6.580 -0.781 -14.978 1.00 85.00 382 PRO A CA 1
ATOM 3065 C C . PRO A 1 382 ? 6.805 -0.759 -16.495 1.00 85.00 382 PRO A C 1
ATOM 3067 O O . PRO A 1 382 ? 5.851 -0.536 -17.240 1.00 85.00 382 PRO A O 1
ATOM 3070 N N . CYS A 1 383 ? 8.037 -1.004 -16.936 1.00 71.75 383 CYS A N 1
ATOM 3071 C CA . CYS A 1 383 ? 8.402 -1.054 -18.353 1.00 71.75 383 CYS A CA 1
ATOM 3072 C C . CYS A 1 383 ? 8.492 -2.490 -18.845 1.00 71.75 383 CYS A C 1
ATOM 3074 O O . CYS A 1 383 ? 8.811 -3.398 -18.077 1.00 71.75 383 CYS A O 1
ATOM 3076 N N . THR A 1 384 ? 8.244 -2.656 -20.142 1.00 61.66 384 THR A N 1
ATOM 3077 C CA . THR A 1 384 ? 8.428 -3.903 -20.877 1.00 61.66 384 THR A CA 1
ATOM 3078 C C . THR A 1 384 ? 9.914 -4.242 -20.930 1.00 61.66 384 THR A C 1
ATOM 3080 O O . THR A 1 384 ? 10.677 -3.533 -21.579 1.00 61.66 384 THR A O 1
ATOM 3083 N N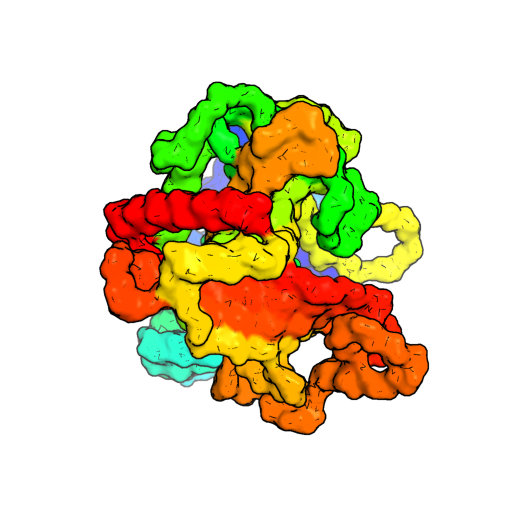 . ALA A 1 385 ? 10.326 -5.324 -20.269 1.00 56.50 385 ALA A N 1
ATOM 3084 C CA . ALA A 1 385 ? 11.564 -5.992 -20.655 1.00 56.50 385 ALA A CA 1
ATOM 3085 C C . ALA A 1 385 ? 11.395 -6.495 -22.097 1.00 56.50 385 ALA A C 1
ATOM 3087 O O . ALA A 1 385 ? 10.320 -6.983 -22.453 1.00 56.50 385 ALA A O 1
ATOM 3088 N N . THR A 1 386 ? 12.417 -6.369 -22.938 1.00 57.31 386 THR A N 1
ATOM 3089 C CA . THR A 1 386 ? 12.423 -7.074 -24.224 1.00 57.31 386 THR A CA 1
ATOM 3090 C C . THR A 1 386 ? 12.562 -8.576 -23.949 1.00 57.31 386 THR A C 1
ATOM 3092 O O . THR A 1 386 ? 13.410 -9.005 -23.167 1.00 57.31 386 THR A O 1
ATOM 3095 N N . GLU A 1 387 ? 11.705 -9.393 -24.567 1.00 56.28 387 GLU A N 1
ATOM 3096 C CA . GLU A 1 387 ? 11.543 -10.825 -24.250 1.00 56.28 387 GLU A CA 1
ATOM 3097 C C . GLU A 1 387 ? 12.864 -11.619 -24.325 1.00 56.28 387 GLU A C 1
ATOM 3099 O O . GLU A 1 387 ? 13.127 -12.492 -23.500 1.00 56.28 387 GLU A O 1
ATOM 3104 N N . ASN A 1 388 ? 13.755 -11.238 -25.245 1.00 61.16 388 ASN A N 1
ATOM 3105 C CA . ASN A 1 388 ? 15.051 -11.889 -25.459 1.00 61.16 388 ASN A CA 1
ATOM 3106 C C . ASN A 1 388 ? 16.109 -11.568 -24.392 1.00 61.16 388 ASN A C 1
ATOM 3108 O O . ASN A 1 388 ? 17.090 -12.297 -24.251 1.00 61.16 388 ASN A O 1
ATOM 3112 N N . VAL A 1 389 ? 15.953 -10.464 -23.666 1.00 64.62 389 VAL A N 1
ATOM 3113 C CA . VAL A 1 389 ? 16.957 -9.969 -22.718 1.00 64.62 389 VAL A CA 1
ATOM 3114 C C . VAL A 1 389 ? 16.816 -10.649 -21.358 1.00 64.62 389 VAL A C 1
ATOM 3116 O O . VAL A 1 389 ? 17.815 -10.961 -20.708 1.00 64.62 389 VAL A O 1
ATOM 3119 N N . MET A 1 390 ? 15.584 -10.962 -20.954 1.00 69.56 390 MET A N 1
ATOM 3120 C CA . MET A 1 390 ? 15.334 -11.658 -19.694 1.00 69.56 390 MET A CA 1
ATOM 3121 C C . MET A 1 390 ? 15.827 -13.107 -19.724 1.00 69.56 390 MET A C 1
ATOM 3123 O O . MET A 1 390 ? 16.433 -13.552 -18.755 1.00 69.56 390 MET A O 1
ATOM 3127 N N . SER A 1 391 ? 15.618 -13.837 -20.824 1.00 70.38 391 SER A N 1
ATOM 3128 C CA . SER A 1 391 ? 16.107 -15.220 -20.945 1.00 70.38 391 SER A CA 1
ATOM 3129 C C . SER A 1 391 ? 17.625 -15.289 -20.773 1.00 70.38 391 SER A C 1
ATOM 3131 O O . SER A 1 391 ? 18.112 -16.084 -19.977 1.00 70.38 391 SER A O 1
ATOM 3133 N N . LYS A 1 392 ? 18.361 -14.358 -21.398 1.00 69.56 392 LYS A N 1
ATOM 3134 C CA . LYS A 1 392 ? 19.816 -14.244 -21.224 1.00 69.56 392 LYS A CA 1
ATOM 3135 C C . LYS A 1 392 ? 20.216 -13.933 -19.786 1.00 69.56 392 LYS A C 1
ATOM 3137 O O . LYS A 1 392 ? 21.196 -14.492 -19.307 1.00 69.56 392 LYS A O 1
ATOM 3142 N N . PHE A 1 393 ? 19.487 -13.053 -19.094 1.00 71.69 393 PHE A N 1
ATOM 3143 C CA . PHE A 1 393 ? 19.750 -12.766 -17.681 1.00 71.69 393 PHE A CA 1
ATOM 3144 C C . PHE A 1 393 ? 19.574 -14.021 -16.822 1.00 71.69 393 PHE A C 1
ATOM 3146 O O . PHE A 1 393 ? 20.459 -14.372 -16.049 1.00 71.69 393 PHE A O 1
ATOM 3153 N N . LEU A 1 394 ? 18.445 -14.709 -16.980 1.00 78.62 394 LEU A N 1
ATOM 3154 C CA . LEU A 1 394 ? 18.134 -15.901 -16.197 1.00 78.62 394 LEU A CA 1
ATOM 3155 C C . LEU A 1 394 ? 19.162 -17.013 -16.444 1.00 78.62 394 LEU A C 1
ATOM 3157 O O . LEU A 1 394 ? 19.637 -17.602 -15.482 1.00 78.62 394 LEU A O 1
ATOM 3161 N N . GLU A 1 395 ? 19.581 -17.217 -17.694 1.00 76.31 395 GLU A N 1
ATOM 3162 C CA . GLU A 1 395 ? 20.664 -18.145 -18.049 1.00 76.31 395 GLU A CA 1
ATOM 3163 C C . GLU A 1 395 ? 22.011 -17.724 -17.439 1.00 76.31 395 GLU A C 1
ATOM 3165 O O . GLU A 1 395 ? 22.697 -18.538 -16.827 1.00 76.31 395 GLU A O 1
ATOM 3170 N N . THR A 1 396 ? 22.382 -16.443 -17.546 1.00 71.75 396 THR A N 1
ATOM 3171 C CA . THR A 1 396 ? 23.676 -15.923 -17.054 1.00 71.75 396 THR A CA 1
ATOM 3172 C C . THR A 1 396 ? 23.825 -16.075 -15.540 1.00 71.75 396 THR A C 1
ATOM 3174 O O . THR A 1 396 ? 24.926 -16.316 -15.049 1.00 71.75 396 THR A O 1
ATOM 3177 N N . PHE A 1 397 ? 22.728 -15.935 -14.794 1.00 73.00 397 PHE A N 1
ATOM 3178 C CA . PHE A 1 397 ? 22.714 -16.043 -13.334 1.00 73.00 397 PHE A CA 1
ATOM 3179 C C . PHE A 1 397 ? 22.162 -17.386 -12.827 1.00 73.00 397 PHE A C 1
ATOM 3181 O O . PHE A 1 397 ? 21.861 -17.501 -11.642 1.00 73.00 397 PHE A O 1
ATOM 3188 N N . ASN A 1 398 ? 22.031 -18.384 -13.710 1.00 81.06 398 ASN A N 1
ATOM 3189 C CA . ASN A 1 398 ? 21.559 -19.739 -13.411 1.00 81.06 398 ASN A CA 1
ATOM 3190 C C . ASN A 1 398 ? 20.245 -19.780 -12.600 1.00 81.06 398 ASN A C 1
ATOM 3192 O O . ASN A 1 398 ? 20.112 -20.482 -11.595 1.00 81.06 398 ASN A O 1
ATOM 3196 N N . PHE A 1 399 ? 19.280 -18.962 -13.018 1.00 85.38 399 PHE A N 1
ATOM 3197 C CA . PHE A 1 399 ? 17.928 -18.947 -12.477 1.00 85.38 399 PHE A CA 1
ATOM 3198 C C . PHE A 1 399 ? 17.041 -19.941 -13.224 1.00 85.38 399 PHE A C 1
ATOM 3200 O O . PHE A 1 399 ? 16.843 -19.826 -14.433 1.00 85.38 399 PHE A O 1
ATOM 3207 N N . GLU A 1 400 ? 16.409 -20.844 -12.485 1.00 88.50 400 GLU A N 1
ATOM 3208 C CA . GLU A 1 400 ? 15.504 -21.852 -13.027 1.00 88.50 400 GLU A CA 1
ATOM 3209 C C . GLU A 1 400 ? 14.042 -21.511 -12.743 1.00 88.50 400 GLU A C 1
ATOM 3211 O O . GLU A 1 400 ? 13.681 -20.990 -11.681 1.00 88.50 400 GLU A O 1
ATOM 3216 N N . GLU A 1 401 ? 13.171 -21.800 -13.713 1.00 90.69 401 GLU A N 1
ATOM 3217 C CA . GLU A 1 401 ? 11.732 -21.622 -13.547 1.00 90.69 401 GLU A CA 1
ATOM 3218 C C . GLU A 1 401 ? 11.152 -22.742 -12.683 1.00 90.69 401 GLU A C 1
ATOM 3220 O O . GLU A 1 401 ? 11.133 -23.900 -13.086 1.00 90.69 401 GLU A O 1
ATOM 3225 N N . PHE A 1 402 ? 10.587 -22.391 -11.528 1.00 90.75 402 PHE A N 1
ATOM 3226 C CA . PHE A 1 402 ? 9.955 -23.370 -10.633 1.00 90.75 402 PHE A CA 1
ATOM 3227 C C . PHE A 1 402 ? 8.421 -23.300 -10.650 1.00 90.75 402 PHE A C 1
ATOM 3229 O O . PHE A 1 402 ? 7.741 -24.136 -10.055 1.00 90.75 402 PHE A O 1
ATOM 3236 N N . SER A 1 403 ? 7.832 -22.261 -11.259 1.00 93.50 403 SER A N 1
ATOM 3237 C CA . SER A 1 403 ? 6.378 -22.075 -11.259 1.00 93.50 403 SER A CA 1
ATOM 3238 C C . SER A 1 403 ? 5.901 -21.104 -12.338 1.00 93.50 403 SER A C 1
ATOM 3240 O O . SER A 1 403 ? 6.344 -19.958 -12.383 1.00 93.50 403 SER A O 1
ATOM 3242 N N . CYS A 1 404 ? 4.876 -21.512 -13.091 1.00 93.50 404 CYS A N 1
ATOM 3243 C CA . CYS A 1 404 ? 4.082 -20.640 -13.955 1.00 93.50 404 CYS A CA 1
ATOM 3244 C C . CYS A 1 404 ? 2.621 -20.628 -13.485 1.00 93.50 404 CYS A C 1
ATOM 3246 O O . CYS A 1 404 ? 2.009 -21.677 -13.293 1.00 93.50 404 CYS A O 1
ATOM 3248 N N . THR A 1 405 ? 2.048 -19.443 -13.254 1.00 94.69 405 THR A N 1
ATOM 3249 C CA . THR A 1 405 ? 0.652 -19.305 -12.798 1.00 94.69 405 THR A CA 1
ATOM 3250 C C . THR A 1 405 ? -0.076 -18.178 -13.513 1.00 94.69 405 THR A C 1
ATOM 3252 O O . THR A 1 405 ? 0.446 -17.071 -13.611 1.00 94.69 405 THR A O 1
ATOM 3255 N N . GLU A 1 406 ? -1.318 -18.424 -13.927 1.00 94.19 406 GLU A N 1
ATOM 3256 C CA . GLU A 1 406 ? -2.214 -17.405 -14.481 1.00 94.19 406 GLU A CA 1
ATOM 3257 C C . GLU A 1 406 ? -3.215 -16.941 -13.413 1.00 94.19 406 GLU A C 1
ATOM 3259 O O . GLU A 1 406 ? -3.854 -17.760 -12.750 1.00 94.19 406 GLU A O 1
ATOM 3264 N N . LYS A 1 407 ? -3.327 -15.623 -13.208 1.00 95.25 407 LYS A N 1
ATOM 3265 C CA . LYS A 1 407 ? -4.231 -15.010 -12.223 1.00 95.25 407 LYS A CA 1
ATOM 3266 C C . LYS A 1 407 ? -4.933 -13.781 -12.782 1.00 95.25 407 LYS A C 1
ATOM 3268 O O . LYS A 1 407 ? -4.341 -13.009 -13.536 1.00 95.25 407 LYS A O 1
ATOM 3273 N N . TYR A 1 408 ? -6.150 -13.536 -12.313 1.00 94.81 408 TYR A N 1
ATOM 3274 C CA . TYR A 1 408 ? -6.919 -12.333 -12.620 1.00 94.81 408 TYR A CA 1
ATOM 3275 C C . TYR A 1 408 ? -7.055 -11.487 -11.359 1.00 94.81 408 TYR A C 1
ATOM 3277 O O . TYR A 1 408 ? -7.737 -11.863 -10.411 1.00 94.81 408 TYR A O 1
ATOM 3285 N N . ASN A 1 409 ? -6.392 -10.333 -11.336 1.00 94.81 409 ASN A N 1
ATOM 3286 C CA . ASN A 1 409 ? -6.536 -9.359 -10.261 1.00 94.81 409 ASN A CA 1
ATOM 3287 C C . ASN A 1 409 ? -7.647 -8.377 -10.638 1.00 94.81 409 ASN A C 1
ATOM 3289 O O . ASN A 1 409 ? -7.435 -7.460 -11.434 1.00 94.81 409 ASN A O 1
ATOM 3293 N N . VAL A 1 410 ? -8.821 -8.563 -10.054 1.00 94.00 410 VAL A N 1
ATOM 3294 C CA . VAL A 1 410 ? -9.995 -7.713 -10.240 1.00 94.00 410 VAL A CA 1
ATOM 3295 C C . VAL A 1 410 ? -9.962 -6.619 -9.187 1.00 94.00 410 VAL A C 1
ATOM 3297 O O . VAL A 1 410 ? -10.098 -6.900 -7.997 1.00 94.00 410 VAL A O 1
ATOM 3300 N N . SER A 1 411 ? -9.768 -5.364 -9.590 1.00 90.12 411 SER A N 1
ATOM 3301 C CA . SER A 1 411 ? -9.912 -4.270 -8.634 1.00 90.12 411 SER A CA 1
ATOM 3302 C C . SER A 1 411 ? -11.366 -4.176 -8.208 1.00 90.12 411 SER A C 1
ATOM 3304 O O . SER A 1 411 ? -12.265 -4.212 -9.044 1.00 90.12 411 SER A O 1
ATOM 3306 N N . PHE A 1 412 ? -11.594 -4.067 -6.907 1.00 83.62 412 PHE A N 1
ATOM 3307 C CA . PHE A 1 412 ? -12.931 -4.087 -6.342 1.00 83.62 412 PHE A CA 1
ATOM 3308 C C . PHE A 1 412 ? -13.094 -2.913 -5.384 1.00 83.62 412 PHE A C 1
ATOM 3310 O O . PHE A 1 412 ? -12.266 -2.706 -4.491 1.00 83.62 412 PHE A O 1
ATOM 3317 N N . LYS A 1 413 ? -14.152 -2.119 -5.567 1.00 78.69 413 LYS A N 1
ATOM 3318 C CA . LYS A 1 413 ? -14.542 -1.106 -4.583 1.00 78.69 413 LYS A CA 1
ATOM 3319 C C . LYS A 1 413 ? -15.103 -1.826 -3.357 1.00 78.69 413 LYS A C 1
ATOM 3321 O O . LYS A 1 413 ? -16.198 -2.374 -3.402 1.00 78.69 413 LYS A O 1
ATOM 3326 N N . LEU A 1 414 ? -14.332 -1.829 -2.278 1.00 70.88 414 LEU A N 1
ATOM 3327 C CA . LEU A 1 414 ? -14.802 -2.204 -0.952 1.00 70.88 414 LEU A CA 1
ATOM 3328 C C . LEU A 1 414 ? -15.661 -1.066 -0.378 1.00 70.88 414 LEU A C 1
ATOM 3330 O O . LEU A 1 414 ? -15.765 0.028 -0.954 1.00 70.88 414 LEU A O 1
ATOM 3334 N N . ASP A 1 415 ? -16.259 -1.316 0.784 1.00 61.94 415 ASP A N 1
ATOM 3335 C CA . ASP A 1 415 ? -17.112 -0.348 1.467 1.00 61.94 415 ASP A CA 1
ATOM 3336 C C . ASP A 1 415 ? -16.446 1.037 1.585 1.00 61.94 415 ASP A C 1
ATOM 3338 O O . ASP A 1 415 ? -15.256 1.177 1.885 1.00 61.94 415 ASP A O 1
ATOM 3342 N N . ARG A 1 416 ? -17.243 2.090 1.342 1.00 52.09 416 ARG A N 1
ATOM 3343 C CA . ARG A 1 416 ? -16.858 3.516 1.454 1.00 52.09 416 ARG A CA 1
ATOM 3344 C C . ARG A 1 416 ? -15.700 3.978 0.563 1.00 52.09 416 ARG A C 1
ATOM 3346 O O . ARG A 1 416 ? -15.115 5.027 0.828 1.00 52.09 416 ARG A O 1
ATOM 3353 N N . GLY A 1 417 ? -15.424 3.271 -0.531 1.00 57.19 417 GLY A N 1
ATOM 3354 C CA . GLY A 1 417 ? -14.479 3.722 -1.558 1.00 57.19 417 GLY A CA 1
ATOM 3355 C C . GLY A 1 417 ? -13.034 3.278 -1.334 1.00 57.19 417 GLY A C 1
ATOM 3356 O O . GLY A 1 417 ? -12.153 3.698 -2.083 1.00 57.19 417 GLY A O 1
ATOM 3357 N N . THR A 1 418 ? -12.784 2.409 -0.352 1.00 65.25 418 THR A N 1
ATOM 3358 C CA . THR A 1 418 ? -11.513 1.685 -0.254 1.00 65.25 418 THR A CA 1
ATOM 3359 C C . THR A 1 418 ? -11.388 0.738 -1.450 1.00 65.25 418 THR A C 1
ATOM 3361 O O . THR A 1 418 ? -12.332 0.029 -1.782 1.00 65.25 418 THR A O 1
ATOM 3364 N N . LYS A 1 419 ? -10.240 0.721 -2.133 1.00 74.69 419 LYS A N 1
ATOM 3365 C CA . LYS A 1 419 ? -10.001 -0.186 -3.267 1.00 74.69 419 LYS A CA 1
ATOM 3366 C C . LYS A 1 419 ? -9.266 -1.433 -2.775 1.00 74.69 419 LYS A C 1
ATOM 3368 O O . LYS A 1 419 ? -8.138 -1.322 -2.307 1.00 74.69 419 LYS A O 1
ATOM 3373 N N . GLY A 1 420 ? -9.896 -2.596 -2.887 1.00 83.00 420 GLY A N 1
ATOM 3374 C CA . GLY A 1 420 ? -9.255 -3.901 -2.726 1.00 83.00 420 GLY A CA 1
ATOM 3375 C C . GLY A 1 420 ? -8.979 -4.556 -4.078 1.00 83.00 420 GLY A C 1
ATOM 3376 O O . GLY A 1 420 ? -9.246 -3.976 -5.139 1.00 83.00 420 GLY A O 1
ATOM 3377 N N . ALA A 1 421 ? -8.470 -5.783 -4.046 1.00 90.31 421 ALA A N 1
ATOM 3378 C CA . ALA A 1 421 ? -8.373 -6.624 -5.232 1.00 90.31 421 ALA A CA 1
ATOM 3379 C C . ALA A 1 421 ? -8.842 -8.049 -4.936 1.00 90.31 421 ALA A C 1
ATOM 3381 O O . ALA A 1 421 ? -8.292 -8.725 -4.069 1.00 90.31 421 ALA A O 1
ATOM 3382 N N . LEU A 1 422 ? -9.831 -8.511 -5.692 1.00 92.44 422 LEU A N 1
ATOM 3383 C CA . LEU A 1 422 ? -10.234 -9.907 -5.724 1.00 92.44 422 LEU A CA 1
ATOM 3384 C C . LEU A 1 422 ? -9.313 -10.650 -6.691 1.00 92.44 422 LEU A C 1
ATOM 3386 O O . LEU A 1 422 ? -9.144 -10.225 -7.833 1.00 92.44 422 LEU A O 1
ATOM 3390 N N . VAL A 1 423 ? -8.684 -11.727 -6.241 1.00 94.50 423 VAL A N 1
ATOM 3391 C CA . VAL A 1 423 ? -7.790 -12.528 -7.078 1.00 94.50 423 VAL A CA 1
ATOM 3392 C C . VAL A 1 423 ? -8.499 -13.806 -7.454 1.00 94.50 423 VAL A C 1
ATOM 3394 O O . VAL A 1 423 ? -8.915 -14.558 -6.574 1.00 94.50 423 VAL A O 1
ATOM 3397 N N . LEU A 1 424 ? -8.589 -14.044 -8.756 1.00 94.56 424 LEU A N 1
ATOM 3398 C CA . LEU A 1 424 ? -9.176 -15.245 -9.324 1.00 94.56 424 LEU A CA 1
ATOM 3399 C C . LEU A 1 424 ? -8.110 -16.089 -10.028 1.00 94.56 424 LEU A C 1
ATOM 3401 O O . LEU A 1 424 ? -7.081 -15.562 -10.475 1.00 94.56 424 LEU A O 1
ATOM 3405 N N . ASP A 1 425 ? -8.356 -17.390 -10.117 1.00 93.06 425 ASP A N 1
ATOM 3406 C CA . ASP A 1 425 ? -7.565 -18.318 -10.923 1.00 93.06 425 ASP A CA 1
ATOM 3407 C C . ASP A 1 425 ? -7.950 -18.251 -12.415 1.00 93.06 425 ASP A C 1
ATOM 3409 O O . ASP A 1 425 ? -8.745 -17.407 -12.840 1.00 93.06 425 ASP A O 1
ATOM 3413 N N . LYS A 1 426 ? -7.375 -19.147 -13.226 1.00 90.81 426 LYS A N 1
ATOM 3414 C CA . LYS A 1 426 ? -7.660 -19.249 -14.665 1.00 90.81 426 LYS A CA 1
ATOM 3415 C C . LYS A 1 426 ? -9.123 -19.591 -14.984 1.00 90.81 426 LYS A C 1
ATOM 3417 O O . LYS A 1 426 ? -9.606 -19.212 -16.045 1.00 90.81 426 LYS A O 1
ATOM 3422 N N . ALA A 1 427 ? -9.818 -20.274 -14.078 1.00 90.12 427 ALA A N 1
ATOM 3423 C CA . ALA A 1 427 ? -11.226 -20.652 -14.199 1.00 90.12 427 ALA A CA 1
ATOM 3424 C C . ALA A 1 427 ? -12.175 -19.628 -13.536 1.00 90.12 427 ALA A C 1
ATOM 3426 O O . ALA A 1 427 ? -13.365 -19.896 -13.341 1.00 90.12 427 ALA A O 1
ATOM 3427 N N . PHE A 1 428 ? -11.656 -18.444 -13.191 1.00 91.00 428 PHE A N 1
ATOM 3428 C CA . PHE A 1 428 ? -12.364 -17.374 -12.490 1.00 91.00 428 PHE A CA 1
ATOM 3429 C C . PHE A 1 428 ? -12.898 -17.767 -11.103 1.00 91.00 428 PHE A C 1
ATOM 3431 O O . PHE A 1 428 ? -13.808 -17.112 -10.592 1.00 91.00 428 PHE A O 1
ATOM 3438 N N . ASN A 1 429 ? -12.343 -18.805 -10.475 1.00 91.19 429 ASN A N 1
ATOM 3439 C CA . ASN A 1 429 ? -12.654 -19.152 -9.092 1.00 91.19 429 ASN A CA 1
ATOM 3440 C C . ASN A 1 429 ? -11.863 -18.267 -8.133 1.00 91.19 429 ASN A C 1
ATOM 3442 O O . ASN A 1 429 ? -10.751 -17.822 -8.434 1.00 91.19 429 ASN A O 1
ATOM 3446 N N . PHE A 1 430 ? -12.434 -18.020 -6.960 1.00 92.44 430 PHE A N 1
ATOM 3447 C CA . PHE A 1 430 ? -11.801 -17.225 -5.920 1.00 92.44 430 PHE A CA 1
ATOM 3448 C C . PHE A 1 430 ? -10.514 -17.874 -5.392 1.00 92.44 430 PHE A C 1
ATOM 3450 O O . PHE A 1 430 ? -10.497 -19.044 -5.026 1.00 92.44 430 PHE A O 1
ATOM 3457 N N . VAL A 1 431 ? -9.443 -17.081 -5.298 1.00 92.62 431 VAL A N 1
ATOM 3458 C CA . VAL A 1 431 ? -8.163 -17.491 -4.695 1.00 92.62 431 VAL A CA 1
ATOM 3459 C C . VAL A 1 431 ? -7.908 -16.742 -3.392 1.00 92.62 431 VAL A C 1
ATOM 3461 O O . VAL A 1 431 ? -7.520 -17.333 -2.387 1.00 92.62 431 VAL A O 1
ATOM 3464 N N . GLU A 1 432 ? -8.060 -15.418 -3.407 1.00 92.88 432 GLU A N 1
ATOM 3465 C CA . GLU A 1 432 ? -7.854 -14.571 -2.230 1.00 92.88 432 GLU A CA 1
ATOM 3466 C C . GLU A 1 432 ? -8.490 -13.189 -2.421 1.00 92.88 432 GLU A C 1
ATOM 3468 O O . GLU A 1 432 ? -8.552 -12.658 -3.535 1.00 92.88 432 GLU A O 1
ATOM 3473 N N . LEU A 1 433 ? -8.879 -12.557 -1.313 1.00 89.31 433 LEU A N 1
ATOM 3474 C CA . LEU A 1 433 ? -9.232 -11.141 -1.277 1.00 89.31 433 LEU A CA 1
ATOM 3475 C C . LEU A 1 433 ? -8.052 -10.352 -0.711 1.00 89.31 433 LEU A C 1
ATOM 3477 O O . LEU A 1 433 ? -7.689 -10.509 0.452 1.00 89.31 433 LEU A O 1
ATOM 3481 N N . ARG A 1 434 ? -7.453 -9.485 -1.526 1.00 87.75 434 ARG A N 1
ATOM 3482 C CA . ARG A 1 434 ? -6.389 -8.572 -1.098 1.00 87.75 434 ARG A CA 1
ATOM 3483 C C . ARG A 1 434 ? -6.990 -7.262 -0.622 1.00 87.75 434 ARG A C 1
ATOM 3485 O O . ARG A 1 434 ? -7.672 -6.565 -1.379 1.00 87.75 434 ARG A O 1
ATOM 3492 N N . LEU A 1 435 ? -6.694 -6.925 0.623 1.00 81.69 435 LEU A N 1
ATOM 3493 C CA . LEU A 1 435 ? -6.969 -5.610 1.184 1.00 81.69 435 LEU A CA 1
ATOM 3494 C C . LEU A 1 435 ? -5.892 -4.614 0.708 1.00 81.69 435 LEU A C 1
ATOM 3496 O O . LEU A 1 435 ? -4.887 -5.041 0.134 1.00 81.69 435 LEU A O 1
ATOM 3500 N N . PRO A 1 436 ? -6.088 -3.294 0.884 1.00 76.75 436 PRO A N 1
ATOM 3501 C CA . PRO A 1 436 ? -5.055 -2.317 0.554 1.00 76.75 436 PRO A CA 1
ATOM 3502 C C . PRO A 1 436 ? -3.738 -2.617 1.278 1.00 76.75 436 PRO A C 1
ATOM 3504 O O . PRO A 1 436 ? -3.729 -2.815 2.491 1.00 76.75 436 PRO A O 1
ATOM 3507 N N . ASP A 1 437 ? -2.639 -2.616 0.526 1.00 80.44 437 ASP A N 1
ATOM 3508 C CA . ASP A 1 437 ? -1.296 -2.803 1.075 1.00 80.44 437 ASP A CA 1
ATOM 3509 C C . ASP A 1 437 ? -0.896 -1.610 1.966 1.00 80.44 437 ASP A C 1
ATOM 3511 O O . ASP A 1 437 ? -1.151 -0.451 1.616 1.00 80.44 437 ASP A O 1
ATOM 3515 N N . VAL A 1 438 ? -0.201 -1.891 3.072 1.00 80.62 438 VAL A N 1
ATOM 3516 C CA . VAL A 1 438 ? 0.492 -0.885 3.893 1.00 80.62 438 VAL A CA 1
ATOM 3517 C C . VAL A 1 438 ? 1.894 -0.705 3.336 1.00 80.62 438 VAL A C 1
ATOM 3519 O O . VAL A 1 438 ? 2.690 -1.635 3.342 1.00 80.62 438 VAL A O 1
ATOM 3522 N N . THR A 1 439 ? 2.200 0.480 2.817 1.00 85.81 439 THR A N 1
ATOM 3523 C CA . THR A 1 439 ? 3.517 0.818 2.267 1.00 85.81 439 THR A CA 1
ATOM 3524 C C . THR A 1 439 ? 4.394 1.428 3.358 1.00 85.81 439 THR A C 1
ATOM 3526 O O . THR A 1 439 ? 4.219 2.591 3.714 1.00 85.81 439 THR A O 1
ATOM 3529 N N . TRP A 1 440 ? 5.357 0.659 3.856 1.00 87.56 440 TRP A N 1
ATOM 3530 C CA . TRP A 1 440 ? 6.353 1.127 4.827 1.00 87.56 440 TRP A CA 1
ATOM 3531 C C . TRP A 1 440 ? 7.426 1.973 4.151 1.00 87.56 440 TRP A C 1
ATOM 3533 O O . TRP A 1 440 ? 7.800 3.033 4.634 1.00 87.56 440 TRP A O 1
ATOM 3543 N N . MET A 1 441 ? 7.867 1.535 2.974 1.00 90.88 441 MET A N 1
ATOM 3544 C CA . MET A 1 441 ? 8.902 2.207 2.201 1.00 90.88 441 MET A CA 1
ATOM 3545 C C . MET A 1 441 ? 8.573 2.132 0.709 1.00 90.88 441 MET A C 1
ATOM 3547 O O . MET A 1 441 ? 8.135 1.093 0.214 1.00 90.88 441 MET A O 1
ATOM 3551 N N . ALA A 1 442 ? 8.803 3.217 -0.018 1.00 92.06 442 ALA A N 1
ATOM 3552 C CA . ALA A 1 442 ? 8.827 3.287 -1.469 1.00 92.06 442 ALA A CA 1
ATOM 3553 C C . ALA A 1 442 ? 9.929 4.264 -1.900 1.00 92.06 442 ALA A C 1
ATOM 3555 O O . ALA A 1 442 ? 9.792 5.473 -1.723 1.00 92.06 442 ALA A O 1
ATOM 3556 N N . LEU A 1 443 ? 11.013 3.734 -2.451 1.00 93.81 443 LEU A N 1
ATOM 3557 C CA . LEU A 1 443 ? 12.112 4.508 -3.008 1.00 93.81 443 LEU A CA 1
ATOM 3558 C C . LEU A 1 443 ? 12.134 4.315 -4.519 1.00 93.81 443 LEU A C 1
ATOM 3560 O O . LEU A 1 443 ? 12.197 3.184 -4.999 1.00 93.81 443 LEU A O 1
ATOM 3564 N N . ASP A 1 444 ? 12.103 5.422 -5.246 1.00 93.75 444 ASP A N 1
ATOM 3565 C CA . ASP A 1 444 ? 12.263 5.452 -6.693 1.00 93.75 444 ASP A CA 1
ATOM 3566 C C . ASP A 1 444 ? 13.676 5.913 -7.035 1.00 93.75 444 ASP A C 1
ATOM 3568 O O . ASP A 1 444 ? 14.021 7.069 -6.818 1.00 93.75 444 ASP A O 1
ATOM 3572 N N . LEU A 1 445 ? 14.499 5.017 -7.567 1.00 92.19 445 LEU A N 1
ATOM 3573 C CA . LEU A 1 445 ? 15.803 5.345 -8.120 1.00 92.19 445 LEU A CA 1
ATOM 3574 C C . LEU A 1 445 ? 15.643 5.721 -9.592 1.00 92.19 445 LEU A C 1
ATOM 3576 O O . LEU A 1 445 ? 15.368 4.866 -10.439 1.00 92.19 445 LEU A O 1
ATOM 3580 N N . LYS A 1 446 ? 15.843 7.004 -9.881 1.00 90.50 446 LYS A N 1
ATOM 3581 C CA . LYS A 1 446 ? 15.919 7.546 -11.232 1.00 90.50 446 LYS A CA 1
ATOM 3582 C C . LYS A 1 446 ? 17.323 7.312 -11.789 1.00 90.50 446 LYS A C 1
ATOM 3584 O O . LYS A 1 446 ? 18.287 7.888 -11.276 1.00 90.50 446 LYS A O 1
ATOM 3589 N N . ARG A 1 447 ? 17.443 6.463 -12.812 1.00 85.50 447 ARG A N 1
ATOM 3590 C CA . ARG A 1 447 ? 18.726 6.140 -13.452 1.00 85.50 447 ARG A CA 1
ATOM 3591 C C . ARG A 1 447 ? 19.195 7.299 -14.327 1.00 85.50 447 ARG A C 1
ATOM 3593 O O . ARG A 1 447 ? 18.393 8.070 -14.868 1.00 85.50 447 ARG A O 1
ATOM 3600 N N . ARG A 1 448 ? 20.512 7.418 -14.486 1.00 77.19 448 ARG A N 1
ATOM 3601 C CA . ARG A 1 448 ? 21.089 8.380 -15.427 1.00 77.19 448 ARG A CA 1
ATOM 3602 C C . ARG A 1 448 ? 20.811 7.972 -16.871 1.00 77.19 448 ARG A C 1
ATOM 3604 O O . ARG A 1 448 ? 20.735 6.778 -17.172 1.00 77.19 448 ARG A O 1
ATOM 3611 N N . PRO A 1 449 ? 20.715 8.950 -17.782 1.00 69.06 449 PRO A N 1
ATOM 3612 C CA . PRO A 1 449 ? 20.729 8.649 -19.194 1.00 69.06 449 PRO A CA 1
ATOM 3613 C C . PRO A 1 449 ? 22.030 7.977 -19.620 1.00 69.06 449 PRO A C 1
ATOM 3615 O O . PRO A 1 449 ? 23.101 8.442 -19.230 1.00 69.06 449 PRO A O 1
ATOM 3618 N N . ARG A 1 450 ? 21.954 6.925 -20.445 1.00 63.47 450 ARG A N 1
ATOM 3619 C CA . ARG A 1 450 ? 23.161 6.339 -21.064 1.00 63.47 450 ARG A CA 1
ATOM 3620 C C . ARG A 1 450 ? 23.734 7.251 -22.146 1.00 63.47 450 ARG A C 1
ATOM 3622 O O . ARG A 1 450 ? 24.948 7.370 -22.259 1.00 63.47 450 ARG A O 1
ATOM 3629 N N . ASP A 1 451 ? 22.856 7.921 -22.889 1.00 63.12 451 ASP A N 1
ATOM 3630 C CA . ASP A 1 451 ? 23.220 8.959 -23.848 1.00 63.12 451 ASP A CA 1
ATOM 3631 C C . ASP A 1 451 ? 22.569 10.293 -23.436 1.00 63.12 451 ASP A C 1
ATOM 3633 O O . ASP A 1 451 ? 21.358 10.471 -23.600 1.00 63.12 451 ASP A O 1
ATOM 3637 N N . PRO A 1 452 ? 23.339 11.239 -22.869 1.00 58.66 452 PRO A N 1
ATOM 3638 C CA . PRO A 1 452 ? 22.818 12.535 -22.446 1.00 58.66 452 PRO A CA 1
ATOM 3639 C C . PRO A 1 452 ? 22.448 13.458 -23.620 1.00 58.66 452 PRO A C 1
ATOM 3641 O O . PRO A 1 452 ? 21.702 14.421 -23.398 1.00 58.66 452 PRO A O 1
ATOM 3644 N N . THR A 1 453 ? 22.942 13.162 -24.831 1.00 57.47 453 THR A N 1
ATOM 3645 C CA . THR A 1 453 ? 22.773 13.962 -26.058 1.00 57.47 453 THR A CA 1
ATOM 3646 C C . THR A 1 453 ? 21.616 13.500 -26.940 1.00 57.47 453 THR A C 1
ATOM 3648 O O . THR A 1 453 ? 21.144 14.266 -27.776 1.00 57.47 453 THR A O 1
ATOM 3651 N N . SER A 1 454 ? 21.125 12.276 -26.736 1.00 56.59 454 SER A N 1
ATOM 3652 C CA . SER A 1 454 ? 19.961 11.759 -27.448 1.00 56.59 454 SER A CA 1
ATOM 3653 C C . SER A 1 454 ? 18.660 12.261 -26.818 1.00 56.59 454 SER A C 1
ATOM 3655 O O . SER A 1 454 ? 18.309 11.912 -25.687 1.00 56.59 454 SER A O 1
ATOM 3657 N N . ASP A 1 455 ? 17.906 13.045 -27.588 1.00 53.50 455 ASP A N 1
ATOM 3658 C CA . ASP A 1 455 ? 16.512 13.392 -27.286 1.00 53.50 455 ASP A CA 1
ATOM 3659 C C . ASP A 1 455 ? 15.557 12.210 -27.525 1.00 53.50 455 ASP A C 1
ATOM 3661 O O . ASP A 1 455 ? 14.411 12.238 -27.078 1.00 53.50 455 ASP A O 1
ATOM 3665 N N . ALA A 1 456 ? 16.019 11.165 -28.226 1.00 48.53 456 ALA A N 1
ATOM 3666 C CA . ALA A 1 456 ? 15.153 10.146 -28.800 1.00 48.53 456 ALA A CA 1
ATOM 3667 C C . ALA A 1 456 ? 14.693 9.078 -27.807 1.00 48.53 456 ALA A C 1
ATOM 3669 O O . ALA A 1 456 ? 13.616 8.568 -28.039 1.00 48.53 456 ALA A O 1
ATOM 3670 N N . HIS A 1 457 ? 15.450 8.758 -26.746 1.00 50.91 457 HIS A N 1
ATOM 3671 C CA . HIS A 1 457 ? 15.023 8.004 -25.546 1.00 50.91 457 HIS A CA 1
ATOM 3672 C C . HIS A 1 457 ? 16.220 7.889 -24.577 1.00 50.91 457 HIS A C 1
ATOM 3674 O O . HIS A 1 457 ? 17.014 6.955 -24.681 1.00 50.91 457 HIS A O 1
ATOM 3680 N N . PRO A 1 458 ? 16.394 8.827 -23.631 1.00 48.88 458 PRO A N 1
ATOM 3681 C CA . PRO A 1 458 ? 17.593 8.853 -22.794 1.00 48.88 458 PRO A CA 1
ATOM 3682 C C . PRO A 1 458 ? 17.692 7.716 -21.755 1.00 48.88 458 PRO A C 1
ATOM 3684 O O . PRO A 1 458 ? 18.743 7.544 -21.156 1.00 48.88 458 PRO A O 1
ATOM 3687 N N . SER A 1 459 ? 16.636 6.960 -21.458 1.00 54.09 459 SER A N 1
ATOM 3688 C CA . SER A 1 459 ? 16.483 6.272 -20.164 1.00 54.09 459 SER A CA 1
ATOM 3689 C C . SER A 1 459 ? 17.197 4.921 -20.031 1.00 54.09 459 SER A C 1
ATOM 3691 O O . SER A 1 459 ? 16.858 3.977 -20.734 1.00 54.09 459 SER A O 1
ATOM 3693 N N . GLY A 1 460 ? 18.059 4.783 -19.017 1.00 61.94 460 GLY A N 1
ATOM 3694 C CA . GLY A 1 460 ? 18.219 3.496 -18.333 1.00 61.94 460 GLY A CA 1
ATOM 3695 C C . GLY A 1 460 ? 16.927 3.096 -17.601 1.00 61.94 460 GLY A C 1
ATOM 3696 O O . GLY A 1 460 ? 16.056 3.932 -17.360 1.00 61.94 460 GLY A O 1
ATOM 3697 N N . THR A 1 461 ? 16.787 1.819 -17.248 1.00 82.50 461 THR A N 1
ATOM 3698 C CA . THR A 1 461 ? 15.588 1.299 -16.571 1.00 82.50 461 THR A CA 1
ATOM 3699 C C . THR A 1 461 ? 15.530 1.763 -15.110 1.00 82.50 461 THR A C 1
ATOM 3701 O O . THR A 1 461 ? 16.295 1.275 -14.276 1.00 82.50 461 THR A O 1
ATOM 3704 N N . ASP A 1 462 ? 14.611 2.677 -14.777 1.00 90.00 462 ASP A N 1
ATOM 3705 C CA . ASP A 1 462 ? 14.410 3.156 -13.403 1.00 90.00 462 ASP A CA 1
ATOM 3706 C C . ASP A 1 462 ? 13.953 2.023 -12.474 1.00 90.00 462 ASP A C 1
ATOM 3708 O O . ASP A 1 462 ? 13.288 1.066 -12.887 1.00 90.00 462 ASP A O 1
ATOM 3712 N N . ILE A 1 463 ? 14.267 2.151 -11.183 1.00 91.94 463 ILE A N 1
ATOM 3713 C CA . ILE A 1 463 ? 14.029 1.095 -10.196 1.00 91.94 463 ILE A CA 1
ATOM 3714 C C . ILE A 1 463 ? 13.150 1.628 -9.071 1.00 91.94 463 ILE A C 1
ATOM 3716 O O . ILE A 1 463 ? 13.456 2.634 -8.447 1.00 91.94 463 ILE A O 1
ATOM 3720 N N . ARG A 1 464 ? 12.073 0.916 -8.753 1.00 94.50 464 ARG A N 1
ATOM 3721 C CA . ARG A 1 464 ? 11.229 1.175 -7.587 1.00 94.50 464 ARG A CA 1
ATOM 3722 C C . ARG A 1 464 ? 11.419 0.076 -6.557 1.00 94.50 464 ARG A C 1
ATOM 3724 O O . ARG A 1 464 ? 10.934 -1.041 -6.750 1.00 94.50 464 ARG A O 1
ATOM 3731 N N . LEU A 1 465 ? 12.054 0.411 -5.442 1.00 94.81 465 LEU A N 1
ATOM 3732 C CA . LEU A 1 465 ? 12.071 -0.413 -4.241 1.00 94.81 465 LEU A CA 1
ATOM 3733 C C . LEU A 1 465 ? 10.833 -0.108 -3.402 1.00 94.81 465 LEU A C 1
ATOM 3735 O O . LEU A 1 465 ? 10.538 1.044 -3.104 1.00 94.81 465 LEU A O 1
ATOM 3739 N N . LYS A 1 466 ? 10.121 -1.146 -2.976 1.00 94.38 466 LYS A N 1
ATOM 3740 C CA . LYS A 1 466 ? 9.025 -1.041 -2.014 1.00 94.38 466 LYS A CA 1
ATOM 3741 C C . LYS A 1 466 ? 9.152 -2.063 -0.904 1.00 94.38 466 LYS A C 1
ATOM 3743 O O . LYS A 1 466 ? 9.365 -3.234 -1.196 1.00 94.38 466 LYS A O 1
ATOM 3748 N N . ILE A 1 467 ? 8.916 -1.635 0.331 1.00 93.94 467 ILE A N 1
ATOM 3749 C CA . ILE A 1 467 ? 8.626 -2.512 1.466 1.00 93.94 467 ILE A CA 1
ATOM 3750 C C . ILE A 1 467 ? 7.173 -2.282 1.839 1.00 93.94 467 ILE A C 1
ATOM 3752 O O . ILE A 1 467 ? 6.765 -1.161 2.152 1.00 93.94 467 ILE A O 1
ATOM 3756 N N . GLN A 1 468 ? 6.375 -3.337 1.761 1.00 91.62 468 GLN A N 1
ATOM 3757 C CA . GLN A 1 468 ? 4.949 -3.256 2.022 1.00 91.62 468 GLN A CA 1
ATOM 3758 C C . GLN A 1 468 ? 4.451 -4.498 2.750 1.00 91.62 468 GLN A C 1
ATOM 3760 O O . GLN A 1 468 ? 4.902 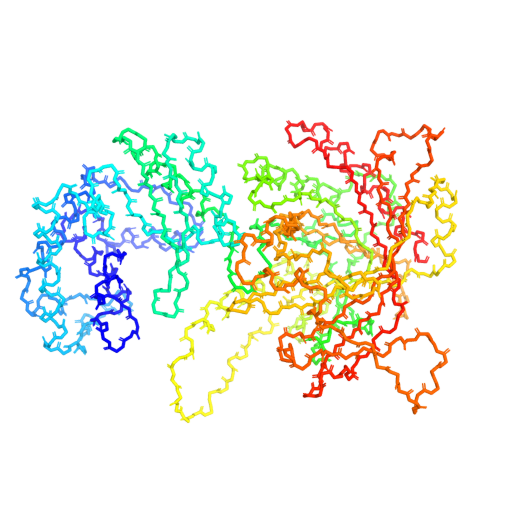-5.610 2.470 1.00 91.62 468 GLN A O 1
ATOM 3765 N N . SER A 1 469 ? 3.497 -4.308 3.654 1.00 88.62 469 SER A N 1
ATOM 3766 C CA . SER A 1 469 ? 2.721 -5.407 4.212 1.00 88.62 469 SER A CA 1
ATOM 3767 C C . SER A 1 469 ? 1.476 -5.621 3.383 1.00 88.62 469 SER A C 1
ATOM 3769 O O . SER A 1 469 ? 0.770 -4.678 3.010 1.00 88.62 469 SER A O 1
ATOM 3771 N N . ARG A 1 470 ? 1.227 -6.888 3.081 1.00 85.12 470 ARG A N 1
ATOM 3772 C CA . ARG A 1 470 ? 0.110 -7.309 2.263 1.00 85.12 470 ARG A CA 1
ATOM 3773 C C . ARG A 1 470 ? -0.792 -8.225 3.059 1.00 85.12 470 ARG A C 1
ATOM 3775 O O . ARG A 1 470 ? -0.432 -9.351 3.401 1.00 85.12 470 ARG A O 1
ATOM 3782 N N . ARG A 1 471 ? -2.025 -7.770 3.230 1.00 82.75 471 ARG A N 1
ATOM 3783 C CA . ARG A 1 471 ? -3.067 -8.533 3.895 1.00 82.75 471 ARG A CA 1
ATOM 3784 C C . ARG A 1 471 ? -3.976 -9.207 2.875 1.00 82.75 471 ARG A C 1
ATOM 3786 O O . ARG A 1 471 ? -4.600 -8.549 2.040 1.00 82.75 471 ARG A O 1
ATOM 3793 N N . ALA A 1 472 ? -4.024 -10.533 2.933 1.00 86.00 472 ALA A N 1
ATOM 3794 C CA . ALA A 1 472 ? -4.847 -11.358 2.061 1.00 86.00 472 ALA A CA 1
ATOM 3795 C C . ALA A 1 472 ? -5.754 -12.256 2.903 1.00 86.00 472 ALA A C 1
ATOM 3797 O O . ALA A 1 472 ? -5.273 -12.977 3.770 1.00 86.00 472 ALA A O 1
ATOM 3798 N N . LEU A 1 473 ? -7.055 -12.213 2.633 1.00 83.75 473 LEU A N 1
ATOM 3799 C CA . LEU A 1 473 ? -8.037 -13.100 3.246 1.00 83.75 473 LEU A CA 1
ATOM 3800 C C . LEU A 1 473 ? -8.228 -14.328 2.346 1.00 83.75 473 LEU A C 1
ATOM 3802 O O . LEU A 1 473 ? -8.411 -14.185 1.131 1.00 83.75 473 LEU A O 1
ATOM 3806 N N . ARG A 1 474 ? -8.167 -15.522 2.946 1.00 86.81 474 ARG A N 1
ATOM 3807 C CA . ARG A 1 474 ? -8.324 -16.833 2.291 1.00 86.81 474 ARG A CA 1
ATOM 3808 C C . ARG A 1 474 ? -9.121 -17.782 3.188 1.00 86.81 474 ARG A C 1
ATOM 3810 O O . ARG A 1 474 ? -9.077 -17.614 4.407 1.00 86.81 474 ARG A O 1
ATOM 3817 N N . GLY A 1 475 ? -9.788 -18.771 2.586 1.00 81.62 475 GLY A N 1
ATOM 3818 C CA . GLY A 1 475 ? -10.464 -19.870 3.294 1.00 81.62 475 GLY A CA 1
ATOM 3819 C C . GLY A 1 475 ? -11.303 -19.390 4.480 1.00 81.62 475 GLY A C 1
ATOM 3820 O O . GLY A 1 475 ? -12.102 -18.464 4.334 1.00 81.62 475 GLY A O 1
ATOM 3821 N N . GLU A 1 476 ? -11.030 -19.935 5.668 1.00 76.44 476 GLU A N 1
ATOM 3822 C CA . GLU A 1 476 ? -11.731 -19.621 6.923 1.00 76.44 476 GLU A CA 1
ATOM 3823 C C . GLU A 1 476 ? -11.839 -18.118 7.238 1.00 76.44 476 GLU A C 1
ATOM 3825 O O . GLU A 1 476 ? -12.847 -17.661 7.775 1.00 76.44 476 GLU A O 1
ATOM 3830 N N . SER A 1 477 ? -10.824 -17.313 6.895 1.00 74.31 477 SER A N 1
ATOM 3831 C CA . SER A 1 477 ? -10.856 -15.860 7.151 1.00 74.31 477 SER A CA 1
ATOM 3832 C C . SER A 1 477 ? -11.917 -15.141 6.312 1.00 74.31 477 SER A C 1
ATOM 3834 O O . SER A 1 477 ? -12.391 -14.068 6.680 1.00 74.31 477 SER A O 1
ATOM 3836 N N . VAL A 1 478 ? -12.262 -15.708 5.155 1.00 81.19 478 VAL A N 1
ATOM 3837 C CA . VAL A 1 478 ? -13.323 -15.213 4.271 1.00 81.19 478 VAL A CA 1
ATOM 3838 C C . VAL A 1 478 ? -14.669 -15.798 4.690 1.00 81.19 478 VAL A C 1
ATOM 3840 O O . VAL A 1 478 ? -15.659 -15.075 4.669 1.00 81.19 478 VAL A O 1
ATOM 3843 N N . GLU A 1 479 ? -14.703 -17.062 5.126 1.00 80.06 479 GLU A N 1
ATOM 3844 C CA . GLU A 1 479 ? -15.920 -17.734 5.606 1.00 80.06 479 GLU A CA 1
ATOM 3845 C C . GLU A 1 479 ? -16.548 -17.037 6.809 1.00 80.06 479 GLU A C 1
ATOM 3847 O O . GLU A 1 479 ? -17.768 -16.897 6.865 1.00 80.06 479 GLU A O 1
ATOM 3852 N N . LYS A 1 480 ? -15.717 -16.566 7.744 1.00 72.69 480 LYS A N 1
ATOM 3853 C CA . LYS A 1 480 ? -16.163 -15.825 8.934 1.00 72.69 480 LYS A CA 1
ATOM 3854 C C . LYS A 1 480 ? -16.677 -14.420 8.599 1.00 72.69 480 LYS A C 1
ATOM 3856 O O . LYS A 1 480 ? -17.364 -13.798 9.403 1.00 72.69 480 LYS A O 1
ATOM 3861 N N . ASN A 1 481 ? -16.387 -13.911 7.398 1.00 72.56 481 ASN A N 1
ATOM 3862 C CA . ASN A 1 481 ? -16.807 -12.582 6.978 1.00 72.56 481 ASN A CA 1
ATOM 3863 C C . ASN A 1 481 ? -18.053 -12.631 6.080 1.00 72.56 481 ASN A C 1
ATOM 3865 O O . ASN A 1 481 ? -17.946 -12.822 4.869 1.00 72.56 481 ASN A O 1
ATOM 3869 N N . GLU A 1 482 ? -19.225 -12.331 6.644 1.00 72.69 482 GLU A N 1
ATOM 3870 C CA . GLU A 1 482 ? -20.517 -12.299 5.928 1.00 72.69 482 GLU A CA 1
ATOM 3871 C C . GLU A 1 482 ? -20.511 -11.449 4.643 1.00 72.69 482 GLU A C 1
ATOM 3873 O O . GLU A 1 482 ? -21.232 -11.727 3.688 1.00 72.69 482 GLU A O 1
ATOM 3878 N N . THR A 1 483 ? -19.660 -10.418 4.565 1.00 74.75 483 THR A N 1
ATOM 3879 C CA . THR A 1 483 ? -19.577 -9.565 3.365 1.00 74.75 483 THR A CA 1
ATOM 3880 C C . THR A 1 483 ? -18.915 -10.293 2.189 1.00 74.75 483 THR A C 1
ATOM 3882 O O . THR A 1 483 ? -19.246 -10.040 1.025 1.00 74.75 483 THR A O 1
ATOM 3885 N N . TYR A 1 484 ? -17.960 -11.178 2.480 1.00 79.69 484 TYR A N 1
ATOM 3886 C CA . TYR A 1 484 ? -17.058 -11.768 1.491 1.00 79.69 484 TYR A CA 1
ATOM 3887 C C . TYR A 1 484 ? -17.237 -13.274 1.311 1.00 79.69 484 TYR A C 1
ATOM 3889 O O . TYR A 1 484 ? -16.818 -13.789 0.276 1.00 79.69 484 TYR A O 1
ATOM 3897 N N . LYS A 1 485 ? -17.911 -13.961 2.242 1.00 85.00 485 LYS A N 1
ATOM 3898 C CA . LYS A 1 485 ? -18.195 -15.402 2.185 1.00 85.00 485 LYS A CA 1
ATOM 3899 C C . LYS A 1 485 ? -18.807 -15.842 0.855 1.00 85.00 485 LYS A C 1
ATOM 3901 O O . LYS A 1 485 ? -18.434 -16.881 0.330 1.00 85.00 485 LYS A O 1
ATOM 3906 N N . LYS A 1 486 ? -19.668 -15.010 0.259 1.00 86.38 486 LYS A N 1
ATOM 3907 C CA . LYS A 1 486 ? -20.278 -15.257 -1.060 1.00 86.38 486 LYS A CA 1
ATOM 3908 C C . LYS A 1 486 ? -19.276 -15.514 -2.189 1.00 86.38 486 LYS A C 1
ATOM 3910 O O . LYS A 1 486 ? -19.641 -16.128 -3.173 1.00 86.38 486 LYS A O 1
ATOM 3915 N N . PHE A 1 487 ? -18.036 -15.030 -2.088 1.00 86.75 487 PHE A N 1
ATOM 3916 C CA . PHE A 1 487 ? -17.025 -15.272 -3.121 1.00 86.75 487 PHE A CA 1
ATOM 3917 C C . PHE A 1 487 ? -16.446 -16.689 -3.071 1.00 86.75 487 PHE A C 1
ATOM 3919 O O . PHE A 1 487 ? -15.765 -17.083 -4.010 1.00 86.75 487 PHE A O 1
ATOM 3926 N N . LEU A 1 488 ? -16.686 -17.437 -1.992 1.00 86.06 488 LEU A N 1
ATOM 3927 C CA . LEU A 1 488 ? -16.290 -18.841 -1.883 1.00 86.06 488 LEU A CA 1
ATOM 3928 C C . LEU A 1 488 ? -17.254 -19.775 -2.618 1.00 86.06 488 LEU A C 1
ATOM 3930 O O . LEU A 1 488 ? -16.892 -20.915 -2.887 1.00 86.06 488 LEU A O 1
ATOM 3934 N N . ASP A 1 489 ? -18.455 -19.293 -2.940 1.00 85.75 489 ASP A N 1
ATOM 3935 C CA . ASP A 1 489 ? -19.424 -20.025 -3.743 1.00 85.75 489 ASP A CA 1
ATOM 3936 C C . ASP A 1 489 ? -18.929 -20.109 -5.205 1.00 85.75 489 ASP A C 1
ATOM 3938 O O . ASP A 1 489 ? -18.750 -19.064 -5.846 1.00 85.75 489 ASP A O 1
ATOM 3942 N N . PRO A 1 490 ? -18.686 -21.318 -5.751 1.00 82.19 490 PRO A N 1
ATOM 3943 C CA . PRO A 1 490 ? -18.219 -21.500 -7.125 1.00 82.19 490 PRO A CA 1
ATOM 3944 C C . PRO A 1 490 ? -19.149 -20.908 -8.191 1.00 82.19 490 PRO A C 1
ATOM 3946 O O . PRO A 1 490 ? -18.667 -20.535 -9.269 1.00 82.19 490 PRO A O 1
ATOM 3949 N N . ASP A 1 491 ? -20.446 -20.793 -7.891 1.00 85.44 491 ASP A N 1
ATOM 3950 C CA . ASP A 1 491 ? -21.460 -20.257 -8.802 1.00 85.44 491 ASP A CA 1
ATOM 3951 C C . ASP A 1 491 ? -21.415 -18.722 -8.870 1.00 85.44 491 ASP A C 1
ATOM 3953 O O . ASP A 1 491 ? -21.894 -18.098 -9.824 1.00 85.44 491 ASP A O 1
ATOM 3957 N N . VAL A 1 492 ? -20.766 -18.077 -7.897 1.00 84.81 492 VAL A N 1
ATOM 3958 C CA . VAL A 1 492 ? -20.605 -16.625 -7.856 1.00 84.81 492 VAL A CA 1
ATOM 3959 C C . VAL A 1 492 ? -19.408 -16.203 -8.706 1.00 84.81 492 VAL A C 1
ATOM 3961 O O . VAL A 1 492 ? -18.260 -16.141 -8.262 1.00 84.81 492 VAL A O 1
ATOM 3964 N N . LYS A 1 493 ? -19.682 -15.831 -9.960 1.00 87.94 493 LYS A N 1
ATOM 3965 C CA . LYS A 1 493 ? -18.673 -15.294 -10.885 1.00 87.94 493 LYS A CA 1
ATOM 3966 C C . LYS A 1 493 ? -18.660 -13.767 -10.882 1.00 87.94 493 LYS A C 1
ATOM 3968 O O . LYS A 1 493 ? -19.682 -13.112 -11.064 1.00 87.94 493 LYS A O 1
ATOM 3973 N N . VAL A 1 494 ? -17.473 -13.180 -10.716 1.00 89.94 494 VAL A N 1
ATOM 3974 C CA . VAL A 1 494 ? -17.266 -11.720 -10.839 1.00 89.94 494 VAL A CA 1
ATOM 3975 C C . VAL A 1 494 ? -16.890 -11.323 -12.265 1.00 89.94 494 VAL A C 1
ATOM 3977 O O . VAL A 1 494 ? -17.246 -10.238 -12.730 1.00 89.94 494 VAL A O 1
ATOM 3980 N N . LEU A 1 495 ? -16.196 -12.215 -12.969 1.00 91.38 495 LEU A N 1
ATOM 3981 C CA . LEU A 1 495 ? -15.815 -12.068 -14.366 1.00 91.38 495 LEU A CA 1
ATOM 3982 C C . LEU A 1 495 ? -16.327 -13.248 -15.176 1.00 91.38 495 LEU A C 1
ATOM 3984 O O . LEU A 1 495 ? -16.357 -14.376 -14.689 1.00 91.38 495 LEU A O 1
ATOM 3988 N N . VAL A 1 496 ? -16.674 -12.965 -16.424 1.00 89.62 496 VAL A N 1
ATOM 3989 C CA . VAL A 1 496 ? -17.053 -13.954 -17.426 1.00 89.62 496 VAL A CA 1
ATOM 3990 C C . VAL A 1 496 ? -16.258 -13.714 -18.703 1.00 89.62 496 VAL A C 1
ATOM 3992 O O . VAL A 1 496 ? -15.970 -12.575 -19.083 1.00 89.62 496 VAL A O 1
ATOM 3995 N N . GLN A 1 497 ? -15.878 -14.804 -19.360 1.00 85.25 497 GLN A N 1
ATOM 3996 C CA . GLN A 1 497 ? -15.265 -14.757 -20.678 1.00 85.25 497 GLN A CA 1
ATOM 3997 C C . GLN A 1 497 ? -16.366 -14.734 -21.734 1.00 85.25 497 GLN A C 1
ATOM 3999 O O . GLN A 1 497 ? -17.260 -15.579 -21.723 1.00 85.25 497 GLN A O 1
ATOM 4004 N N . VAL A 1 498 ? -16.292 -13.778 -22.656 1.00 78.50 498 VAL A N 1
ATOM 4005 C CA . VAL A 1 498 ? -17.281 -13.638 -23.728 1.00 78.50 498 VAL A CA 1
ATOM 4006 C C . VAL A 1 498 ? -16.669 -14.126 -25.028 1.00 78.50 498 VAL A C 1
ATOM 4008 O O . VAL A 1 498 ? -15.612 -13.647 -25.440 1.00 78.50 498 VAL A O 1
ATOM 4011 N N . HIS A 1 499 ? -17.345 -15.057 -25.696 1.00 62.69 499 HIS A N 1
ATOM 4012 C CA . HIS A 1 499 ? -17.005 -15.435 -27.063 1.00 62.69 499 HIS A CA 1
ATOM 4013 C C . HIS A 1 499 ? -17.652 -14.422 -28.010 1.00 62.69 499 HIS A C 1
ATOM 4015 O O . HIS A 1 499 ? -18.850 -14.476 -28.274 1.00 62.69 499 HIS A O 1
ATOM 4021 N N . SER A 1 500 ? -16.876 -13.445 -28.479 1.00 53.88 500 SER A N 1
ATOM 4022 C CA . SER A 1 500 ? -17.323 -12.549 -29.546 1.00 53.88 500 SER A CA 1
ATOM 4023 C C . SER A 1 500 ? -17.040 -13.196 -30.901 1.00 53.88 500 SER A C 1
ATOM 4025 O O . SER A 1 500 ? -15.873 -13.330 -31.268 1.00 53.88 500 SER A O 1
ATOM 4027 N N . TYR A 1 501 ? -18.088 -13.550 -31.650 1.00 49.97 501 TYR A N 1
ATOM 4028 C CA . TYR A 1 501 ? -17.958 -14.051 -33.026 1.00 49.97 501 TYR A CA 1
ATOM 4029 C C . TYR A 1 501 ? -17.395 -12.982 -33.989 1.00 49.97 501 TYR A C 1
ATOM 4031 O O . TYR A 1 501 ? -16.770 -13.331 -34.984 1.00 49.97 501 TYR A O 1
ATOM 4039 N N . ASP A 1 502 ? -17.513 -11.692 -33.643 1.00 43.31 502 ASP A N 1
ATOM 4040 C CA . ASP A 1 502 ? -17.179 -10.560 -34.529 1.00 43.31 502 ASP A CA 1
ATOM 4041 C C . ASP A 1 502 ? -15.744 -10.018 -34.403 1.00 43.31 502 ASP A C 1
ATOM 4043 O O . ASP A 1 502 ? -15.371 -9.054 -35.067 1.00 43.31 502 ASP A O 1
ATOM 4047 N N . PHE A 1 503 ? -14.910 -10.622 -33.558 1.00 44.31 503 PHE A N 1
ATOM 4048 C CA . PHE A 1 503 ? -13.510 -10.230 -33.404 1.00 44.31 503 PHE A CA 1
ATOM 4049 C C . PHE A 1 503 ? -12.619 -11.447 -33.652 1.00 44.31 503 PHE A C 1
ATOM 4051 O O . PHE A 1 503 ? -12.151 -12.090 -32.714 1.00 44.31 503 PHE A O 1
ATOM 4058 N N . GLN A 1 504 ? -12.348 -11.748 -34.925 1.00 38.69 504 GLN A N 1
ATOM 4059 C CA . GLN A 1 504 ? -11.165 -12.535 -35.280 1.00 38.69 504 GLN A CA 1
ATOM 4060 C C . GLN A 1 504 ? -9.929 -11.752 -34.804 1.00 38.69 504 GLN A C 1
ATOM 4062 O O . GLN A 1 504 ? -9.480 -10.820 -35.468 1.00 38.69 504 GLN A O 1
ATOM 4067 N N . ARG A 1 505 ? -9.419 -12.044 -33.602 1.00 48.00 505 ARG A N 1
ATOM 4068 C CA . ARG A 1 505 ? -8.279 -11.319 -33.020 1.00 48.00 505 ARG A CA 1
ATOM 4069 C C . ARG A 1 505 ? -6.973 -12.044 -33.302 1.00 48.00 505 ARG A C 1
ATOM 4071 O O . ARG A 1 505 ? -6.817 -13.208 -32.954 1.00 48.00 505 ARG A O 1
ATOM 4078 N N . ARG A 1 506 ? -6.031 -11.296 -33.879 1.00 43.00 506 ARG A N 1
ATOM 4079 C CA . ARG A 1 506 ? -4.677 -11.724 -34.247 1.00 43.00 506 ARG A CA 1
ATOM 4080 C C . ARG A 1 506 ? -3.703 -11.889 -33.064 1.00 43.00 506 ARG A C 1
ATOM 4082 O O . ARG A 1 506 ? -2.627 -12.412 -33.293 1.00 43.00 506 ARG A O 1
ATOM 4089 N N . ASP A 1 507 ? -4.083 -11.561 -31.820 1.00 51.59 507 ASP A N 1
ATOM 4090 C CA . ASP A 1 507 ? -3.094 -11.357 -30.735 1.00 51.59 507 ASP A CA 1
ATOM 4091 C C . ASP A 1 507 ? -3.402 -12.054 -29.384 1.00 51.59 507 ASP A C 1
ATOM 4093 O O . ASP A 1 507 ? -2.974 -11.589 -28.329 1.00 51.59 507 ASP A O 1
ATOM 4097 N N . GLY A 1 508 ? -4.196 -13.134 -29.343 1.00 55.38 508 GLY A N 1
ATOM 4098 C CA . GLY A 1 508 ? -4.389 -13.923 -28.102 1.00 55.38 508 GLY A CA 1
ATOM 4099 C C . GLY A 1 508 ? -5.088 -13.199 -26.929 1.00 55.38 508 GLY A C 1
ATOM 4100 O O . GLY A 1 508 ? -5.053 -13.660 -25.784 1.00 55.38 508 GLY A O 1
ATOM 4101 N N . VAL A 1 509 ? -5.735 -12.056 -27.189 1.00 63.59 509 VAL A N 1
ATOM 4102 C CA . VAL A 1 509 ? -6.418 -11.232 -26.177 1.00 63.59 509 VAL A CA 1
ATOM 4103 C C . VAL A 1 509 ? -7.799 -11.804 -25.842 1.00 63.59 509 VAL A C 1
ATOM 4105 O O . VAL A 1 509 ? -8.743 -11.655 -26.619 1.00 63.59 509 VAL A O 1
ATOM 4108 N N . THR A 1 510 ? -7.943 -12.380 -24.645 1.00 67.38 510 THR A N 1
ATOM 4109 C CA . THR A 1 510 ? -9.228 -12.843 -24.097 1.00 67.38 510 THR A CA 1
ATOM 4110 C C . THR A 1 510 ? -10.196 -11.677 -23.896 1.00 67.38 510 THR A C 1
ATOM 4112 O O . THR A 1 510 ? -9.855 -10.702 -23.220 1.00 67.38 510 THR A O 1
ATOM 4115 N N . THR A 1 511 ? -11.414 -11.778 -24.430 1.00 80.00 511 THR A N 1
ATOM 4116 C CA . THR A 1 511 ? -12.489 -10.808 -24.175 1.00 80.00 511 THR A CA 1
ATOM 4117 C C . THR A 1 511 ? -13.142 -11.106 -22.825 1.00 80.00 511 THR A C 1
ATOM 4119 O O . THR A 1 511 ? -13.778 -12.144 -22.640 1.00 80.00 511 THR A O 1
ATOM 4122 N N . LEU A 1 512 ? -12.967 -10.189 -21.872 1.00 87.50 512 LEU A N 1
ATOM 4123 C CA . LEU A 1 512 ? -13.536 -10.274 -20.527 1.00 87.50 512 LEU A CA 1
ATOM 4124 C C . LEU A 1 512 ? -14.735 -9.333 -20.390 1.00 87.50 512 LEU A C 1
ATOM 4126 O O . LEU A 1 512 ? -14.730 -8.228 -20.935 1.00 87.50 512 LEU A O 1
ATOM 4130 N N . GLN A 1 513 ? -15.718 -9.746 -19.598 1.00 90.56 513 GLN A N 1
ATOM 4131 C CA . GLN A 1 513 ? -16.851 -8.924 -19.190 1.00 90.56 513 GLN A CA 1
ATOM 4132 C C . GLN A 1 513 ? -17.093 -9.079 -17.684 1.00 90.56 513 GLN A C 1
ATOM 4134 O O . GLN A 1 513 ? -16.892 -10.146 -17.101 1.00 90.56 513 GLN A O 1
ATOM 4139 N N . ILE A 1 514 ? -17.502 -7.988 -17.042 1.00 91.81 514 ILE A N 1
ATOM 4140 C CA . ILE A 1 514 ? -17.899 -7.966 -15.633 1.00 91.81 514 ILE A CA 1
ATOM 4141 C C . ILE A 1 514 ? -19.303 -8.556 -15.514 1.00 91.81 514 ILE A C 1
ATOM 4143 O O . ILE A 1 514 ? -20.221 -8.130 -16.219 1.00 91.81 514 ILE A O 1
ATOM 4147 N N . HIS A 1 515 ? -19.480 -9.504 -14.596 1.00 91.31 515 HIS A N 1
ATOM 4148 C CA . HIS A 1 515 ? -20.787 -10.097 -14.340 1.00 91.31 515 HIS A CA 1
ATOM 4149 C C . HIS A 1 515 ? -21.803 -9.022 -13.884 1.00 91.31 515 HIS A C 1
ATOM 4151 O O . HIS A 1 515 ? -21.429 -8.160 -13.078 1.00 91.31 515 HIS A O 1
ATOM 4157 N N . PRO A 1 516 ? -23.080 -9.061 -14.327 1.00 89.06 516 PRO A N 1
ATOM 4158 C CA . PRO A 1 516 ? -24.069 -8.003 -14.076 1.00 89.06 516 PRO A CA 1
ATOM 4159 C C . PRO A 1 516 ? -24.180 -7.536 -12.620 1.00 89.06 516 PRO A C 1
ATOM 4161 O O . PRO A 1 516 ? -24.212 -6.340 -12.350 1.00 89.06 516 PRO A O 1
ATOM 4164 N N . HIS A 1 517 ? -24.127 -8.464 -11.659 1.00 87.94 517 HIS A N 1
ATOM 4165 C CA . HIS A 1 517 ? -24.198 -8.149 -10.222 1.00 87.94 517 HIS A CA 1
ATOM 4166 C C . HIS A 1 517 ? -23.051 -7.262 -9.694 1.00 87.94 517 HIS A C 1
ATOM 4168 O O . HIS A 1 517 ? -23.150 -6.718 -8.595 1.00 87.94 517 HIS A O 1
ATOM 4174 N N . TYR A 1 518 ? -21.954 -7.128 -10.443 1.00 88.19 518 TYR A N 1
ATOM 4175 C CA . TYR A 1 518 ? -20.743 -6.418 -10.020 1.00 88.19 518 TYR A CA 1
ATOM 4176 C C . TYR A 1 518 ? -20.384 -5.222 -10.911 1.00 88.19 518 TYR A C 1
ATOM 4178 O O . TYR A 1 518 ? -19.365 -4.561 -10.674 1.00 88.19 518 TYR A O 1
ATOM 4186 N N . GLN A 1 519 ? -21.215 -4.907 -11.905 1.00 87.69 519 GLN A N 1
ATOM 4187 C CA . GLN A 1 519 ? -21.051 -3.717 -12.738 1.00 87.69 519 GLN A CA 1
ATOM 4188 C C . GLN A 1 519 ? -21.034 -2.446 -11.866 1.00 87.69 519 GLN A C 1
ATOM 4190 O O . GLN A 1 519 ? -21.686 -2.359 -10.827 1.00 87.69 519 GLN A O 1
ATOM 4195 N N . GLY A 1 520 ? -20.185 -1.476 -12.220 1.00 82.50 520 GLY A N 1
ATOM 4196 C CA . GLY A 1 520 ? -19.954 -0.254 -11.431 1.00 82.50 520 GLY A CA 1
ATOM 4197 C C . GLY A 1 520 ? -19.023 -0.405 -10.210 1.00 82.50 520 GLY A C 1
ATOM 4198 O O . GLY A 1 520 ? -18.435 0.592 -9.756 1.00 82.50 520 GLY A O 1
ATOM 4199 N N . ASN A 1 521 ? -18.807 -1.632 -9.716 1.00 85.44 521 ASN A N 1
ATOM 4200 C CA . ASN A 1 521 ? -17.918 -1.923 -8.580 1.00 85.44 521 ASN A CA 1
ATOM 4201 C C . ASN A 1 521 ? -16.494 -2.316 -8.991 1.00 85.44 521 ASN A C 1
ATOM 4203 O O . ASN A 1 521 ? -15.567 -2.163 -8.191 1.00 85.44 521 ASN A O 1
ATOM 4207 N N . VAL A 1 522 ? -16.312 -2.762 -10.234 1.00 89.44 522 VAL A N 1
ATOM 4208 C CA . VAL A 1 522 ? -15.021 -3.179 -10.793 1.00 89.44 522 VAL A CA 1
ATOM 4209 C C . VAL A 1 522 ? -14.504 -2.107 -11.755 1.00 89.44 522 VAL A C 1
ATOM 4211 O O . VAL A 1 522 ? -15.001 -2.024 -12.871 1.00 89.44 522 VAL A O 1
ATOM 4214 N N . PRO A 1 523 ? -13.540 -1.250 -11.364 1.00 85.56 523 PRO A N 1
ATOM 4215 C CA . PRO A 1 523 ? -13.019 -0.206 -12.250 1.00 85.56 523 PRO A CA 1
ATOM 4216 C C . PRO A 1 523 ? -11.975 -0.703 -13.263 1.00 85.56 523 PRO A C 1
ATOM 4218 O O . PRO A 1 523 ? -11.822 -0.093 -14.319 1.00 85.56 523 PRO A O 1
ATOM 4221 N N . PHE A 1 524 ? -11.224 -1.761 -12.939 1.00 89.25 524 PHE A N 1
ATOM 4222 C CA . PHE A 1 524 ? -10.205 -2.336 -13.821 1.00 89.25 524 PHE A CA 1
ATOM 4223 C C . PHE A 1 524 ? -9.868 -3.783 -13.430 1.00 89.25 524 PHE A C 1
ATOM 4225 O O . PHE A 1 524 ? -10.034 -4.181 -12.273 1.00 89.25 524 PHE A O 1
ATOM 4232 N N . VAL A 1 525 ? -9.348 -4.551 -14.387 1.00 92.38 525 VAL A N 1
ATOM 4233 C CA . VAL A 1 525 ? -8.891 -5.938 -14.217 1.00 92.38 525 VAL A CA 1
ATOM 4234 C C . VAL A 1 525 ? -7.492 -6.083 -14.797 1.00 92.38 525 VAL A C 1
ATOM 4236 O O . VAL A 1 525 ? -7.185 -5.526 -15.847 1.00 92.38 525 VAL A O 1
ATOM 4239 N N . ARG A 1 526 ? -6.638 -6.862 -14.131 1.00 92.38 526 ARG A N 1
ATOM 4240 C CA . ARG A 1 526 ? -5.332 -7.259 -14.665 1.00 92.38 526 ARG A CA 1
ATOM 4241 C C . ARG A 1 526 ? -5.246 -8.772 -14.774 1.00 92.38 526 ARG A C 1
ATOM 4243 O O . ARG A 1 526 ? -5.210 -9.448 -13.745 1.00 92.38 526 ARG A O 1
ATOM 4250 N N . ARG A 1 527 ? -5.164 -9.290 -15.999 1.00 93.25 527 ARG A N 1
ATOM 4251 C CA . ARG A 1 527 ? -4.748 -10.675 -16.260 1.00 93.25 527 ARG A CA 1
ATOM 4252 C C . ARG A 1 527 ? -3.232 -10.732 -16.136 1.00 93.25 527 ARG A C 1
ATOM 4254 O O . ARG A 1 527 ? -2.547 -9.859 -16.663 1.00 93.25 527 ARG A O 1
ATOM 4261 N N . ARG A 1 528 ? -2.718 -11.708 -15.396 1.00 92.56 528 ARG A N 1
ATOM 4262 C CA . ARG A 1 528 ? -1.293 -11.857 -15.098 1.00 92.56 528 ARG A CA 1
ATOM 4263 C C . ARG A 1 528 ? -0.864 -13.296 -15.325 1.00 92.56 528 ARG A C 1
ATOM 4265 O O . ARG A 1 528 ? -1.301 -14.167 -14.577 1.00 92.56 528 ARG A O 1
ATOM 4272 N N . VAL A 1 529 ? 0.028 -13.520 -16.279 1.00 92.44 529 VAL A N 1
ATOM 4273 C CA . VAL A 1 529 ? 0.778 -14.774 -16.403 1.00 92.44 529 VAL A CA 1
ATOM 4274 C C . VAL A 1 529 ? 2.109 -14.560 -15.696 1.00 92.44 529 VAL A C 1
ATOM 4276 O O . VAL A 1 529 ? 2.879 -13.688 -16.075 1.00 92.44 529 VAL A O 1
ATOM 4279 N N . ILE A 1 530 ? 2.331 -15.266 -14.591 1.00 93.00 530 ILE A N 1
ATOM 4280 C CA . ILE A 1 530 ? 3.460 -15.057 -13.680 1.00 93.00 530 ILE A CA 1
ATOM 4281 C C . ILE A 1 530 ? 4.367 -16.280 -13.749 1.00 93.00 530 ILE A C 1
ATOM 4283 O O . ILE A 1 530 ? 4.005 -17.322 -13.195 1.00 93.00 530 ILE A O 1
ATOM 4287 N N . ARG A 1 531 ? 5.544 -16.113 -14.349 1.00 91.69 531 ARG A N 1
ATOM 4288 C CA . ARG A 1 531 ? 6.660 -17.062 -14.301 1.00 91.69 531 ARG A CA 1
ATOM 4289 C C . ARG A 1 531 ? 7.576 -16.684 -13.139 1.00 91.69 531 ARG A C 1
ATOM 4291 O O . ARG A 1 531 ? 7.866 -15.498 -12.944 1.00 91.69 531 ARG A O 1
ATOM 4298 N N . ARG A 1 532 ? 7.955 -17.659 -12.316 1.00 92.88 532 ARG A N 1
ATOM 4299 C CA . ARG A 1 532 ? 8.778 -17.467 -11.115 1.00 92.88 532 ARG A CA 1
ATOM 4300 C C . ARG A 1 532 ? 10.075 -18.239 -11.243 1.00 92.88 532 ARG A C 1
ATOM 4302 O O . ARG A 1 532 ? 10.046 -19.424 -11.564 1.00 92.88 532 ARG A O 1
ATOM 4309 N N . PHE A 1 533 ? 11.161 -17.568 -10.891 1.00 90.56 533 PHE A N 1
ATOM 4310 C CA . PHE A 1 533 ? 12.508 -18.093 -10.987 1.00 90.56 533 PHE A CA 1
ATOM 4311 C C . PHE A 1 533 ? 13.244 -17.952 -9.656 1.00 90.56 533 PHE A C 1
ATOM 4313 O O . PHE A 1 533 ? 13.008 -16.986 -8.918 1.00 90.56 533 PHE A O 1
ATOM 4320 N N . ARG A 1 534 ? 14.127 -18.907 -9.372 1.00 89.69 534 ARG A N 1
ATOM 4321 C CA . ARG A 1 534 ? 15.084 -18.911 -8.253 1.00 89.69 534 ARG A CA 1
ATOM 4322 C C . ARG A 1 534 ? 16.427 -19.429 -8.754 1.00 89.69 534 ARG A C 1
ATOM 4324 O O . ARG A 1 534 ? 16.449 -20.117 -9.768 1.00 89.69 534 ARG A O 1
ATOM 4331 N N . ALA A 1 535 ? 17.512 -19.076 -8.074 1.00 83.94 535 ALA A N 1
ATOM 4332 C CA . ALA A 1 535 ? 18.818 -19.656 -8.374 1.00 83.94 535 ALA A CA 1
ATOM 4333 C C . ALA A 1 535 ? 18.768 -21.181 -8.179 1.00 83.94 535 ALA A C 1
ATOM 4335 O O . ALA A 1 535 ? 18.084 -21.648 -7.265 1.00 83.94 535 ALA A O 1
ATOM 4336 N N . ALA A 1 536 ? 19.460 -21.934 -9.034 1.00 79.62 536 ALA A N 1
ATOM 4337 C CA . ALA A 1 536 ? 19.579 -23.381 -8.881 1.00 79.62 536 ALA A CA 1
ATOM 4338 C C . ALA A 1 536 ? 20.325 -23.753 -7.582 1.00 79.62 536 ALA A C 1
ATOM 4340 O O . ALA A 1 536 ? 21.211 -23.024 -7.123 1.00 79.62 536 ALA A O 1
ATOM 4341 N N . ASP A 1 537 ? 19.960 -24.894 -6.990 1.00 70.00 537 ASP A N 1
ATOM 4342 C CA . ASP A 1 537 ? 20.446 -25.342 -5.673 1.00 70.00 537 ASP A CA 1
ATOM 4343 C C . ASP A 1 537 ? 21.962 -25.633 -5.640 1.00 70.00 537 ASP A C 1
ATOM 4345 O O . ASP A 1 537 ? 22.579 -25.636 -4.574 1.00 70.00 537 ASP A O 1
ATOM 4349 N N . ASP A 1 538 ? 22.578 -25.881 -6.797 1.00 67.31 538 ASP A N 1
ATOM 4350 C CA . ASP A 1 538 ? 23.998 -26.203 -6.955 1.00 67.31 538 ASP A CA 1
ATOM 4351 C C . ASP A 1 538 ? 24.906 -24.963 -7.050 1.00 67.31 538 ASP A C 1
ATOM 4353 O O . ASP A 1 538 ? 26.137 -25.081 -7.015 1.00 67.31 538 ASP A O 1
ATOM 4357 N N . VAL A 1 539 ? 24.326 -23.761 -7.103 1.00 63.88 539 VAL A N 1
ATOM 4358 C CA . VAL A 1 539 ? 25.086 -22.516 -7.201 1.00 63.88 539 VAL A CA 1
ATOM 4359 C C . VAL A 1 539 ? 25.379 -21.953 -5.815 1.00 63.88 539 VAL A C 1
ATOM 4361 O O . VAL A 1 539 ? 24.503 -21.431 -5.123 1.00 63.88 539 VAL A O 1
ATOM 4364 N N . GLN A 1 540 ? 26.654 -21.985 -5.418 1.00 58.44 540 GLN A N 1
ATOM 4365 C CA . GLN A 1 540 ? 27.124 -21.291 -4.217 1.00 58.44 540 GLN A CA 1
ATOM 4366 C C . GLN A 1 540 ? 27.120 -19.774 -4.435 1.00 58.44 540 GLN A C 1
ATOM 4368 O O . GLN A 1 540 ? 28.130 -19.152 -4.769 1.00 58.44 540 GLN A O 1
ATOM 4373 N N . HIS A 1 541 ? 25.963 -19.160 -4.234 1.00 63.38 541 HIS A N 1
ATOM 4374 C CA . HIS A 1 541 ? 25.857 -17.729 -4.015 1.00 63.38 541 HIS A CA 1
ATOM 4375 C C . HIS A 1 541 ? 25.823 -17.400 -2.515 1.00 63.38 541 HIS A C 1
ATOM 4377 O O . HIS A 1 541 ? 25.732 -18.274 -1.654 1.00 63.38 541 HIS A O 1
ATOM 4383 N N . SER A 1 542 ? 25.912 -16.112 -2.184 1.00 66.31 542 SER A N 1
ATOM 4384 C CA . SER A 1 542 ? 25.543 -15.603 -0.860 1.00 66.31 542 SER A CA 1
ATOM 4385 C C . SER A 1 542 ? 24.141 -16.088 -0.470 1.00 66.31 542 SER A C 1
ATOM 4387 O O . SER A 1 542 ? 23.253 -16.176 -1.318 1.00 66.31 542 SER A O 1
ATOM 4389 N N . ARG A 1 543 ? 23.909 -16.314 0.833 1.00 67.56 543 ARG A N 1
ATOM 4390 C CA . ARG A 1 543 ? 22.592 -16.690 1.393 1.00 67.56 543 ARG A CA 1
ATOM 4391 C C . ARG A 1 543 ? 21.445 -15.830 0.845 1.00 67.56 543 ARG A C 1
ATOM 4393 O O . ARG A 1 543 ? 20.356 -16.330 0.600 1.00 67.56 543 ARG A O 1
ATOM 4400 N N . PHE A 1 544 ? 21.690 -14.536 0.639 1.00 69.31 544 PHE A N 1
ATOM 4401 C CA . PHE A 1 544 ? 20.697 -13.608 0.108 1.00 69.31 544 PHE A CA 1
ATOM 4402 C C . PHE A 1 544 ? 20.299 -13.936 -1.343 1.00 69.31 544 PHE A C 1
ATOM 4404 O O . PHE A 1 544 ? 19.116 -13.895 -1.666 1.00 69.31 544 PHE A O 1
ATOM 4411 N N . ARG A 1 545 ? 21.241 -14.326 -2.207 1.00 72.12 545 ARG A N 1
ATOM 4412 C CA . ARG A 1 545 ? 20.966 -14.663 -3.613 1.00 72.12 545 ARG A CA 1
ATOM 4413 C C . ARG A 1 545 ? 20.254 -16.001 -3.799 1.00 72.12 545 ARG A C 1
ATOM 4415 O O . ARG A 1 545 ? 19.490 -16.114 -4.747 1.00 72.12 545 ARG A O 1
ATOM 4422 N N . THR A 1 546 ? 20.451 -16.984 -2.925 1.00 74.25 546 THR A N 1
ATOM 4423 C CA . THR A 1 546 ? 19.774 -18.290 -3.054 1.00 74.25 546 THR A CA 1
ATOM 4424 C C . THR A 1 546 ? 18.257 -18.175 -2.852 1.00 74.25 546 THR A C 1
ATOM 4426 O O . THR A 1 546 ? 17.475 -18.789 -3.572 1.00 74.25 546 THR A O 1
ATOM 4429 N N . ASP A 1 547 ? 17.820 -17.313 -1.932 1.00 82.38 547 ASP A N 1
ATOM 4430 C CA . ASP A 1 547 ? 16.401 -17.166 -1.575 1.00 82.38 547 ASP A CA 1
ATOM 4431 C C . ASP A 1 547 ? 15.642 -16.118 -2.414 1.00 82.38 547 ASP A C 1
ATOM 4433 O O . ASP A 1 547 ? 14.435 -15.907 -2.222 1.00 82.38 547 ASP A O 1
ATOM 4437 N N . VAL A 1 548 ? 16.319 -15.432 -3.342 1.00 89.38 548 VAL A N 1
ATOM 4438 C CA . VAL A 1 548 ? 15.702 -14.374 -4.150 1.00 89.38 548 VAL A CA 1
ATOM 4439 C C . VAL A 1 548 ? 14.727 -14.961 -5.178 1.00 89.38 548 VAL A C 1
ATOM 4441 O O . VAL A 1 548 ? 15.042 -15.873 -5.938 1.00 89.38 548 VAL A O 1
ATOM 4444 N N . GLU A 1 549 ? 13.514 -14.412 -5.237 1.00 91.88 549 GLU A N 1
ATOM 4445 C CA . GLU A 1 549 ? 12.514 -14.773 -6.245 1.00 91.88 549 GLU A CA 1
ATOM 4446 C C . GLU A 1 549 ? 12.464 -13.691 -7.329 1.00 91.88 549 GLU A C 1
ATOM 4448 O O . GLU A 1 549 ? 12.076 -12.549 -7.063 1.00 91.88 549 GLU A O 1
ATOM 4453 N N . VAL A 1 550 ? 12.772 -14.058 -8.572 1.00 90.50 550 VAL A N 1
ATOM 4454 C CA . VAL A 1 550 ? 12.561 -13.197 -9.744 1.00 90.50 550 VAL A CA 1
ATOM 4455 C C . VAL A 1 550 ? 11.236 -13.577 -10.396 1.00 90.50 550 VAL A C 1
ATOM 4457 O O . VAL A 1 550 ? 10.939 -14.748 -10.621 1.00 90.50 550 VAL A O 1
ATOM 4460 N N . ARG A 1 551 ? 10.392 -12.586 -10.686 1.00 91.31 551 ARG A N 1
ATOM 4461 C CA . ARG A 1 551 ? 9.115 -12.773 -11.382 1.00 91.31 551 ARG A CA 1
ATOM 4462 C C . ARG A 1 551 ? 9.130 -12.057 -12.715 1.00 91.31 551 ARG A C 1
ATOM 4464 O O . ARG A 1 551 ? 9.233 -10.829 -12.735 1.00 91.31 551 ARG A O 1
ATOM 4471 N N . LEU A 1 552 ? 8.881 -12.811 -13.778 1.00 89.81 552 LEU A N 1
ATOM 4472 C CA . LEU A 1 552 ? 8.490 -12.271 -15.073 1.00 89.81 552 LEU A CA 1
ATOM 4473 C C . LEU A 1 552 ? 6.970 -12.379 -15.182 1.00 89.81 552 LEU A C 1
ATOM 4475 O O . LEU A 1 552 ? 6.403 -13.471 -15.146 1.00 89.81 552 LEU A O 1
ATOM 4479 N N . THR A 1 553 ? 6.291 -11.236 -15.226 1.00 89.94 553 THR A N 1
ATOM 4480 C CA . THR A 1 553 ? 4.832 -11.189 -15.343 1.00 89.94 553 THR A CA 1
ATOM 4481 C C . THR A 1 553 ? 4.430 -10.612 -16.687 1.00 89.94 553 THR A C 1
ATOM 4483 O O . THR A 1 553 ? 4.664 -9.435 -16.918 1.00 89.94 553 THR A O 1
ATOM 4486 N N . GLU A 1 554 ? 3.718 -11.372 -17.507 1.00 88.94 554 GLU A N 1
ATOM 4487 C CA . GLU A 1 554 ? 2.997 -10.820 -18.651 1.00 88.94 554 GLU A CA 1
ATOM 4488 C C . GLU A 1 554 ? 1.611 -10.330 -18.211 1.00 88.94 554 GLU A C 1
ATOM 4490 O O . GLU A 1 554 ? 0.879 -11.027 -17.496 1.00 88.94 554 GLU A O 1
ATOM 4495 N N . VAL A 1 555 ? 1.271 -9.092 -18.568 1.00 88.56 555 VAL A N 1
ATOM 4496 C CA . VAL A 1 555 ? 0.118 -8.362 -18.039 1.00 88.56 555 VAL A CA 1
ATOM 4497 C C . VAL A 1 555 ? -0.754 -7.840 -19.169 1.00 88.56 555 VAL A C 1
ATOM 4499 O O . VAL A 1 555 ? -0.305 -7.053 -19.996 1.00 88.56 555 VAL A O 1
ATOM 4502 N N . TRP A 1 556 ? -2.046 -8.159 -19.101 1.00 89.31 556 TRP A N 1
ATOM 4503 C CA . TRP A 1 556 ? -3.084 -7.469 -19.863 1.00 89.31 556 TRP A CA 1
ATOM 4504 C C . TRP A 1 556 ? -3.918 -6.634 -18.905 1.00 89.31 556 TRP A C 1
ATOM 4506 O O . TRP A 1 556 ? -4.426 -7.147 -17.899 1.00 89.31 556 TRP A O 1
ATOM 4516 N N . GLU A 1 557 ? -4.049 -5.346 -19.201 1.00 88.31 557 GLU A N 1
ATOM 4517 C CA . GLU A 1 557 ? -4.826 -4.412 -18.391 1.00 88.31 557 GLU A CA 1
ATOM 4518 C C . GLU A 1 557 ? -6.132 -4.075 -19.104 1.00 88.31 557 GLU A C 1
ATOM 4520 O O . GLU A 1 557 ? -6.134 -3.535 -20.204 1.00 88.31 557 GLU A O 1
ATOM 4525 N N . TYR A 1 558 ? -7.248 -4.389 -18.455 1.00 89.94 558 TYR A N 1
ATOM 4526 C CA . TYR A 1 558 ? -8.597 -4.113 -18.926 1.00 89.94 558 TYR A CA 1
ATOM 4527 C C . TYR A 1 558 ? -9.168 -2.974 -18.083 1.00 89.94 558 TYR A C 1
ATOM 4529 O O . TYR A 1 558 ? -9.233 -3.075 -16.854 1.00 89.94 558 TYR A O 1
ATOM 4537 N N . SER A 1 559 ? -9.562 -1.874 -18.714 1.00 87.56 559 SER A N 1
ATOM 4538 C CA . SER A 1 559 ? -10.006 -0.665 -18.018 1.00 87.56 559 SER A CA 1
ATOM 4539 C C . SER A 1 559 ? -11.167 0.024 -18.736 1.00 87.56 559 SER A C 1
ATOM 4541 O O . SER A 1 559 ? -11.536 -0.352 -19.850 1.00 87.56 559 SER A O 1
ATOM 4543 N N . ARG A 1 560 ? -11.755 1.030 -18.071 1.00 84.62 560 ARG A N 1
ATOM 4544 C CA . ARG A 1 560 ? -12.904 1.813 -18.563 1.00 84.62 560 ARG A CA 1
ATOM 4545 C C . ARG A 1 560 ? -14.078 0.901 -18.961 1.00 84.62 560 ARG A C 1
ATOM 4547 O O . ARG A 1 560 ? -14.405 0.823 -20.142 1.00 84.62 560 ARG A O 1
ATOM 4554 N N . PRO A 1 561 ? -14.664 0.157 -18.006 1.00 89.06 561 PRO A N 1
ATOM 4555 C CA . PRO A 1 561 ? -15.837 -0.647 -18.301 1.00 89.06 561 PRO A CA 1
ATOM 4556 C C . PRO A 1 561 ? -17.021 0.245 -18.686 1.00 89.06 561 PRO A C 1
ATOM 4558 O O . PRO A 1 561 ? -17.227 1.292 -18.070 1.00 89.06 561 PRO A O 1
ATOM 4561 N N . ASP A 1 562 ? -17.778 -0.179 -19.690 1.00 87.69 562 ASP A N 1
ATOM 4562 C CA . ASP A 1 562 ? -19.067 0.405 -20.044 1.00 87.69 562 ASP A CA 1
ATOM 4563 C C . ASP A 1 562 ? -20.193 -0.106 -19.127 1.00 87.69 562 ASP A C 1
ATOM 4565 O O . ASP A 1 562 ? -19.984 -0.960 -18.257 1.00 87.69 562 ASP A O 1
ATOM 4569 N N . ASP A 1 563 ? -21.409 0.400 -19.338 1.00 86.50 563 ASP A N 1
ATOM 4570 C CA . ASP A 1 563 ? -22.595 -0.002 -18.573 1.00 86.50 563 ASP A CA 1
ATOM 4571 C C . ASP A 1 563 ? -22.974 -1.478 -18.790 1.00 86.50 563 ASP A C 1
ATOM 4573 O O . ASP A 1 563 ? -23.651 -2.070 -17.955 1.00 86.50 563 ASP A O 1
ATOM 4577 N N . SER A 1 564 ? -22.503 -2.110 -19.873 1.00 85.44 564 SER A N 1
ATOM 4578 C CA . SER A 1 564 ? -22.673 -3.549 -20.113 1.00 85.44 564 SER A CA 1
ATOM 4579 C C . SER A 1 564 ? -21.619 -4.403 -19.395 1.00 85.44 564 SER A C 1
ATOM 4581 O O . SER A 1 564 ? -21.679 -5.635 -19.432 1.00 85.44 564 SER A O 1
ATOM 4583 N N . GLY A 1 565 ? -20.645 -3.776 -18.730 1.00 85.69 565 GLY A N 1
ATOM 4584 C CA . GLY A 1 565 ? -19.525 -4.434 -18.068 1.00 85.69 565 GLY A CA 1
ATOM 4585 C C . GLY A 1 565 ? -18.392 -4.850 -19.009 1.00 85.69 565 GLY A C 1
ATOM 4586 O O . GLY A 1 565 ? -17.487 -5.559 -18.565 1.00 85.69 565 GLY A O 1
ATOM 4587 N N . ARG A 1 566 ? -18.416 -4.452 -20.288 1.00 88.50 566 ARG A N 1
ATOM 4588 C CA . ARG A 1 566 ? -17.315 -4.692 -21.234 1.00 88.50 566 ARG A CA 1
ATOM 4589 C C . ARG A 1 566 ? -16.257 -3.611 -21.089 1.00 88.50 566 ARG A C 1
ATOM 4591 O O . ARG A 1 566 ? -16.570 -2.449 -20.866 1.00 88.50 566 ARG A O 1
ATOM 4598 N N . PHE A 1 567 ? -14.993 -3.981 -21.246 1.00 87.75 567 PHE A N 1
ATOM 4599 C CA . PHE A 1 567 ? -13.884 -3.034 -21.146 1.00 87.75 567 PHE A CA 1
ATOM 4600 C C . PHE A 1 567 ? -13.647 -2.311 -22.472 1.00 87.75 567 PHE A C 1
ATOM 4602 O O . PHE A 1 567 ? -13.400 -2.956 -23.491 1.00 87.75 567 PHE A O 1
ATOM 4609 N N . LEU A 1 568 ? -13.684 -0.977 -22.444 1.00 84.06 568 LEU A N 1
ATOM 4610 C CA . LEU A 1 568 ? -13.447 -0.132 -23.619 1.00 84.06 568 LEU A CA 1
ATOM 4611 C C . LEU A 1 568 ? -11.956 0.031 -23.943 1.00 84.06 568 LEU A C 1
ATOM 4613 O O . LEU A 1 568 ? -11.602 0.377 -25.065 1.00 84.06 568 LEU A O 1
ATOM 4617 N N . SER A 1 569 ? -11.074 -0.198 -22.966 1.00 82.31 569 SER A N 1
ATOM 4618 C CA . SER A 1 569 ? -9.624 -0.095 -23.131 1.00 82.31 569 SER A CA 1
ATOM 4619 C C . SER A 1 569 ? -8.951 -1.384 -22.673 1.00 82.31 569 SER A C 1
ATOM 4621 O O . SER A 1 569 ? -9.169 -1.843 -21.548 1.00 82.31 569 SER A O 1
ATOM 4623 N N . VAL A 1 570 ? -8.131 -1.959 -23.554 1.00 83.81 570 VAL A N 1
ATOM 4624 C CA . VAL A 1 570 ? -7.319 -3.145 -23.276 1.00 83.81 570 VAL A CA 1
ATOM 4625 C C . VAL A 1 570 ? -5.884 -2.855 -23.691 1.00 83.81 570 VAL A C 1
ATOM 4627 O O . VAL A 1 570 ? -5.619 -2.629 -24.868 1.00 83.81 570 VAL A O 1
ATOM 4630 N N . ILE A 1 571 ? -4.968 -2.864 -22.724 1.00 80.06 571 ILE A N 1
ATOM 4631 C CA . ILE A 1 571 ? -3.526 -2.772 -22.965 1.00 80.06 571 ILE A CA 1
ATOM 4632 C C . ILE A 1 571 ? -2.984 -4.205 -22.995 1.00 80.06 571 ILE A C 1
ATOM 4634 O O . ILE A 1 571 ? -3.059 -4.886 -21.964 1.00 80.06 571 ILE A O 1
ATOM 4638 N N . PRO A 1 572 ? -2.492 -4.696 -24.146 1.00 78.50 572 PRO A N 1
ATOM 4639 C CA . PRO A 1 572 ? -2.049 -6.077 -24.270 1.00 78.50 572 PRO A CA 1
ATOM 4640 C C . PRO A 1 572 ? -0.614 -6.297 -23.764 1.00 78.50 572 PRO A C 1
ATOM 4642 O O . PRO A 1 572 ? 0.250 -5.444 -23.950 1.00 78.50 572 PRO A O 1
ATOM 4645 N N . GLY A 1 573 ? -0.375 -7.470 -23.165 1.00 73.44 573 GLY A N 1
ATOM 4646 C CA . GLY A 1 573 ? 0.926 -8.158 -23.150 1.00 73.44 573 GLY A CA 1
ATOM 4647 C C . GLY A 1 573 ? 2.142 -7.421 -22.572 1.00 73.44 573 GLY A C 1
ATOM 4648 O O . GLY A 1 573 ? 3.261 -7.690 -22.997 1.00 73.44 573 GLY A O 1
ATOM 4649 N N . ARG A 1 574 ? 1.987 -6.495 -21.613 1.00 80.75 574 ARG A N 1
ATOM 4650 C CA . ARG A 1 574 ? 3.150 -5.831 -20.990 1.00 80.75 574 ARG A CA 1
ATOM 4651 C C . ARG A 1 574 ? 3.912 -6.818 -20.111 1.00 80.75 574 ARG A C 1
ATOM 4653 O O . ARG A 1 574 ? 3.347 -7.340 -19.150 1.00 80.75 574 ARG A O 1
ATOM 4660 N N . GLN A 1 575 ? 5.204 -6.998 -20.362 1.00 81.75 575 GLN A N 1
ATOM 4661 C CA . GLN A 1 575 ? 6.087 -7.720 -19.450 1.00 81.75 575 GLN A CA 1
ATOM 4662 C C . GLN A 1 575 ? 6.515 -6.825 -18.279 1.00 81.75 575 GLN A C 1
ATOM 4664 O O . GLN A 1 575 ? 6.919 -5.686 -18.469 1.00 81.75 575 GLN A O 1
ATOM 4669 N N . GLU A 1 576 ? 6.420 -7.332 -17.054 1.00 88.06 576 GLU A N 1
ATOM 4670 C CA . GLU A 1 576 ? 6.870 -6.668 -15.834 1.00 88.06 576 GLU A CA 1
ATOM 4671 C C . GLU A 1 576 ? 7.856 -7.562 -15.092 1.00 88.06 576 GLU A C 1
ATOM 4673 O O . GLU A 1 576 ? 7.558 -8.725 -14.802 1.00 88.06 576 GLU A O 1
ATOM 4678 N N . VAL A 1 577 ? 8.988 -6.983 -14.702 1.00 88.38 577 VAL A N 1
ATOM 4679 C CA . VAL A 1 577 ? 9.999 -7.657 -13.887 1.00 88.38 577 VAL A CA 1
ATOM 4680 C C . VAL A 1 577 ? 9.839 -7.239 -12.433 1.00 88.38 577 VAL A C 1
ATOM 4682 O O . VAL A 1 577 ? 9.713 -6.054 -12.111 1.00 88.38 577 VAL A O 1
ATOM 4685 N N . THR A 1 578 ? 9.806 -8.213 -11.528 1.00 92.19 578 THR A N 1
ATOM 4686 C CA . THR A 1 578 ? 9.819 -7.961 -10.084 1.00 92.19 578 THR A CA 1
ATOM 4687 C C . THR A 1 578 ? 10.814 -8.884 -9.404 1.00 92.19 578 THR A C 1
ATOM 4689 O O . THR A 1 578 ? 10.653 -10.098 -9.467 1.00 92.19 578 THR A O 1
ATOM 4692 N N . VAL A 1 579 ? 11.782 -8.312 -8.697 1.00 92.44 579 VAL A N 1
ATOM 4693 C CA . VAL A 1 579 ? 12.701 -9.045 -7.819 1.00 92.44 579 VAL A CA 1
ATOM 4694 C C . VAL A 1 579 ? 12.169 -8.975 -6.400 1.00 92.44 579 VAL A C 1
ATOM 4696 O O . VAL A 1 579 ? 11.762 -7.908 -5.930 1.00 92.44 579 VAL A O 1
ATOM 4699 N N . ILE A 1 580 ? 12.143 -10.111 -5.716 1.00 94.00 580 ILE A N 1
ATOM 4700 C CA . ILE A 1 580 ? 11.712 -10.217 -4.329 1.00 94.00 580 ILE A CA 1
ATOM 4701 C C . ILE A 1 580 ? 12.821 -10.872 -3.519 1.00 94.00 580 ILE A C 1
ATOM 4703 O O . ILE A 1 580 ? 12.985 -12.089 -3.606 1.00 94.00 580 ILE A O 1
ATOM 4707 N N . PRO A 1 581 ? 13.526 -10.093 -2.694 1.00 93.12 581 PRO A N 1
ATOM 4708 C CA . PRO A 1 581 ? 14.522 -10.643 -1.797 1.00 93.12 581 PRO A CA 1
ATOM 4709 C C . PRO A 1 581 ? 13.902 -11.193 -0.496 1.00 93.12 581 PRO A C 1
ATOM 4711 O O . PRO A 1 581 ? 12.819 -10.735 -0.099 1.00 93.12 581 PRO A O 1
ATOM 4714 N N . PRO A 1 582 ? 14.590 -12.105 0.219 1.00 91.31 582 PRO A N 1
ATOM 4715 C CA . PRO A 1 582 ? 14.417 -12.279 1.661 1.00 91.31 582 PRO A CA 1
ATOM 4716 C C . PRO A 1 582 ? 14.626 -10.954 2.402 1.00 91.31 582 PRO A C 1
ATOM 4718 O O . PRO A 1 582 ? 15.493 -10.161 2.045 1.00 91.31 582 PRO A O 1
ATOM 4721 N N . LEU A 1 583 ? 13.826 -10.708 3.438 1.00 90.88 583 LEU A N 1
ATOM 4722 C CA . LEU A 1 583 ? 13.986 -9.528 4.288 1.00 90.88 583 LEU A CA 1
ATOM 4723 C C . LEU A 1 583 ? 15.165 -9.721 5.257 1.00 90.88 583 LEU A C 1
ATOM 4725 O O . LEU A 1 583 ? 15.355 -10.844 5.725 1.00 90.88 583 LEU A O 1
ATOM 4729 N N . PRO A 1 584 ? 15.933 -8.661 5.569 1.00 89.88 584 PRO A N 1
ATOM 4730 C CA . PRO A 1 584 ? 16.961 -8.733 6.603 1.00 89.88 584 PRO A CA 1
ATOM 4731 C C . PRO A 1 584 ? 16.322 -8.801 7.994 1.00 89.88 584 PRO A C 1
ATOM 4733 O O . PRO A 1 584 ? 15.183 -8.355 8.175 1.00 89.88 584 PRO A O 1
ATOM 4736 N N . ASP A 1 585 ? 17.072 -9.280 8.987 1.00 86.25 585 ASP A N 1
ATOM 4737 C CA . ASP A 1 585 ? 16.718 -9.019 10.378 1.00 86.25 585 ASP A CA 1
ATOM 4738 C C . ASP A 1 585 ? 16.929 -7.529 10.682 1.00 86.25 585 ASP A C 1
ATOM 4740 O O . ASP A 1 585 ? 18.044 -7.002 10.636 1.00 86.25 585 ASP A O 1
ATOM 4744 N N . TRP A 1 586 ? 15.836 -6.831 10.986 1.00 85.00 586 TRP A N 1
ATOM 4745 C CA . TRP A 1 586 ? 15.851 -5.400 11.284 1.00 85.00 586 TRP A CA 1
ATOM 4746 C C . TRP A 1 586 ? 16.580 -5.063 12.589 1.00 85.00 586 TRP A C 1
ATOM 4748 O O . TRP A 1 586 ? 16.998 -3.920 12.763 1.00 85.00 586 TRP A O 1
ATOM 4758 N N . THR A 1 587 ? 16.764 -6.039 13.484 1.00 80.06 587 THR A N 1
ATOM 4759 C CA . THR A 1 587 ? 17.460 -5.853 14.765 1.00 80.06 587 THR A CA 1
ATOM 4760 C C . THR A 1 587 ? 18.986 -5.888 14.622 1.00 80.06 587 THR A C 1
ATOM 4762 O O . THR A 1 587 ? 19.701 -5.334 15.459 1.00 80.06 587 THR A O 1
ATOM 4765 N N . GLY A 1 588 ? 19.497 -6.479 13.536 1.00 79.50 588 GLY A N 1
ATOM 4766 C CA . GLY A 1 588 ? 20.921 -6.598 13.234 1.00 79.50 588 GLY A CA 1
ATOM 4767 C C . GLY A 1 588 ? 21.406 -5.518 12.256 1.00 79.50 588 GLY A C 1
ATOM 4768 O O . GLY A 1 588 ? 21.274 -5.696 11.043 1.00 79.50 588 GLY A O 1
ATOM 4769 N N . PRO A 1 589 ? 22.058 -4.423 12.701 1.00 76.38 589 PRO A N 1
ATOM 4770 C CA . PRO A 1 589 ? 22.473 -3.338 11.801 1.00 76.38 589 PRO A CA 1
ATOM 4771 C C . PRO A 1 589 ? 23.456 -3.779 10.701 1.00 76.38 589 PRO A C 1
ATOM 4773 O O . PRO A 1 589 ? 23.478 -3.172 9.627 1.00 76.38 589 PRO A O 1
ATOM 4776 N N . GLY A 1 590 ? 24.238 -4.838 10.949 1.00 85.38 590 GLY A N 1
ATOM 4777 C CA . GLY A 1 590 ? 25.123 -5.453 9.956 1.00 85.38 590 GLY A CA 1
ATOM 4778 C C . GLY A 1 590 ? 24.376 -6.213 8.855 1.00 85.38 590 GLY A C 1
ATOM 4779 O O . GLY A 1 590 ? 24.767 -6.126 7.692 1.00 85.38 590 GLY A O 1
ATOM 4780 N N . GLU A 1 591 ? 23.267 -6.886 9.181 1.00 87.12 591 GLU A N 1
ATOM 4781 C CA . GLU A 1 591 ? 22.446 -7.594 8.188 1.00 87.12 591 GLU A CA 1
ATOM 4782 C C . GLU A 1 591 ? 21.712 -6.624 7.264 1.00 87.12 591 GLU A C 1
ATOM 4784 O O . GLU A 1 591 ? 21.691 -6.822 6.050 1.00 87.12 591 GLU A O 1
ATOM 4789 N N . VAL A 1 592 ? 21.166 -5.535 7.816 1.00 90.12 592 VAL A N 1
ATOM 4790 C CA . VAL A 1 592 ? 20.489 -4.494 7.027 1.00 90.12 592 VAL A CA 1
ATOM 4791 C C . VAL A 1 592 ? 21.449 -3.853 6.022 1.00 90.12 592 VAL A C 1
ATOM 4793 O O . VAL A 1 592 ? 21.069 -3.595 4.879 1.00 90.12 592 VAL A O 1
ATOM 4796 N N . GLU A 1 593 ? 22.702 -3.604 6.417 1.00 90.31 593 GLU A N 1
ATOM 4797 C CA . GLU A 1 593 ? 23.710 -3.050 5.510 1.00 90.31 593 GLU A CA 1
ATOM 4798 C C . GLU A 1 593 ? 24.150 -4.056 4.439 1.00 90.31 593 GLU A C 1
ATOM 4800 O O . GLU A 1 593 ? 24.248 -3.680 3.269 1.00 90.31 593 GLU A O 1
ATOM 4805 N N . ALA A 1 594 ? 24.366 -5.324 4.806 1.00 89.19 594 ALA A N 1
ATOM 4806 C CA . ALA A 1 594 ? 24.687 -6.382 3.849 1.00 89.19 594 ALA A CA 1
ATOM 4807 C C . ALA A 1 594 ? 23.573 -6.537 2.802 1.00 89.19 594 ALA A C 1
ATOM 4809 O O . ALA A 1 594 ? 23.840 -6.456 1.601 1.00 89.19 594 ALA A O 1
ATOM 4810 N N . PHE A 1 595 ? 22.319 -6.625 3.259 1.00 91.06 595 PHE A N 1
ATOM 4811 C CA . PHE A 1 595 ? 21.132 -6.633 2.408 1.00 91.06 595 PHE A CA 1
ATOM 4812 C C . PHE A 1 595 ? 21.106 -5.420 1.469 1.00 91.06 595 PHE A C 1
ATOM 4814 O O . PHE A 1 595 ? 20.932 -5.570 0.259 1.00 91.06 595 PHE A O 1
ATOM 4821 N N . ALA A 1 596 ? 21.310 -4.211 2.003 1.00 91.81 596 ALA A N 1
ATOM 4822 C CA . ALA A 1 596 ? 21.278 -2.992 1.204 1.00 91.81 596 ALA A CA 1
ATOM 4823 C C . ALA A 1 596 ? 22.332 -3.022 0.094 1.00 91.81 596 ALA A C 1
ATOM 4825 O O . ALA A 1 596 ? 22.005 -2.778 -1.065 1.00 91.81 596 ALA A O 1
ATOM 4826 N N . ARG A 1 597 ? 23.589 -3.336 0.427 1.00 90.19 597 ARG A N 1
ATOM 4827 C CA . ARG A 1 597 ? 24.699 -3.354 -0.539 1.00 90.19 597 ARG A CA 1
ATOM 4828 C C . ARG A 1 597 ? 24.479 -4.386 -1.632 1.00 90.19 597 ARG A C 1
ATOM 4830 O O . ARG A 1 597 ? 24.699 -4.095 -2.807 1.00 90.19 597 ARG A O 1
ATOM 4837 N N . GLU A 1 598 ? 24.050 -5.575 -1.241 1.00 88.69 598 GLU A N 1
ATOM 4838 C CA . GLU A 1 598 ? 23.891 -6.691 -2.156 1.00 88.69 598 GLU A CA 1
ATOM 4839 C C . GLU A 1 598 ? 22.755 -6.456 -3.149 1.00 88.69 598 GLU A C 1
ATOM 4841 O O . GLU A 1 598 ? 22.968 -6.544 -4.361 1.00 88.69 598 GLU A O 1
ATOM 4846 N N . TYR A 1 599 ? 21.573 -6.071 -2.661 1.00 90.06 599 TYR A N 1
ATOM 4847 C CA . TYR A 1 599 ? 20.429 -5.845 -3.539 1.00 90.06 599 TYR A CA 1
ATOM 4848 C C . TYR A 1 599 ? 20.506 -4.540 -4.313 1.00 90.06 599 TYR A C 1
ATOM 4850 O O . TYR A 1 599 ? 19.965 -4.477 -5.413 1.00 90.06 599 TYR A O 1
ATOM 4858 N N . TRP A 1 600 ? 21.211 -3.527 -3.807 1.00 89.69 600 TRP A N 1
ATOM 4859 C CA . TRP A 1 600 ? 21.511 -2.336 -4.597 1.00 89.69 600 TRP A CA 1
ATOM 4860 C C . TRP A 1 600 ? 22.315 -2.700 -5.848 1.00 89.69 600 TRP A C 1
ATOM 4862 O O . TRP A 1 600 ? 21.898 -2.372 -6.955 1.00 89.69 600 TRP A O 1
ATOM 4872 N N . ARG A 1 601 ? 23.416 -3.450 -5.691 1.00 86.81 601 ARG A N 1
ATOM 4873 C CA . ARG A 1 601 ? 24.253 -3.893 -6.820 1.00 86.81 601 ARG A CA 1
ATOM 4874 C C . ARG A 1 601 ? 23.498 -4.823 -7.761 1.00 86.81 601 ARG A C 1
ATOM 4876 O O . ARG A 1 601 ? 23.427 -4.539 -8.950 1.00 86.81 601 ARG A O 1
ATOM 4883 N N . PHE A 1 602 ? 22.863 -5.864 -7.220 1.00 85.75 602 PHE A N 1
ATOM 4884 C CA . PHE A 1 602 ? 22.086 -6.816 -8.015 1.00 85.75 602 PHE A CA 1
ATOM 4885 C C . PHE A 1 602 ? 21.002 -6.117 -8.844 1.00 85.75 602 PHE A C 1
ATOM 4887 O O . PHE A 1 602 ? 20.817 -6.414 -10.023 1.00 85.75 602 PHE A O 1
ATOM 4894 N N . CYS A 1 603 ? 20.288 -5.155 -8.249 1.00 87.31 603 CYS A N 1
ATOM 4895 C CA . CYS A 1 603 ? 19.217 -4.478 -8.963 1.00 87.31 603 CYS A CA 1
ATOM 4896 C C . CYS A 1 603 ? 19.734 -3.520 -10.035 1.00 87.31 603 CYS A C 1
ATOM 4898 O O . CYS A 1 603 ? 19.079 -3.403 -11.070 1.00 87.31 603 CYS A O 1
ATOM 4900 N N . LEU A 1 604 ? 20.875 -2.861 -9.811 1.00 86.38 604 LEU A N 1
ATOM 4901 C CA . LEU A 1 604 ? 21.528 -2.036 -10.827 1.00 86.38 604 LEU A CA 1
ATOM 4902 C C . LEU A 1 604 ? 22.021 -2.884 -12.004 1.00 86.38 604 LEU A C 1
ATOM 4904 O O . LEU A 1 604 ? 21.698 -2.546 -13.139 1.00 86.38 604 LEU A O 1
ATOM 4908 N N . GLU A 1 605 ? 22.695 -4.008 -11.731 1.00 82.88 605 GLU A N 1
ATOM 4909 C CA . GLU A 1 605 ? 23.155 -4.972 -12.744 1.00 82.88 605 GLU A CA 1
ATOM 4910 C C . GLU A 1 605 ? 21.989 -5.477 -13.605 1.00 82.88 605 GLU A C 1
ATOM 4912 O O . GLU A 1 605 ? 22.056 -5.445 -14.833 1.00 82.88 605 GLU A O 1
ATOM 4917 N N . LEU A 1 606 ? 20.875 -5.875 -12.978 1.00 82.62 606 LEU A N 1
ATOM 4918 C CA . LEU A 1 606 ? 19.684 -6.304 -13.712 1.00 82.62 606 LEU A CA 1
ATOM 4919 C C . LEU A 1 606 ? 19.058 -5.153 -14.517 1.00 82.62 606 LEU A C 1
ATOM 4921 O O . LEU A 1 606 ? 18.709 -5.350 -15.677 1.00 82.62 606 LEU A O 1
ATOM 4925 N N . ALA A 1 607 ? 18.935 -3.946 -13.954 1.00 82.88 607 ALA A N 1
ATOM 4926 C CA . ALA A 1 607 ? 18.418 -2.789 -14.696 1.00 82.88 607 ALA A CA 1
ATOM 4927 C C . ALA A 1 607 ? 19.262 -2.466 -15.936 1.00 82.88 607 ALA A C 1
ATOM 4929 O O . ALA A 1 607 ? 18.703 -2.055 -16.953 1.00 82.88 607 ALA A O 1
ATOM 4930 N N . ASP A 1 608 ? 20.579 -2.658 -15.844 1.00 79.19 608 ASP A N 1
ATOM 4931 C CA . ASP A 1 608 ? 21.500 -2.449 -16.953 1.00 79.19 608 ASP A CA 1
ATOM 4932 C C . ASP A 1 608 ? 21.350 -3.501 -18.056 1.00 79.19 608 ASP A C 1
ATOM 4934 O O . ASP A 1 608 ? 21.585 -3.189 -19.223 1.00 79.19 608 ASP A O 1
ATOM 4938 N N . ILE A 1 609 ? 20.928 -4.715 -17.704 1.00 76.44 609 ILE A N 1
ATOM 4939 C CA . ILE A 1 609 ? 20.671 -5.780 -18.672 1.00 76.44 609 ILE A CA 1
ATOM 4940 C C . ILE A 1 609 ? 19.323 -5.577 -19.356 1.00 76.44 609 ILE A C 1
ATOM 4942 O O . ILE A 1 609 ? 19.262 -5.748 -20.561 1.00 76.44 609 ILE A O 1
ATOM 4946 N N . LEU A 1 610 ? 18.272 -5.169 -18.631 1.00 73.12 610 LEU A N 1
ATOM 4947 C CA . LEU A 1 610 ? 16.890 -5.043 -19.133 1.00 73.12 610 LEU A CA 1
ATOM 4948 C C . LEU A 1 610 ? 16.660 -4.023 -20.264 1.00 73.12 610 LEU A C 1
ATOM 4950 O O . LEU A 1 610 ? 15.530 -3.938 -20.752 1.00 73.12 610 LEU A O 1
ATOM 4954 N N . TYR A 1 611 ? 17.684 -3.265 -20.655 1.00 61.50 611 TYR A N 1
ATOM 4955 C CA . TYR A 1 611 ? 17.622 -2.229 -21.683 1.00 61.50 611 TYR A CA 1
ATOM 4956 C C . TYR A 1 611 ? 18.512 -2.553 -22.881 1.00 61.50 611 TYR A C 1
ATOM 4958 O O . TYR A 1 611 ? 19.747 -2.652 -22.676 1.00 61.50 611 TYR A O 1
#

Organism: Branchiostoma floridae (NCBI:txid7739)

Foldseek 3Di:
DLLLVVLLCEDDDPSHQYHPVLVVLLLVVLCCVVVQDPDCPPPVNVVVVVVVVVPDDDDDDDRPPDDPLVSLLVSLVVLLPDDPVVSQQRADPVDPDRDGGSNPPGDPVSSVSNNVSSVVQNCCQVVPVHPCVSSPQDPPDAQKTKDWQDPLLCLQCPLCQVVVQVVLCVQLVWRKGWDWDDPPPDTTIMIMTGDHPRSVVSSVVVSVVSSVLSVAAQPSPQADLGEHPVQEEEFEPQDADLQFKKFWAFDPDDDDPVCPPWGKTAIATPDDPPDPPPDCPGPRLVVVLVSLLVLLVVCVVRPDCSRQNDKFKKKWWWGKMKTLCPPDDRMDGNNVVVVLQVVLVVLVVVVSVVVVVPPDDDDDDPPPPPPSPSGMHMDTDGAFQDPVLVVVVCVVQQKDWPDKFKKKWWWFQDPPRQIWTFIAGPLQAGDKIKGRKYWSHKYKYFYHFPDPPDPPDRGQIIMIMTIIGIDIQDDPSQCVDPVRVVSNPRVDGQKDFDDDPPDPDPAPDTWIFGDLVRPPGTFKMKIKTKTKIAHDPPDPDPPFRRQKIKIWIFIKIFGDADNRRTGPDIDGTGIIIMIITDDFNSVDSVRSVVVSSVVVVVVVVVSNSSD

Sequence (611 aa):
MDWARKFHICGRGRDDVIPEEILTLLFLGFAETHDIIAKLRDPDIQTECEAIVRGKQSKPTSIQSLDDGVVLLKFFEHFSSISKRELLMVPDPSMKEHRRSLVDHISRAKEKKLRDSMLHAYHHVAQAIGVFGLLGRQMTAPGHLVLNLCRESLGFVLHAEDFNAARLSDLTGAQVAIRRRMFRDVIGFILEAWGDQDALRRVEEEVKKLEIRSKHPVPMAVGRQPSVQEGRCIVFEGFKSKKDNIQLRSYDGQRNPEHDNKTLESPYLLDGPQITTQTGDGADFKLFLQMLRRQGQCISDEYDEAKHGQLRATFRYGNVYVYNTSHLSKTMTVEQFERDVEQGHLAIDAHLSRVRGKRRGRRRGSASTPSVDPHMQHSFIPCTATENVMSKFLETFNFEEFSCTEKYNVSFKLDRGTKGALVLDKAFNFVELRLPDVTWMALDLKRRPRDPTSDAHPSGTDIRLKIQSRRALRGESVEKNETYKKFLDPDVKVLVQVHSYDFQRRDGVTTLQIHPHYQGNVPFVRRRVIRRFRAADDVQHSRFRTDVEVRLTEVWEYSRPDDSGRFLSVIPGRQEVTVIPPLPDWTGPGEVEAFAREYWRFCLELADILY

Radius of gyration: 28.7 Å; chains: 1; bounding box: 65×70×76 Å